Protein AF-0000000080756960 (afdb_homodimer)

Foldseek 3Di:
DPPPQQFQKWWFQFWAADVPATQAGTETDTHGWLFAEEEEFDPSLCRVVVLCCQLVVDPTPDTFMDGRRHTPVPDDNLVSLLAEFEAADPPPPVDWDFLQVLLLVLCVSVADPPDDQDPVLSVLLCVLCVLLVNNVRRGPILVPDDPLSNLSSRSSSRVSSVHQEYEYEASCPPHDPVSSVSVLVSVLVSSNVTHYYYYYHHDLQSCQVRGQKYFYGASNYTPDIGHQVRQPDQVNCCVRPVFGWDWDQDPVSGTIDTHTDDPVPD/DPPPQQFQKWWFQFWAADVPATQAGTETDTHGWLFAEEEEFDPSLCRVVVLCCQLVVDPTPDTFMDGRRHTPVPDDNLVSLLAEFEDADPCCPVDWDFLQVLLLVLCVSVADPPGDDDPVLSVLLCVLCVLLVQNVRRGPILVPDDPLSNLSSRSSSRVSSVHQEYEYEASCPPHDPVSSVSVLVSVLVSSNVTHYYYYYHHDLQSCQVRGQKYFYGASNYTPDIGHQVRQVDQVNCCVRPVFGWDWDQDPVSGTIDTHTDDPVPD

Structure (mmCIF, N/CA/C/O backbone):
data_AF-0000000080756960-model_v1
#
loop_
_entity.id
_entity.type
_entity.pdbx_description
1 polymer 'ABC transporter related protein'
#
loop_
_atom_site.group_PDB
_atom_site.id
_atom_site.type_symbol
_atom_site.label_atom_id
_atom_site.label_alt_id
_atom_site.label_comp_id
_atom_site.label_asym_id
_atom_site.label_entity_id
_atom_site.label_seq_id
_atom_site.pdbx_PDB_ins_code
_atom_site.Cartn_x
_atom_site.Cartn_y
_atom_site.Cartn_z
_atom_site.occupancy
_atom_site.B_iso_or_equiv
_atom_site.auth_seq_id
_atom_site.auth_comp_id
_atom_site.auth_asym_id
_atom_site.auth_atom_id
_atom_site.pdbx_PDB_model_num
ATOM 1 N N . MET A 1 1 ? 15.094 -45.219 -2.783 1 30.67 1 MET A N 1
ATOM 2 C CA . MET A 1 1 ? 15.047 -44.312 -3.934 1 30.67 1 MET A CA 1
ATOM 3 C C . MET A 1 1 ? 14.719 -42.906 -3.5 1 30.67 1 MET A C 1
ATOM 5 O O . MET A 1 1 ? 13.695 -42.656 -2.867 1 30.67 1 MET A O 1
ATOM 9 N N . ARG A 1 2 ? 15.578 -42.094 -2.998 1 38.12 2 ARG A N 1
ATOM 10 C CA . ARG A 1 2 ? 15.438 -40.781 -2.375 1 38.12 2 ARG A CA 1
ATOM 11 C C . ARG A 1 2 ? 14.438 -39.906 -3.141 1 38.12 2 ARG A C 1
ATOM 13 O O . ARG A 1 2 ? 14.641 -39.625 -4.32 1 38.12 2 ARG A O 1
ATOM 20 N N . GLN A 1 3 ? 13.164 -40.062 -3.08 1 41.34 3 GLN A N 1
ATOM 21 C CA . GLN A 1 3 ? 12.117 -39.406 -3.867 1 41.34 3 GLN A CA 1
ATOM 22 C C . GLN A 1 3 ? 12.438 -37.938 -4.09 1 41.34 3 GLN A C 1
ATOM 24 O O . GLN A 1 3 ? 12.516 -37.156 -3.135 1 41.34 3 GLN A O 1
ATOM 29 N N . GLY A 1 4 ? 13.375 -37.5 -4.836 1 46.84 4 GLY A N 1
ATOM 30 C CA . GLY A 1 4 ? 13.977 -36.219 -5.188 1 46.84 4 GLY A CA 1
ATOM 31 C C . GLY A 1 4 ? 12.992 -35.062 -5.137 1 46.84 4 GLY A C 1
ATOM 32 O O . GLY A 1 4 ? 11.812 -35.25 -5.461 1 46.84 4 GLY A O 1
ATOM 33 N N . LYS A 1 5 ? 13.109 -34.156 -4.211 1 59.91 5 LYS A N 1
ATOM 34 C CA . LYS A 1 5 ? 12.242 -33 -4.043 1 59.91 5 LYS A CA 1
ATOM 35 C C . LYS A 1 5 ? 11.844 -32.406 -5.395 1 59.91 5 LYS A C 1
ATOM 37 O O . LYS A 1 5 ? 12.695 -32.156 -6.242 1 59.91 5 LYS A O 1
ATOM 42 N N . ALA A 1 6 ? 10.602 -32.656 -5.898 1 77.31 6 ALA A N 1
ATOM 43 C CA . ALA A 1 6 ? 10.094 -32.125 -7.156 1 77.31 6 ALA A CA 1
ATOM 44 C C . ALA A 1 6 ? 9.875 -30.609 -7.059 1 77.31 6 ALA A C 1
ATOM 46 O O . ALA A 1 6 ? 9.156 -30.125 -6.172 1 77.31 6 ALA A O 1
ATOM 47 N N . TYR A 1 7 ? 10.836 -29.875 -7.648 1 85.62 7 TYR A N 1
ATOM 48 C CA . TYR A 1 7 ? 10.75 -28.422 -7.664 1 85.62 7 TYR A CA 1
ATOM 49 C C . TYR A 1 7 ? 9.844 -27.938 -8.797 1 85.62 7 TYR A C 1
ATOM 51 O O . TYR A 1 7 ? 9.93 -28.453 -9.922 1 85.62 7 TYR A O 1
ATOM 59 N N . SER A 1 8 ? 8.945 -27.109 -8.359 1 93.19 8 SER A N 1
ATOM 60 C CA . SER A 1 8 ? 8.094 -26.5 -9.375 1 93.19 8 SER A CA 1
ATOM 61 C C . SER A 1 8 ? 8.852 -25.453 -10.18 1 93.19 8 SER A C 1
ATOM 63 O O . SER A 1 8 ? 8.734 -25.406 -11.406 1 93.19 8 SER A O 1
ATOM 65 N N . ILE A 1 9 ? 9.672 -24.672 -9.5 1 96.56 9 ILE A N 1
ATOM 66 C CA . ILE A 1 9 ? 10.5 -23.672 -10.156 1 96.56 9 ILE A CA 1
ATOM 67 C C . ILE A 1 9 ? 11.914 -23.719 -9.586 1 96.56 9 ILE A C 1
ATOM 69 O O . ILE A 1 9 ? 12.102 -23.828 -8.375 1 96.56 9 ILE A O 1
ATOM 73 N N . GLU A 1 10 ? 12.852 -23.703 -10.477 1 97.5 10 GLU A N 1
ATOM 74 C CA . GLU A 1 10 ? 14.258 -23.578 -10.109 1 97.5 10 GLU A CA 1
ATOM 75 C C . GLU A 1 10 ? 14.922 -22.406 -10.828 1 97.5 10 GLU A C 1
ATOM 77 O O . GLU A 1 10 ? 14.883 -22.328 -12.055 1 97.5 10 GLU A O 1
ATOM 82 N N . VAL A 1 11 ? 15.453 -21.531 -10.062 1 97.81 11 VAL A N 1
ATOM 83 C CA . VAL A 1 11 ? 16.219 -20.391 -10.57 1 97.81 11 VAL A CA 1
ATOM 84 C C . VAL A 1 11 ? 17.719 -20.641 -10.328 1 97.81 11 VAL A C 1
ATOM 86 O O . VAL A 1 11 ? 18.125 -20.859 -9.188 1 97.81 11 VAL A O 1
ATOM 89 N N . ARG A 1 12 ? 18.453 -20.594 -11.391 1 97.75 12 ARG A N 1
ATOM 90 C CA . ARG A 1 12 ? 19.875 -20.906 -11.266 1 97.75 12 ARG A CA 1
ATOM 91 C C . ARG A 1 12 ? 20.734 -19.703 -11.688 1 97.75 12 ARG A C 1
ATOM 93 O O . ARG A 1 12 ? 20.906 -19.453 -12.883 1 97.75 12 ARG A O 1
ATOM 100 N N . ASP A 1 13 ? 21.266 -19.031 -10.719 1 97.81 13 ASP A N 1
ATOM 101 C CA . ASP A 1 13 ? 22.297 -18.016 -10.852 1 97.81 13 ASP A CA 1
ATOM 102 C C . ASP A 1 13 ? 21.922 -16.969 -11.898 1 97.81 13 ASP A C 1
ATOM 104 O O . ASP A 1 13 ? 22.703 -16.672 -12.797 1 97.81 13 ASP A O 1
ATOM 108 N N . ILE A 1 14 ? 20.781 -16.438 -11.781 1 97.56 14 ILE A N 1
ATOM 109 C CA . ILE A 1 14 ? 20.328 -15.516 -12.82 1 97.56 14 ILE A CA 1
ATOM 110 C C . ILE A 1 14 ? 20.812 -14.102 -12.508 1 97.56 14 ILE A C 1
ATOM 112 O O . ILE A 1 14 ? 20.891 -13.703 -11.344 1 97.56 14 ILE A O 1
ATOM 116 N N . GLU A 1 15 ? 21.172 -13.422 -13.562 1 98.06 15 GLU A N 1
ATOM 117 C CA . GLU A 1 15 ? 21.578 -12.023 -13.523 1 98.06 15 GLU A CA 1
ATOM 118 C C . GLU A 1 15 ? 20.75 -11.188 -14.492 1 98.06 15 GLU A C 1
ATOM 120 O O . GLU A 1 15 ? 20.5 -11.602 -15.625 1 98.06 15 GLU A O 1
ATOM 125 N N . VAL A 1 16 ? 20.25 -10.133 -14.039 1 97.12 16 VAL A N 1
ATOM 126 C CA . VAL A 1 16 ? 19.484 -9.195 -14.875 1 97.12 16 VAL A CA 1
ATOM 127 C C . VAL A 1 16 ? 20.016 -7.777 -14.656 1 97.12 16 VAL A C 1
ATOM 129 O O . VAL A 1 16 ? 20.188 -7.336 -13.516 1 97.12 16 VAL A O 1
ATOM 132 N N . SER A 1 17 ? 20.25 -7.129 -15.711 1 95 17 SER A N 1
ATOM 133 C CA . SER A 1 17 ? 20.719 -5.75 -15.672 1 95 17 SER A CA 1
ATOM 134 C C . SER A 1 17 ? 19.938 -4.871 -16.641 1 95 17 SER A C 1
ATOM 136 O O . SER A 1 17 ? 19.422 -5.359 -17.656 1 95 17 SER A O 1
ATOM 138 N N . PHE A 1 18 ? 19.781 -3.652 -16.297 1 91.06 18 PHE A N 1
ATOM 139 C CA . PHE A 1 18 ? 19.266 -2.607 -17.172 1 91.06 18 PHE A CA 1
ATOM 140 C C . PHE A 1 18 ? 20.297 -1.5 -17.359 1 91.06 18 PHE A C 1
ATOM 142 O O . PHE A 1 18 ? 20.547 -0.719 -16.438 1 91.06 18 PHE A O 1
ATOM 149 N N . GLY A 1 19 ? 20.828 -1.477 -18.547 1 89.88 19 GLY A N 1
ATOM 150 C CA . GLY A 1 19 ? 21.984 -0.603 -18.688 1 89.88 19 GLY A CA 1
ATOM 151 C C . GLY A 1 19 ? 23.109 -0.936 -17.734 1 89.88 19 GLY A C 1
ATOM 152 O O . GLY A 1 19 ? 23.562 -2.08 -17.672 1 89.88 19 GLY A O 1
ATOM 153 N N . ASP A 1 20 ? 23.422 0.108 -16.922 1 88.81 20 ASP A N 1
ATOM 154 C CA . ASP A 1 20 ? 24.531 -0.07 -16 1 88.81 20 ASP A CA 1
ATOM 155 C C . ASP A 1 20 ? 24.031 -0.524 -14.633 1 88.81 20 ASP A C 1
ATOM 157 O O . ASP A 1 20 ? 24.844 -0.765 -13.727 1 88.81 20 ASP A O 1
ATOM 161 N N . LEU A 1 21 ? 22.828 -0.746 -14.547 1 89.62 21 LEU A N 1
ATOM 162 C CA . LEU A 1 21 ? 22.266 -1.115 -13.258 1 89.62 21 LEU A CA 1
ATOM 163 C C . LEU A 1 21 ? 22.047 -2.623 -13.164 1 89.62 21 LEU A C 1
ATOM 165 O O . LEU A 1 21 ? 21.25 -3.188 -13.906 1 89.62 21 LEU A O 1
ATOM 169 N N . ASN A 1 22 ? 22.828 -3.229 -12.281 1 94.12 22 ASN A N 1
ATOM 170 C CA . ASN A 1 22 ? 22.641 -4.648 -12 1 94.12 22 ASN A CA 1
ATOM 171 C C . ASN A 1 22 ? 21.562 -4.879 -10.961 1 94.12 22 ASN A C 1
ATOM 173 O O . ASN A 1 22 ? 21.766 -4.621 -9.773 1 94.12 22 ASN A O 1
ATOM 177 N N . VAL A 1 23 ? 20.469 -5.426 -11.438 1 95.5 23 VAL A N 1
ATOM 178 C CA . VAL A 1 23 ? 19.297 -5.52 -10.586 1 95.5 23 VAL A CA 1
ATOM 179 C C . VAL A 1 23 ? 19.266 -6.867 -9.867 1 95.5 23 VAL A C 1
ATOM 181 O O . VAL A 1 23 ? 18.969 -6.941 -8.68 1 95.5 23 VAL A O 1
ATOM 184 N N . LEU A 1 24 ? 19.516 -7.934 -10.57 1 97.94 24 LEU A N 1
ATOM 185 C CA . LEU A 1 24 ? 19.672 -9.258 -9.984 1 97.94 24 LEU A CA 1
ATOM 186 C C . LEU A 1 24 ? 21.109 -9.75 -10.133 1 97.94 24 LEU A C 1
ATOM 188 O O . LEU A 1 24 ? 21.656 -9.734 -11.234 1 97.94 24 LEU A O 1
ATOM 192 N N . LYS A 1 25 ? 21.703 -10.18 -9.055 1 97.75 25 LYS A N 1
ATOM 193 C CA . LYS A 1 25 ? 23.141 -10.445 -9 1 97.75 25 LYS A CA 1
ATOM 194 C C . LYS A 1 25 ? 23.422 -11.898 -8.633 1 97.75 25 LYS A C 1
ATOM 196 O O . LYS A 1 25 ? 24.031 -12.18 -7.605 1 97.75 25 LYS A O 1
ATOM 201 N N . GLY A 1 26 ? 23.047 -12.805 -9.469 1 97.44 26 GLY A N 1
ATOM 202 C CA . GLY A 1 26 ? 23.344 -14.211 -9.266 1 97.44 26 GLY A CA 1
ATOM 203 C C . GLY A 1 26 ? 22.375 -14.891 -8.312 1 97.44 26 GLY A C 1
ATOM 204 O O . GLY A 1 26 ? 22.797 -15.531 -7.348 1 97.44 26 GLY A O 1
ATOM 205 N N . ILE A 1 27 ? 21.078 -14.812 -8.609 1 97.81 27 ILE A N 1
ATOM 206 C CA . ILE A 1 27 ? 20.047 -15.344 -7.738 1 97.81 27 ILE A CA 1
ATOM 207 C C . ILE A 1 27 ? 19.828 -16.828 -8.031 1 97.81 27 ILE A C 1
ATOM 209 O O . ILE A 1 27 ? 19.672 -17.219 -9.195 1 97.81 27 ILE A O 1
ATOM 213 N N . SER A 1 28 ? 19.875 -17.641 -6.996 1 98.12 28 SER A N 1
ATOM 214 C CA . SER A 1 28 ? 19.531 -19.062 -7.078 1 98.12 28 SER A CA 1
ATOM 215 C C . SER A 1 28 ? 18.453 -19.422 -6.062 1 98.12 28 SER A C 1
ATOM 217 O O . SER A 1 28 ? 18.562 -19.078 -4.883 1 98.12 28 SER A O 1
ATOM 219 N N . LEU A 1 29 ? 17.438 -20.047 -6.562 1 97.62 29 LEU A N 1
ATOM 220 C CA . LEU A 1 29 ? 16.312 -20.422 -5.723 1 97.62 29 LEU A CA 1
ATOM 221 C C . LEU A 1 29 ? 15.734 -21.766 -6.16 1 97.62 29 LEU A C 1
ATOM 223 O O . LEU A 1 29 ? 15.773 -22.109 -7.344 1 97.62 29 LEU A O 1
ATOM 227 N N . GLN A 1 30 ? 15.258 -22.5 -5.207 1 96.81 30 GLN A N 1
ATOM 228 C CA . GLN A 1 30 ? 14.492 -23.719 -5.441 1 96.81 30 GLN A CA 1
ATOM 229 C C . GLN A 1 30 ? 13.141 -23.672 -4.727 1 96.81 30 GLN A C 1
ATOM 231 O O . GLN A 1 30 ? 13.086 -23.5 -3.508 1 96.81 30 GLN A O 1
ATOM 236 N N . MET A 1 31 ? 12.102 -23.828 -5.465 1 96.94 31 MET A N 1
ATOM 237 C CA . MET A 1 31 ? 10.766 -23.75 -4.891 1 96.94 31 MET A CA 1
ATOM 238 C C . MET A 1 31 ? 10.016 -25.062 -5.078 1 96.94 31 MET A C 1
ATOM 240 O O . MET A 1 31 ? 9.883 -25.562 -6.199 1 96.94 31 MET A O 1
ATOM 244 N N . GLU A 1 32 ? 9.508 -25.547 -3.998 1 95.56 32 GLU A N 1
ATOM 245 C CA . GLU A 1 32 ? 8.828 -26.844 -3.988 1 95.56 32 GLU A CA 1
ATOM 246 C C . GLU A 1 32 ? 7.371 -26.703 -4.43 1 95.56 32 GLU A C 1
ATOM 248 O O . GLU A 1 32 ? 6.793 -25.609 -4.34 1 95.56 32 GLU A O 1
ATOM 253 N N . LYS A 1 33 ? 6.832 -27.797 -4.852 1 94.31 33 LYS A N 1
ATOM 254 C CA . LYS A 1 33 ? 5.438 -27.828 -5.281 1 94.31 33 LYS A CA 1
ATOM 255 C C . LYS A 1 33 ? 4.492 -27.672 -4.09 1 94.31 33 LYS A C 1
ATOM 257 O O . LYS A 1 33 ? 4.777 -28.172 -2.998 1 94.31 33 LYS A O 1
ATOM 262 N N . GLY A 1 34 ? 3.451 -26.984 -4.355 1 93.75 34 GLY A N 1
ATOM 263 C CA . GLY A 1 34 ? 2.352 -26.953 -3.406 1 93.75 34 GLY A CA 1
ATOM 264 C C . GLY A 1 34 ? 2.633 -26.062 -2.203 1 93.75 34 GLY A C 1
ATOM 265 O O . GLY A 1 34 ? 2.125 -26.312 -1.108 1 93.75 34 GLY A O 1
ATOM 266 N N . ARG A 1 35 ? 3.471 -25.109 -2.371 1 96 35 ARG A N 1
ATOM 267 C CA . ARG A 1 35 ? 3.807 -24.219 -1.272 1 96 35 ARG A CA 1
ATOM 268 C C . ARG A 1 35 ? 3.523 -22.766 -1.648 1 96 35 ARG A C 1
ATOM 270 O O . ARG A 1 35 ? 3.461 -22.422 -2.832 1 96 35 ARG A O 1
ATOM 277 N N . PHE A 1 36 ? 3.344 -21.984 -0.642 1 97.12 36 PHE A N 1
ATOM 278 C CA . PHE A 1 36 ? 3.154 -20.547 -0.793 1 97.12 36 PHE A CA 1
ATOM 279 C C . PHE A 1 36 ? 4.434 -19.797 -0.448 1 97.12 36 PHE A C 1
ATOM 281 O O . PHE A 1 36 ? 4.801 -19.688 0.725 1 97.12 36 PHE A O 1
ATOM 288 N N . TYR A 1 37 ? 5.066 -19.219 -1.457 1 98.19 37 TYR A N 1
ATOM 289 C CA . TYR A 1 37 ? 6.305 -18.469 -1.299 1 98.19 37 TYR A CA 1
ATOM 290 C C . TYR A 1 37 ? 6.031 -16.969 -1.307 1 98.19 37 TYR A C 1
ATOM 292 O O . TYR A 1 37 ? 5.289 -16.469 -2.156 1 98.19 37 TYR A O 1
ATOM 300 N N . GLY A 1 38 ? 6.57 -16.281 -0.367 1 98 38 GLY A N 1
ATOM 301 C CA . GLY A 1 38 ? 6.562 -14.828 -0.354 1 98 38 GLY A CA 1
ATOM 302 C C . GLY A 1 38 ? 7.922 -14.219 -0.647 1 98 38 GLY A C 1
ATOM 303 O O . GLY A 1 38 ? 8.914 -14.562 -0.002 1 98 38 GLY A O 1
ATOM 304 N N . ILE A 1 39 ? 7.973 -13.391 -1.633 1 98.06 39 ILE A N 1
ATOM 305 C CA . ILE A 1 39 ? 9.172 -12.609 -1.919 1 98.06 39 ILE A CA 1
ATOM 306 C C . ILE A 1 39 ? 9.062 -11.242 -1.255 1 98.06 39 ILE A C 1
ATOM 308 O O . ILE A 1 39 ? 8.125 -10.484 -1.52 1 98.06 39 ILE A O 1
ATOM 312 N N . LEU A 1 40 ? 10.039 -10.953 -0.408 1 96.81 40 LEU A N 1
ATOM 313 C CA . LEU A 1 40 ? 10.07 -9.719 0.365 1 96.81 40 LEU A CA 1
ATOM 314 C C . LEU A 1 40 ? 11.367 -8.953 0.107 1 96.81 40 LEU A C 1
ATOM 316 O O . LEU A 1 40 ? 12.344 -9.523 -0.389 1 96.81 40 LEU A O 1
ATOM 320 N N . GLY A 1 41 ? 11.383 -7.684 0.503 1 95.19 41 GLY A N 1
ATOM 321 C CA . GLY A 1 41 ? 12.531 -6.805 0.346 1 95.19 41 GLY A CA 1
ATOM 322 C C . GLY A 1 41 ? 12.148 -5.355 0.128 1 95.19 41 GLY A C 1
ATOM 323 O O . GLY A 1 41 ? 11 -5.055 -0.195 1 95.19 41 GLY A O 1
ATOM 324 N N . PRO A 1 42 ? 13.102 -4.516 0.288 1 92.38 42 PRO A N 1
ATOM 325 C CA . PRO A 1 42 ? 12.82 -3.094 0.062 1 92.38 42 PRO A CA 1
ATOM 326 C C . PRO A 1 42 ? 12.539 -2.775 -1.403 1 92.38 42 PRO A C 1
ATOM 328 O O . PRO A 1 42 ? 12.703 -3.635 -2.271 1 92.38 42 PRO A O 1
ATOM 331 N N . ASN A 1 43 ? 12.055 -1.599 -1.581 1 86.5 43 ASN A N 1
ATOM 332 C CA . ASN A 1 43 ? 11.859 -1.153 -2.957 1 86.5 43 ASN A CA 1
ATOM 333 C C . ASN A 1 43 ? 13.172 -1.171 -3.738 1 86.5 43 ASN A C 1
ATOM 335 O O . ASN A 1 43 ? 14.219 -0.78 -3.215 1 86.5 43 ASN A O 1
ATOM 339 N N . GLY A 1 44 ? 13.102 -1.62 -4.895 1 87.31 44 GLY A N 1
ATOM 340 C CA . GLY A 1 44 ? 14.281 -1.65 -5.746 1 87.31 44 GLY A CA 1
ATOM 341 C C . GLY A 1 44 ? 15.148 -2.873 -5.516 1 87.31 44 GLY A C 1
ATOM 342 O O . GLY A 1 44 ? 16.219 -3 -6.117 1 87.31 44 GLY A O 1
ATOM 343 N N . SER A 1 45 ? 14.688 -3.744 -4.73 1 93.69 45 SER A N 1
ATOM 344 C CA . SER A 1 45 ? 15.523 -4.891 -4.379 1 93.69 45 SER A CA 1
ATOM 345 C C . SER A 1 45 ? 15.523 -5.934 -5.492 1 93.69 45 SER A C 1
ATOM 347 O O . SER A 1 45 ? 16.328 -6.871 -5.469 1 93.69 45 SER A O 1
ATOM 349 N N . GLY A 1 46 ? 14.641 -5.836 -6.445 1 94.44 46 GLY A N 1
ATOM 350 C CA . GLY A 1 46 ? 14.625 -6.75 -7.578 1 94.44 46 GLY A CA 1
ATOM 351 C C . GLY A 1 46 ? 13.461 -7.719 -7.539 1 94.44 46 GLY A C 1
ATOM 352 O O . GLY A 1 46 ? 13.398 -8.656 -8.336 1 94.44 46 GLY A O 1
ATOM 353 N N . LYS A 1 47 ? 12.539 -7.539 -6.641 1 95.31 47 LYS A N 1
ATOM 354 C CA . LYS A 1 47 ? 11.422 -8.469 -6.441 1 95.31 47 LYS A CA 1
ATOM 355 C C . LYS A 1 47 ? 10.625 -8.656 -7.73 1 95.31 47 LYS A C 1
ATOM 357 O O . LYS A 1 47 ? 10.445 -9.781 -8.195 1 95.31 47 LYS A O 1
ATOM 362 N N . THR A 1 48 ? 10.195 -7.555 -8.32 1 91.69 48 THR A N 1
ATOM 363 C CA . THR A 1 48 ? 9.398 -7.59 -9.547 1 91.69 48 THR A CA 1
ATOM 364 C C . THR A 1 48 ? 10.219 -8.156 -10.703 1 91.69 48 THR A C 1
ATOM 366 O O . THR A 1 48 ? 9.703 -8.922 -11.516 1 91.69 48 THR A O 1
ATOM 369 N N . THR A 1 49 ? 11.477 -7.773 -10.781 1 94.5 49 THR A N 1
ATOM 370 C CA . THR A 1 49 ? 12.367 -8.281 -11.812 1 94.5 49 THR A CA 1
ATOM 371 C C . THR A 1 49 ? 12.508 -9.797 -11.703 1 94.5 49 THR A C 1
ATOM 373 O O . THR A 1 49 ? 12.461 -10.508 -12.719 1 94.5 49 THR A O 1
ATOM 376 N N . LEU A 1 50 ? 12.625 -10.242 -10.484 1 97.25 50 LEU A N 1
ATOM 377 C CA . LEU A 1 50 ? 12.734 -11.68 -10.25 1 97.25 50 LEU A CA 1
ATOM 378 C C . LEU A 1 50 ? 11.461 -12.398 -10.688 1 97.25 50 LEU A C 1
ATOM 380 O O . LEU A 1 50 ? 11.523 -13.406 -11.398 1 97.25 50 LEU A O 1
ATOM 384 N N . LEU A 1 51 ? 10.328 -11.859 -10.32 1 96.38 51 LEU A N 1
ATOM 385 C CA . LEU A 1 51 ? 9.039 -12.453 -10.672 1 96.38 51 LEU A CA 1
ATOM 386 C C . LEU A 1 51 ? 8.852 -12.484 -12.188 1 96.38 51 LEU A C 1
ATOM 388 O O . LEU A 1 51 ? 8.453 -13.508 -12.742 1 96.38 51 LEU A O 1
ATOM 392 N N . LYS A 1 52 ? 9.188 -11.43 -12.844 1 94.88 52 LYS A N 1
ATOM 393 C CA . LYS A 1 52 ? 9.062 -11.336 -14.297 1 94.88 52 LYS A CA 1
ATOM 394 C C . LYS A 1 52 ? 9.992 -12.312 -14.992 1 94.88 52 LYS A C 1
ATOM 396 O O . LYS A 1 52 ? 9.664 -12.852 -16.062 1 94.88 52 LYS A O 1
ATOM 401 N N . SER A 1 53 ? 11.141 -12.484 -14.438 1 96.75 53 SER A N 1
ATOM 402 C CA . SER A 1 53 ? 12.07 -13.469 -14.992 1 96.75 53 SER A CA 1
ATOM 403 C C . SER A 1 53 ? 11.5 -14.875 -14.906 1 96.75 53 SER A C 1
ATOM 405 O O . SER A 1 53 ? 11.594 -15.648 -15.859 1 96.75 53 SER A O 1
ATOM 407 N N . MET A 1 54 ? 10.875 -15.18 -13.789 1 96.5 54 MET A N 1
ATOM 408 C CA . MET A 1 54 ? 10.281 -16.5 -13.602 1 96.5 54 MET A CA 1
ATOM 409 C C . MET A 1 54 ? 9.117 -16.719 -14.562 1 96.5 54 MET A C 1
ATOM 411 O O . MET A 1 54 ? 8.852 -17.844 -14.977 1 96.5 54 MET A O 1
ATOM 415 N N . ALA A 1 55 ? 8.5 -15.664 -14.914 1 94.25 55 ALA A N 1
ATOM 416 C CA . ALA A 1 55 ? 7.355 -15.719 -15.82 1 94.25 55 ALA A CA 1
ATOM 417 C C . ALA A 1 55 ? 7.809 -15.656 -17.281 1 94.25 55 ALA A C 1
ATOM 419 O O . ALA A 1 55 ? 6.984 -15.672 -18.188 1 94.25 55 ALA A O 1
ATOM 420 N N . ARG A 1 56 ? 9.023 -15.414 -17.5 1 95.31 56 ARG A N 1
ATOM 421 C CA . ARG A 1 56 ? 9.648 -15.25 -18.812 1 95.31 56 ARG A CA 1
ATOM 422 C C . ARG A 1 56 ? 9.195 -13.961 -19.484 1 95.31 56 ARG A C 1
ATOM 424 O O . ARG A 1 56 ? 9.195 -13.859 -20.703 1 95.31 56 ARG A O 1
ATOM 431 N N . ALA A 1 57 ? 8.688 -13.117 -18.797 1 92.31 57 ALA A N 1
ATOM 432 C CA . ALA A 1 57 ? 8.391 -11.781 -19.297 1 92.31 57 ALA A CA 1
ATOM 433 C C . ALA A 1 57 ? 9.664 -10.953 -19.438 1 92.31 57 ALA A C 1
ATOM 435 O O . ALA A 1 57 ? 9.68 -9.945 -20.141 1 92.31 57 ALA A O 1
ATOM 436 N N . LEU A 1 58 ? 10.656 -11.312 -18.734 1 92.81 58 LEU A N 1
ATOM 437 C CA . LEU A 1 58 ? 11.992 -10.727 -18.797 1 92.81 58 LEU A CA 1
ATOM 438 C C . LEU A 1 58 ? 13.062 -11.82 -18.875 1 92.81 58 LEU A C 1
ATOM 440 O O . LEU A 1 58 ? 13.102 -12.719 -18.047 1 92.81 58 LEU A O 1
ATOM 444 N N . ARG A 1 59 ? 13.906 -11.75 -19.859 1 93.81 59 ARG A N 1
ATOM 445 C CA . ARG A 1 59 ? 14.945 -12.766 -20.031 1 93.81 59 ARG A CA 1
ATOM 446 C C . ARG A 1 59 ? 16.219 -12.375 -19.297 1 93.81 59 ARG A C 1
ATOM 448 O O . ARG A 1 59 ? 16.781 -11.305 -19.531 1 93.81 59 ARG A O 1
ATOM 455 N N . PRO A 1 60 ? 16.688 -13.203 -18.438 1 96.25 60 PRO A N 1
ATOM 456 C CA . PRO A 1 60 ? 17.953 -12.922 -17.766 1 96.25 60 PRO A CA 1
ATOM 457 C C . PRO A 1 60 ? 19.141 -12.984 -18.719 1 96.25 60 PRO A C 1
ATOM 459 O O . PRO A 1 60 ? 19.109 -13.703 -19.734 1 96.25 60 PRO A O 1
ATOM 462 N N . GLN A 1 61 ? 20.188 -12.242 -18.422 1 96.06 61 GLN A N 1
ATOM 463 C CA . GLN A 1 61 ? 21.406 -12.25 -19.234 1 96.06 61 GLN A CA 1
ATOM 464 C C . GLN A 1 61 ? 22.266 -13.477 -18.922 1 96.06 61 GLN A C 1
ATOM 466 O O . GLN A 1 61 ? 22.984 -13.969 -19.797 1 96.06 61 GLN A O 1
ATOM 471 N N . LYS A 1 62 ? 22.234 -13.875 -17.734 1 97.19 62 LYS A N 1
ATOM 472 C CA . LYS A 1 62 ? 22.969 -15.062 -17.297 1 97.19 62 LYS A CA 1
ATOM 473 C C . LYS A 1 62 ? 22.078 -15.969 -16.453 1 97.19 62 LYS A C 1
ATOM 475 O O . LYS A 1 62 ? 21.062 -15.523 -15.898 1 97.19 62 LYS A O 1
ATOM 480 N N . GLY A 1 63 ? 22.422 -17.203 -16.453 1 97.38 63 GLY A N 1
ATOM 481 C CA . GLY A 1 63 ? 21.688 -18.188 -15.656 1 97.38 63 GLY A CA 1
ATOM 482 C C . GLY A 1 63 ? 20.516 -18.797 -16.391 1 97.38 63 GLY A C 1
ATOM 483 O O . GLY A 1 63 ? 20.406 -18.656 -17.609 1 97.38 63 GLY A O 1
ATOM 484 N N . ALA A 1 64 ? 19.703 -19.562 -15.609 1 97.62 64 ALA A N 1
ATOM 485 C CA . ALA A 1 64 ? 18.578 -20.25 -16.234 1 97.62 64 ALA A CA 1
ATOM 486 C C . ALA A 1 64 ? 17.453 -20.469 -15.219 1 97.62 64 ALA A C 1
ATOM 488 O O . ALA A 1 64 ? 17.688 -20.453 -14.008 1 97.62 64 ALA A O 1
ATOM 489 N N . ILE A 1 65 ? 16.328 -20.594 -15.742 1 97.69 65 ILE A N 1
ATOM 490 C CA . ILE A 1 65 ? 15.148 -20.891 -14.938 1 97.69 65 ILE A CA 1
ATOM 491 C C . ILE A 1 65 ? 14.453 -22.141 -15.469 1 97.69 65 ILE A C 1
ATOM 493 O O . ILE A 1 65 ? 14.289 -22.297 -16.672 1 97.69 65 ILE A O 1
ATOM 497 N N . TYR A 1 66 ? 14.117 -22.984 -14.555 1 97.19 66 TYR A N 1
ATOM 498 C CA . TYR A 1 66 ? 13.469 -24.234 -14.914 1 97.19 66 TYR A CA 1
ATOM 499 C C . TYR A 1 66 ? 12.094 -24.344 -14.273 1 97.19 66 TYR A C 1
ATOM 501 O O . TYR A 1 66 ? 11.906 -23.953 -13.117 1 97.19 66 TYR A O 1
ATOM 509 N N . VAL A 1 67 ? 11.18 -24.859 -15.016 1 96.31 67 VAL A N 1
ATOM 510 C CA . VAL A 1 67 ? 9.844 -25.203 -14.523 1 96.31 67 VAL A CA 1
ATOM 511 C C . VAL A 1 67 ? 9.586 -26.688 -14.727 1 96.31 67 VAL A C 1
ATOM 513 O O . VAL A 1 67 ? 9.656 -27.203 -15.844 1 96.31 67 VAL A O 1
ATOM 516 N N . ASN A 1 68 ? 9.359 -27.297 -13.633 1 93.75 68 ASN A N 1
ATOM 517 C CA . ASN A 1 68 ? 9.203 -28.75 -13.656 1 93.75 68 ASN A CA 1
ATOM 518 C C . ASN A 1 68 ? 10.359 -29.438 -14.383 1 93.75 68 ASN A C 1
ATOM 520 O O . ASN A 1 68 ? 10.141 -30.312 -15.211 1 93.75 68 ASN A O 1
ATOM 524 N N . GLY A 1 69 ? 11.461 -28.875 -14.234 1 93.25 69 GLY A N 1
ATOM 525 C CA . GLY A 1 69 ? 12.68 -29.5 -14.734 1 93.25 69 GLY A CA 1
ATOM 526 C C . GLY A 1 69 ? 13.016 -29.094 -16.156 1 93.25 69 GLY A C 1
ATOM 527 O O . GLY A 1 69 ? 14.062 -29.484 -16.688 1 93.25 69 GLY A O 1
ATOM 528 N N . GLU A 1 70 ? 12.195 -28.328 -16.781 1 94.94 70 GLU A N 1
ATOM 529 C CA . GLU A 1 70 ? 12.422 -27.906 -18.156 1 94.94 70 GLU A CA 1
ATOM 530 C C . GLU A 1 70 ? 12.82 -26.438 -18.219 1 94.94 70 GLU A C 1
ATOM 532 O O . GLU A 1 70 ? 12.203 -25.594 -17.562 1 94.94 70 GLU A O 1
ATOM 537 N N . ASP A 1 71 ? 13.781 -26.172 -19.031 1 96.56 71 ASP A N 1
ATOM 538 C CA . ASP A 1 71 ? 14.227 -24.797 -19.234 1 96.56 71 ASP A CA 1
ATOM 539 C C . ASP A 1 71 ? 13.148 -23.969 -19.922 1 96.56 71 ASP A C 1
ATOM 541 O O . ASP A 1 71 ? 12.711 -24.312 -21.031 1 96.56 71 ASP A O 1
ATOM 545 N N . ILE A 1 72 ? 12.82 -22.875 -19.266 1 96.31 72 ILE A N 1
ATOM 546 C CA . ILE A 1 72 ? 11.68 -22.125 -19.781 1 96.31 72 ILE A CA 1
ATOM 547 C C . ILE A 1 72 ? 12.055 -21.422 -21.078 1 96.31 72 ILE A C 1
ATOM 549 O O . ILE A 1 72 ? 11.188 -21.047 -21.875 1 96.31 72 ILE A O 1
ATOM 553 N N . SER A 1 73 ? 13.305 -21.203 -21.297 1 94.31 73 SER A N 1
ATOM 554 C CA . SER A 1 73 ? 13.758 -20.562 -22.516 1 94.31 73 SER A CA 1
ATOM 555 C C . SER A 1 73 ? 13.5 -21.453 -23.734 1 94.31 73 SER A C 1
ATOM 557 O O . SER A 1 73 ? 13.445 -20.969 -24.859 1 94.31 73 SER A O 1
ATOM 559 N N . ARG A 1 74 ? 13.281 -22.688 -23.516 1 93.62 74 ARG A N 1
ATOM 560 C CA . ARG A 1 74 ? 13.109 -23.656 -24.594 1 93.62 74 ARG A CA 1
ATOM 561 C C . ARG A 1 74 ? 11.633 -23.984 -24.812 1 93.62 74 ARG A C 1
ATOM 563 O O . ARG A 1 74 ? 11.281 -24.719 -25.734 1 93.62 74 ARG A O 1
ATOM 570 N N . MET A 1 75 ? 10.844 -23.484 -24.031 1 94.06 75 MET A N 1
ATOM 571 C CA . MET A 1 75 ? 9.414 -23.781 -24.125 1 94.06 75 MET A CA 1
ATOM 572 C C . MET A 1 75 ? 8.711 -22.828 -25.078 1 94.06 75 MET A C 1
ATOM 574 O O . MET A 1 75 ? 9.062 -21.641 -25.141 1 94.06 75 MET A O 1
ATOM 578 N N . LYS A 1 76 ? 7.672 -23.375 -25.703 1 92.75 76 LYS A N 1
ATOM 579 C CA . LYS A 1 76 ? 6.777 -22.484 -26.422 1 92.75 76 LYS A CA 1
ATOM 580 C C . LYS A 1 76 ? 5.93 -21.656 -25.469 1 92.75 76 LYS A C 1
ATOM 582 O O . LYS A 1 76 ? 5.598 -22.094 -24.375 1 92.75 76 LYS A O 1
ATOM 587 N N . ALA A 1 77 ? 5.582 -20.516 -25.906 1 90.25 77 ALA A N 1
ATOM 588 C CA . ALA A 1 77 ? 4.816 -19.578 -25.078 1 90.25 77 ALA A CA 1
ATOM 589 C C . ALA A 1 77 ? 3.52 -20.219 -24.594 1 90.25 77 ALA A C 1
ATOM 591 O O . ALA A 1 77 ? 3.162 -20.109 -23.422 1 90.25 77 ALA A O 1
ATOM 592 N N . ARG A 1 78 ? 2.91 -20.906 -25.484 1 90.25 78 ARG A N 1
ATOM 593 C CA . ARG A 1 78 ? 1.638 -21.547 -25.172 1 90.25 78 ARG A CA 1
ATOM 594 C C . ARG A 1 78 ? 1.82 -22.625 -24.109 1 90.25 78 ARG A C 1
ATOM 596 O O . ARG A 1 78 ? 0.981 -22.781 -23.219 1 90.25 78 ARG A O 1
ATOM 603 N N . GLU A 1 79 ? 2.859 -23.344 -24.234 1 91.5 79 GLU A N 1
ATOM 604 C CA . GLU A 1 79 ? 3.139 -24.406 -23.266 1 91.5 79 GLU A CA 1
ATOM 605 C C . GLU A 1 79 ? 3.428 -23.828 -21.891 1 91.5 79 GLU A C 1
ATOM 607 O O . GLU A 1 79 ? 2.92 -24.328 -20.875 1 91.5 79 GLU A O 1
ATOM 612 N N . LEU A 1 80 ? 4.227 -22.812 -21.859 1 93.62 80 LEU A N 1
ATOM 613 C CA . LEU A 1 80 ? 4.555 -22.172 -20.594 1 93.62 80 LEU A CA 1
ATOM 614 C C . LEU A 1 80 ? 3.305 -21.578 -19.953 1 93.62 80 LEU A C 1
ATOM 616 O O . LEU A 1 80 ? 3.139 -21.656 -18.734 1 93.62 80 LEU A O 1
ATOM 620 N N . SER A 1 81 ? 2.449 -21.078 -20.734 1 91.81 81 SER A N 1
ATOM 621 C CA . SER A 1 81 ? 1.233 -20.438 -20.234 1 91.81 81 SER A CA 1
ATOM 622 C C . SER A 1 81 ? 0.286 -21.469 -19.625 1 91.81 81 SER A C 1
ATOM 624 O O . SER A 1 81 ? -0.628 -21.109 -18.875 1 91.81 81 SER A O 1
ATOM 626 N N . LYS A 1 82 ? 0.452 -22.672 -19.906 1 92.62 82 LYS A N 1
ATOM 627 C CA . LYS A 1 82 ? -0.341 -23.734 -19.312 1 92.62 82 LYS A CA 1
ATOM 628 C C . LYS A 1 82 ? 0.271 -24.203 -17.984 1 92.62 82 LYS A C 1
ATOM 630 O O . LYS A 1 82 ? -0.336 -25 -17.266 1 92.62 82 LYS A O 1
ATOM 635 N N . LYS A 1 83 ? 1.443 -23.703 -17.75 1 93.94 83 LYS A N 1
ATOM 636 C CA . LYS A 1 83 ? 2.139 -24.125 -16.531 1 93.94 83 LYS A CA 1
ATOM 637 C C . LYS A 1 83 ? 2.154 -23 -15.492 1 93.94 83 LYS A C 1
ATOM 639 O O . LYS A 1 83 ? 2.135 -23.25 -14.289 1 93.94 83 LYS A O 1
ATOM 644 N N . ILE A 1 84 ? 2.227 -21.766 -15.977 1 95.12 84 ILE A N 1
ATOM 645 C CA . ILE A 1 84 ? 2.375 -20.609 -15.094 1 95.12 84 ILE A CA 1
ATOM 646 C C . ILE A 1 84 ? 1.299 -19.578 -15.414 1 95.12 84 ILE A C 1
ATOM 648 O O . ILE A 1 84 ? 1.132 -19.188 -16.562 1 95.12 84 ILE A O 1
ATOM 652 N N . ALA A 1 85 ? 0.563 -19.219 -14.383 1 93.25 85 ALA A N 1
ATOM 653 C CA . ALA A 1 85 ? -0.298 -18.031 -14.453 1 93.25 85 ALA A CA 1
ATOM 654 C C . ALA A 1 85 ? 0.329 -16.859 -13.719 1 93.25 85 ALA A C 1
ATOM 656 O O . ALA A 1 85 ? 0.998 -17.031 -12.703 1 93.25 85 ALA A O 1
ATOM 657 N N . CYS A 1 86 ? 0.085 -15.641 -14.266 1 90.31 86 CYS A N 1
ATOM 658 C CA . CYS A 1 86 ? 0.689 -14.461 -13.664 1 90.31 86 CYS A CA 1
ATOM 659 C C . CYS A 1 86 ? -0.344 -13.352 -13.477 1 90.31 86 CYS A C 1
ATOM 661 O O . CYS A 1 86 ? -1.188 -13.133 -14.344 1 90.31 86 CYS A O 1
ATOM 663 N N . LEU A 1 87 ? -0.252 -12.766 -12.297 1 85.31 87 LEU A N 1
ATOM 664 C CA . LEU A 1 87 ? -0.98 -11.531 -12.008 1 85.31 87 LEU A CA 1
ATOM 665 C C . LEU A 1 87 ? -0.018 -10.391 -11.719 1 85.31 87 LEU A C 1
ATOM 667 O O . LEU A 1 87 ? 0.792 -10.469 -10.789 1 85.31 87 LEU A O 1
ATOM 671 N N . TYR A 1 88 ? -0.114 -9.25 -12.562 1 76.62 88 TYR A N 1
ATOM 672 C CA . TYR A 1 88 ? 0.763 -8.102 -12.367 1 76.62 88 TYR A CA 1
ATOM 673 C C . TYR A 1 88 ? -0.007 -6.926 -11.781 1 76.62 88 TYR A C 1
ATOM 675 O O . TYR A 1 88 ? -1.234 -6.859 -11.891 1 76.62 88 TYR A O 1
ATOM 683 N N . GLN A 1 89 ? 0.67 -6.027 -10.914 1 63.5 89 GLN A N 1
ATOM 684 C CA . GLN A 1 89 ? 0.116 -4.863 -10.234 1 63.5 89 GLN A CA 1
ATOM 685 C C . GLN A 1 89 ? -0.658 -3.977 -11.203 1 63.5 89 GLN A C 1
ATOM 687 O O . GLN A 1 89 ? -1.767 -3.531 -10.898 1 63.5 89 GLN A O 1
ATOM 692 N N . SER A 1 90 ? -0.055 -3.24 -12.109 1 55.91 90 SER A N 1
ATOM 693 C CA . SER A 1 90 ? -0.589 -2.154 -12.93 1 55.91 90 SER A CA 1
ATOM 694 C C . SER A 1 90 ? -1.442 -2.689 -14.07 1 55.91 90 SER A C 1
ATOM 696 O O . SER A 1 90 ? -1.073 -2.561 -15.242 1 55.91 90 SER A O 1
ATOM 698 N N . THR A 1 91 ? -2.271 -3.699 -13.867 1 51.75 91 THR A N 1
ATOM 699 C CA . THR A 1 91 ? -2.871 -4.031 -15.148 1 51.75 91 THR A CA 1
ATOM 700 C C . THR A 1 91 ? -3.883 -2.969 -15.57 1 51.75 91 THR A C 1
ATOM 702 O O . THR A 1 91 ? -4.996 -2.92 -15.039 1 51.75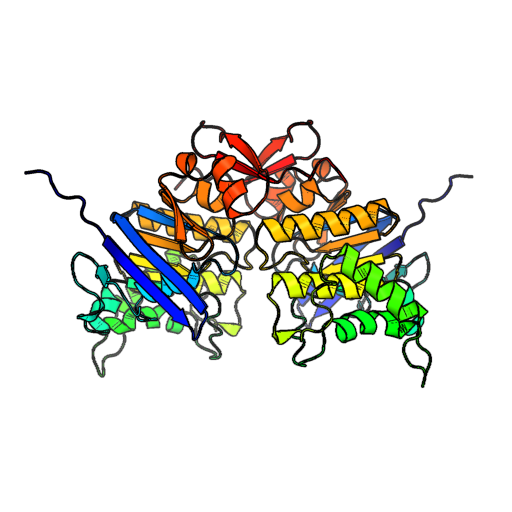 91 THR A O 1
ATOM 705 N N . GLY A 1 92 ? -3.467 -1.693 -15.711 1 50.41 92 GLY A N 1
ATOM 706 C CA . GLY A 1 92 ? -4.375 -0.755 -16.344 1 50.41 92 GLY A CA 1
ATOM 707 C C . GLY A 1 92 ? -5.133 -1.359 -17.516 1 50.41 92 GLY A C 1
ATOM 708 O O . GLY A 1 92 ? -4.555 -1.611 -18.578 1 50.41 92 GLY A O 1
ATOM 709 N N . ILE A 1 93 ? -5.98 -2.307 -17.172 1 52.34 93 ILE A N 1
ATOM 710 C CA . ILE A 1 93 ? -6.781 -2.701 -18.328 1 52.34 93 ILE A CA 1
ATOM 711 C C . ILE A 1 93 ? -7.492 -1.479 -18.906 1 52.34 93 ILE A C 1
ATOM 713 O O . ILE A 1 93 ? -8.359 -0.894 -18.25 1 52.34 93 ILE A O 1
ATOM 717 N N . ALA A 1 94 ? -6.805 -0.701 -19.719 1 52.12 94 ALA A N 1
ATOM 718 C CA . ALA A 1 94 ? -7.363 0.442 -20.438 1 52.12 94 ALA A CA 1
ATOM 719 C C . ALA A 1 94 ? -8.695 0.082 -21.094 1 52.12 94 ALA A C 1
ATOM 721 O O . ALA A 1 94 ? -9.477 0.966 -21.453 1 52.12 94 ALA A O 1
ATOM 722 N N . CYS A 1 95 ? -9.039 -1.172 -21.266 1 62.75 95 CYS A N 1
ATOM 723 C CA . CYS A 1 95 ? -10.195 -1.455 -22.109 1 62.75 95 CYS A CA 1
ATOM 724 C C . CYS A 1 95 ? -11.406 -1.815 -21.266 1 62.75 95 CYS A C 1
ATOM 726 O O . CYS A 1 95 ? -11.273 -2.365 -20.172 1 62.75 95 CYS A O 1
ATOM 728 N N . ASP A 1 96 ? -12.469 -1.292 -21.562 1 80.75 96 ASP A N 1
ATOM 729 C CA . ASP A 1 96 ? -13.797 -1.464 -20.969 1 80.75 96 ASP A CA 1
ATOM 730 C C . ASP A 1 96 ? -14.398 -2.809 -21.375 1 80.75 96 ASP A C 1
ATOM 732 O O . ASP A 1 96 ? -15.133 -2.896 -22.359 1 80.75 96 ASP A O 1
ATOM 736 N N . TYR A 1 97 ? -14.078 -4.004 -20.719 1 87.38 97 TYR A N 1
ATOM 737 C CA . TYR A 1 97 ? -14.57 -5.352 -20.984 1 87.38 97 TYR A CA 1
ATOM 738 C C . TYR A 1 97 ? -15.492 -5.828 -19.875 1 87.38 97 TYR A C 1
ATOM 740 O O . TYR A 1 97 ? -15.328 -5.426 -18.719 1 87.38 97 TYR A O 1
ATOM 748 N N . PRO A 1 98 ? -16.422 -6.656 -20.297 1 92.69 98 PRO A N 1
ATOM 749 C CA . PRO A 1 98 ? -17.172 -7.336 -19.234 1 92.69 98 PRO A CA 1
ATOM 750 C C . PRO A 1 98 ? -16.281 -8.188 -18.328 1 92.69 98 PRO A C 1
ATOM 752 O O . PRO A 1 98 ? -15.312 -8.789 -18.797 1 92.69 98 PRO A O 1
ATOM 755 N N . VAL A 1 99 ? -16.625 -8.203 -17.125 1 94.25 99 VAL A N 1
ATOM 756 C CA . VAL A 1 99 ? -15.891 -8.953 -16.109 1 94.25 99 VAL A CA 1
ATOM 757 C C . VAL A 1 99 ? -15.742 -10.406 -16.547 1 94.25 99 VAL A C 1
ATOM 759 O O . VAL A 1 99 ? -14.656 -10.977 -16.469 1 94.25 99 VAL A O 1
ATOM 762 N N . MET A 1 100 ? -16.781 -10.984 -17.047 1 94.31 100 MET A N 1
ATOM 763 C CA . MET A 1 100 ? -16.75 -12.375 -17.5 1 94.31 100 MET A CA 1
ATOM 764 C C . MET A 1 100 ? -15.719 -12.578 -18.594 1 94.31 100 MET A C 1
ATOM 766 O O . MET A 1 100 ? -14.977 -13.562 -18.578 1 94.31 100 MET A O 1
ATOM 770 N N . ASP A 1 101 ? -15.641 -11.656 -19.469 1 91.88 101 ASP A N 1
ATOM 771 C CA . ASP A 1 101 ? -14.695 -11.75 -20.578 1 91.88 101 ASP A CA 1
ATOM 772 C C . ASP A 1 101 ? -13.258 -11.688 -20.078 1 91.88 101 ASP A C 1
ATOM 774 O O . ASP A 1 101 ? -12.391 -12.422 -20.562 1 91.88 101 ASP A O 1
ATOM 778 N N . VAL A 1 102 ? -13.078 -10.828 -19.172 1 90.5 102 VAL A N 1
ATOM 779 C CA . VAL A 1 102 ? -11.742 -10.672 -18.609 1 90.5 102 VAL A CA 1
ATOM 780 C C . VAL A 1 102 ? -11.297 -11.992 -17.984 1 90.5 102 VAL A C 1
ATOM 782 O O . VAL A 1 102 ? -10.164 -12.438 -18.203 1 90.5 102 VAL A O 1
ATOM 785 N N . VAL A 1 103 ? -12.18 -12.578 -17.25 1 92.5 103 VAL A N 1
ATOM 786 C CA . VAL A 1 103 ? -11.859 -13.836 -16.594 1 92.5 103 VAL A CA 1
ATOM 787 C C . VAL A 1 103 ? -11.594 -14.914 -17.641 1 92.5 103 VAL A C 1
ATOM 789 O O . VAL A 1 103 ? -10.625 -15.664 -17.547 1 92.5 103 VAL A O 1
ATOM 792 N N . LEU A 1 104 ? -12.367 -14.953 -18.672 1 92.38 104 LEU A N 1
ATOM 793 C CA . LEU A 1 104 ? -12.273 -15.984 -19.703 1 92.38 104 LEU A CA 1
ATOM 794 C C . LEU A 1 104 ? -10.984 -15.852 -20.5 1 92.38 104 LEU A C 1
ATOM 796 O O . LEU A 1 104 ? -10.539 -16.797 -21.141 1 92.38 104 LEU A O 1
ATOM 800 N N . MET A 1 105 ? -10.438 -14.688 -20.484 1 88.06 105 MET A N 1
ATOM 801 C CA . MET A 1 105 ? -9.156 -14.5 -21.141 1 88.06 105 MET A CA 1
ATOM 802 C C . MET A 1 105 ? -8.109 -15.453 -20.578 1 88.06 105 MET A C 1
ATOM 804 O O . MET A 1 105 ? -7.137 -15.789 -21.266 1 88.06 105 MET A O 1
ATOM 808 N N . GLY A 1 106 ? -8.289 -15.852 -19.406 1 89.69 106 GLY A N 1
ATOM 809 C CA . GLY A 1 106 ? -7.375 -16.797 -18.797 1 89.69 106 GLY A CA 1
ATOM 810 C C . GLY A 1 106 ? -7.395 -18.156 -19.469 1 89.69 106 GLY A C 1
ATOM 811 O O . GLY A 1 106 ? -6.48 -18.969 -19.297 1 89.69 106 GLY A O 1
ATOM 812 N N . ARG A 1 107 ? -8.398 -18.422 -20.219 1 90.5 107 ARG A N 1
ATOM 813 C CA . ARG A 1 107 ? -8.547 -19.703 -20.875 1 90.5 107 ARG A CA 1
ATOM 814 C C . ARG A 1 107 ? -7.859 -1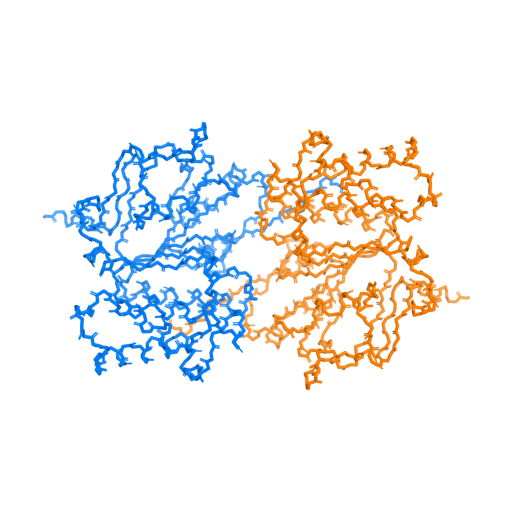9.703 -22.234 1 90.5 107 ARG A C 1
ATOM 816 O O . ARG A 1 107 ? -7.781 -20.734 -22.906 1 90.5 107 ARG A O 1
ATOM 823 N N . TYR A 1 108 ? -7.301 -18.656 -22.609 1 87.12 108 TYR A N 1
ATOM 824 C CA . TYR A 1 108 ? -6.789 -18.453 -23.953 1 87.12 108 TYR A CA 1
ATOM 825 C C . TYR A 1 108 ? -5.746 -19.516 -24.312 1 87.12 108 TYR A C 1
ATOM 827 O O . TYR A 1 108 ? -5.703 -20 -25.438 1 87.12 108 TYR A O 1
ATOM 835 N N . PRO A 1 109 ? -4.934 -19.875 -23.422 1 86.44 109 PRO A N 1
ATOM 836 C CA . PRO A 1 109 ? -3.938 -20.891 -23.75 1 86.44 109 PRO A CA 1
ATOM 837 C C . PRO A 1 109 ? -4.57 -22.219 -24.172 1 86.44 109 PRO A C 1
ATOM 839 O O . PRO A 1 109 ? -3.912 -23.047 -24.828 1 86.44 109 PRO A O 1
ATOM 842 N N . TYR A 1 110 ? -5.77 -22.422 -23.891 1 85.62 110 TYR A N 1
ATOM 843 C CA . TYR A 1 110 ? -6.426 -23.703 -24.141 1 85.62 110 TYR A CA 1
ATOM 844 C C . TYR A 1 110 ? -7.309 -23.625 -25.375 1 85.62 110 TYR A C 1
ATOM 846 O O . TYR A 1 110 ? -7.816 -24.641 -25.844 1 85.62 110 TYR A O 1
ATOM 854 N N . ILE A 1 111 ? -7.473 -22.469 -25.828 1 82.25 111 ILE A N 1
ATOM 855 C CA . ILE A 1 111 ? -8.352 -22.281 -26.984 1 82.25 111 ILE A CA 1
ATOM 856 C C . ILE A 1 111 ? -7.527 -22.234 -28.266 1 82.25 111 ILE A C 1
ATOM 858 O O . ILE A 1 111 ? -6.602 -21.438 -28.391 1 82.25 111 ILE A O 1
ATOM 862 N N . LYS A 1 112 ? -7.797 -23.188 -29.078 1 78.69 112 LYS A N 1
ATOM 863 C CA . LYS A 1 112 ? -7.082 -23.25 -30.359 1 78.69 112 LYS A CA 1
ATOM 864 C C . LYS A 1 112 ? -7.465 -22.078 -31.266 1 78.69 112 LYS A C 1
ATOM 866 O O . LYS A 1 112 ? -8.398 -21.344 -30.969 1 78.69 112 LYS A O 1
ATOM 871 N N . ARG A 1 113 ? -6.691 -21.984 -32.344 1 74.94 113 ARG A N 1
ATOM 872 C CA . ARG A 1 113 ? -6.93 -20.938 -33.312 1 74.94 113 ARG A CA 1
ATOM 873 C C . ARG A 1 113 ? -8.32 -21.062 -33.938 1 74.94 113 ARG A C 1
ATOM 875 O O . ARG A 1 113 ? -8.727 -22.156 -34.312 1 74.94 113 ARG A O 1
ATOM 882 N N . PHE A 1 114 ? -9.18 -20.062 -33.812 1 72.31 114 PHE A N 1
ATOM 883 C CA . PHE A 1 114 ? -10.484 -19.953 -34.469 1 72.31 114 PHE A CA 1
ATOM 884 C C . PHE A 1 114 ? -11.57 -20.594 -33.625 1 72.31 114 PHE A C 1
ATOM 886 O O . PHE A 1 114 ? -12.617 -20.984 -34.125 1 72.31 114 PHE A O 1
ATOM 893 N N . GLN A 1 115 ? -11.133 -21.031 -32.5 1 75.62 115 GLN A N 1
ATOM 894 C CA . GLN A 1 115 ? -12.148 -21.547 -31.578 1 75.62 115 GLN A CA 1
ATOM 895 C C . GLN A 1 115 ? -12.539 -20.5 -30.531 1 75.62 115 GLN A C 1
ATOM 897 O O . GLN A 1 115 ? -11.82 -19.516 -30.344 1 75.62 115 GLN A O 1
ATOM 902 N N . THR A 1 116 ? -13.75 -20.641 -30.203 1 79.19 116 THR A N 1
ATOM 903 C CA . THR A 1 116 ? -14.234 -19.781 -29.109 1 79.19 116 THR A CA 1
ATOM 904 C C . THR A 1 116 ? -14.297 -20.578 -27.797 1 79.19 116 THR A C 1
ATOM 906 O O . THR A 1 116 ? -14.016 -21.766 -27.781 1 79.19 116 THR A O 1
ATOM 909 N N . GLU A 1 117 ? -14.539 -19.906 -26.75 1 81.81 117 GLU A N 1
ATOM 910 C CA . GLU A 1 117 ? -14.641 -20.531 -25.438 1 81.81 117 GLU A CA 1
ATOM 911 C C . GLU A 1 117 ? -15.734 -21.594 -25.406 1 81.81 117 GLU A C 1
ATOM 913 O O . GLU A 1 117 ? -16.828 -21.391 -25.953 1 81.81 117 GLU A O 1
ATOM 918 N N . SER A 1 118 ? -15.43 -22.719 -24.922 1 86.44 118 SER A N 1
ATOM 919 C CA . SER A 1 118 ? -16.359 -23.844 -24.828 1 86.44 118 SER A CA 1
ATOM 920 C C . SER A 1 118 ? -17.188 -23.766 -23.547 1 86.44 118 SER A C 1
ATOM 922 O O . SER A 1 118 ? -16.953 -22.906 -22.703 1 86.44 118 SER A O 1
ATOM 924 N N . ALA A 1 119 ? -18.172 -24.672 -23.484 1 88.06 119 ALA A N 1
ATOM 925 C CA . ALA A 1 119 ? -18.984 -24.781 -22.281 1 88.06 119 ALA A CA 1
ATOM 926 C C . ALA A 1 119 ? -18.109 -25.109 -21.062 1 88.06 119 ALA A C 1
ATOM 928 O O . ALA A 1 119 ? -18.375 -24.641 -19.953 1 88.06 119 ALA A O 1
ATOM 929 N N . LYS A 1 120 ? -17.156 -25.828 -21.344 1 90.06 120 LYS A N 1
ATOM 930 C CA . LYS A 1 120 ? -16.219 -26.203 -20.281 1 90.06 120 LYS A CA 1
ATOM 931 C C . LYS A 1 120 ? -15.469 -24.969 -19.766 1 90.06 120 LYS A C 1
ATOM 933 O O . LYS A 1 120 ? -15.281 -24.812 -18.547 1 90.06 120 LYS A O 1
ATOM 938 N N . ASP A 1 121 ? -15.078 -24.141 -20.656 1 92 121 ASP A N 1
ATOM 939 C CA . ASP A 1 121 ? -14.367 -22.922 -20.266 1 92 121 ASP A CA 1
ATOM 940 C C . ASP A 1 121 ? -15.25 -22.031 -19.391 1 92 121 ASP A C 1
ATOM 942 O O . ASP A 1 121 ? -14.781 -21.469 -18.406 1 92 121 ASP A O 1
ATOM 946 N N . TRP A 1 122 ? -16.453 -22.016 -19.75 1 92.38 122 TRP A N 1
ATOM 947 C CA . TRP A 1 122 ? -17.406 -21.203 -19.016 1 92.38 122 TRP A CA 1
ATOM 948 C C . TRP A 1 122 ? -17.609 -21.766 -17.609 1 92.38 122 TRP A C 1
ATOM 950 O O . TRP A 1 122 ? -17.703 -21 -16.641 1 92.38 122 TRP A O 1
ATOM 960 N N . GLU A 1 123 ? -17.641 -23 -17.5 1 93.69 123 GLU A N 1
ATOM 961 C CA . GLU A 1 123 ? -17.797 -23.641 -16.203 1 93.69 123 GLU A CA 1
ATOM 962 C C . GLU A 1 123 ? -16.578 -23.391 -15.312 1 93.69 123 GLU A C 1
ATOM 964 O O . GLU A 1 123 ? -16.719 -23.125 -14.117 1 93.69 123 GLU A O 1
ATOM 969 N N . ILE A 1 124 ? -15.469 -23.484 -15.891 1 92.5 124 ILE A N 1
ATOM 970 C CA . ILE A 1 124 ? -14.234 -23.219 -15.164 1 92.5 124 ILE A CA 1
ATOM 971 C C . ILE A 1 124 ? -14.211 -21.781 -14.68 1 92.5 124 ILE A C 1
ATOM 973 O O . ILE A 1 124 ? -13.867 -21.5 -13.523 1 92.5 124 ILE A O 1
ATOM 977 N N . ALA A 1 125 ? -14.633 -20.922 -15.547 1 93.88 125 ALA A N 1
ATOM 978 C CA . ALA A 1 125 ? -14.68 -19.5 -15.211 1 93.88 125 ALA A CA 1
ATOM 979 C C . ALA A 1 125 ? -15.664 -19.25 -14.062 1 93.88 125 ALA A C 1
ATOM 981 O O . ALA A 1 125 ? -15.344 -18.516 -13.125 1 93.88 125 ALA A O 1
ATOM 982 N N . LYS A 1 126 ? -16.781 -19.875 -14.195 1 94.62 126 LYS A N 1
ATOM 983 C CA . LYS A 1 126 ? -17.781 -19.719 -13.148 1 94.62 126 LYS A CA 1
ATOM 984 C C . LYS A 1 126 ? -17.25 -20.172 -11.797 1 94.62 126 LYS A C 1
ATOM 986 O O . LYS A 1 126 ? -17.375 -19.469 -10.797 1 94.62 126 LYS A O 1
ATOM 991 N N . LYS A 1 127 ? -16.625 -21.266 -11.773 1 92.81 127 LYS A N 1
ATOM 992 C CA . LYS A 1 127 ? -16.062 -21.812 -10.539 1 92.81 127 LYS A CA 1
ATOM 993 C C . LYS A 1 127 ? -15.023 -20.859 -9.953 1 92.81 127 LYS A C 1
ATOM 995 O O . LYS A 1 127 ? -15.023 -20.594 -8.75 1 92.81 127 LYS A O 1
ATOM 1000 N N . ALA A 1 128 ? -14.188 -20.375 -10.781 1 91.44 128 ALA A N 1
ATOM 1001 C CA . ALA A 1 128 ? -13.133 -19.469 -10.352 1 91.44 128 ALA A CA 1
ATOM 1002 C C . ALA A 1 128 ? -13.727 -18.172 -9.805 1 91.44 128 ALA A C 1
ATOM 1004 O O . ALA A 1 128 ? -13.242 -17.641 -8.805 1 91.44 128 ALA A O 1
ATOM 1005 N N . MET A 1 129 ? -14.742 -17.734 -10.453 1 94.56 129 MET A N 1
ATOM 1006 C CA . MET A 1 129 ? -15.375 -16.484 -10.047 1 94.56 129 MET A CA 1
ATOM 1007 C C . MET A 1 129 ? -16.125 -16.641 -8.727 1 94.56 129 MET A C 1
ATOM 1009 O O . MET A 1 129 ? -16.156 -15.727 -7.914 1 94.56 129 MET A O 1
ATOM 1013 N N . ILE A 1 130 ? -16.656 -17.797 -8.539 1 91.5 130 ILE A N 1
ATOM 1014 C CA . ILE A 1 130 ? -17.297 -18.094 -7.266 1 91.5 130 ILE A CA 1
ATOM 1015 C C . ILE A 1 130 ? -16.234 -18.172 -6.164 1 91.5 130 ILE A C 1
ATOM 1017 O O . ILE A 1 130 ? -16.406 -17.578 -5.098 1 91.5 130 ILE A O 1
ATOM 1021 N N . ALA A 1 131 ? -15.195 -18.797 -6.469 1 85.75 131 ALA A N 1
ATOM 1022 C CA . ALA A 1 131 ? -14.117 -18.953 -5.5 1 85.75 131 ALA A CA 1
ATOM 1023 C C . ALA A 1 131 ? -13.523 -17.594 -5.113 1 85.75 131 ALA A C 1
ATOM 1025 O O . ALA A 1 131 ? -13.094 -17.406 -3.975 1 85.75 131 ALA A O 1
ATOM 1026 N N . SER A 1 132 ? -13.539 -16.656 -6.047 1 88.38 132 SER A N 1
ATOM 1027 C CA . SER A 1 132 ? -12.977 -15.336 -5.809 1 88.38 132 SER A CA 1
ATOM 1028 C C . SER A 1 132 ? -14.07 -14.336 -5.426 1 88.38 132 SER A C 1
ATOM 1030 O O . SER A 1 132 ? -13.805 -13.141 -5.309 1 88.38 132 SER A O 1
ATOM 1032 N N . ASN A 1 133 ? -15.25 -14.773 -5.336 1 88.56 133 ASN A N 1
ATOM 1033 C CA . ASN A 1 133 ? -16.406 -13.992 -4.906 1 88.56 133 ASN A CA 1
ATOM 1034 C C . ASN A 1 133 ? -16.672 -12.828 -5.848 1 88.56 133 ASN A C 1
ATOM 1036 O O . ASN A 1 133 ? -16.859 -11.688 -5.402 1 88.56 133 ASN A O 1
ATOM 1040 N N . VAL A 1 134 ? -16.641 -13.156 -7.129 1 92.88 134 VAL A N 1
ATOM 1041 C CA . VAL A 1 134 ? -16.938 -12.086 -8.078 1 92.88 134 VAL A CA 1
ATOM 1042 C C . VAL A 1 134 ? -17.938 -12.578 -9.125 1 92.88 134 VAL A C 1
ATOM 1044 O O . VAL A 1 134 ? -18.141 -11.922 -10.148 1 92.88 134 VAL A O 1
ATOM 1047 N N . TRP A 1 135 ? -18.562 -13.711 -8.883 1 95.06 135 TRP A N 1
ATOM 1048 C CA . TRP A 1 135 ? -19.547 -14.234 -9.828 1 95.06 135 TRP A CA 1
ATOM 1049 C C . TRP A 1 135 ? -20.703 -13.242 -10.023 1 95.06 135 TRP A C 1
ATOM 1051 O O . TRP A 1 135 ? -21.188 -13.07 -11.141 1 95.06 135 TRP A O 1
ATOM 1061 N N . HIS A 1 136 ? -21.094 -12.625 -8.969 1 94.25 136 HIS A N 1
ATOM 1062 C CA . HIS A 1 136 ? -22.203 -11.688 -9 1 94.25 136 HIS A CA 1
ATOM 1063 C C . HIS A 1 136 ? -21.875 -10.477 -9.867 1 94.25 136 HIS A C 1
ATOM 1065 O O . HIS A 1 136 ? -22.781 -9.711 -10.234 1 94.25 136 HIS A O 1
ATOM 1071 N N . LEU A 1 137 ? -20.656 -10.305 -10.25 1 95.25 137 LEU A N 1
ATOM 1072 C CA . LEU A 1 137 ? -20.203 -9.156 -11.039 1 95.25 137 LEU A CA 1
ATOM 1073 C C . LEU A 1 137 ? -20.016 -9.547 -12.5 1 95.25 137 LEU A C 1
ATOM 1075 O O . LEU A 1 137 ? -19.562 -8.734 -13.312 1 95.25 137 LEU A O 1
ATOM 1079 N N . LYS A 1 138 ? -20.391 -10.688 -12.875 1 95.12 138 LYS A N 1
ATOM 1080 C CA . LYS A 1 138 ? -20.031 -11.281 -14.156 1 95.12 138 LYS A CA 1
ATOM 1081 C C . LYS A 1 138 ? -20.516 -10.422 -15.32 1 95.12 138 LYS A C 1
ATOM 1083 O O . LYS A 1 138 ? -19.891 -10.398 -16.375 1 95.12 138 LYS A O 1
ATOM 1088 N N . ASP A 1 139 ? -21.578 -9.672 -15.125 1 93.94 139 ASP A N 1
ATOM 1089 C CA . ASP A 1 139 ? -22.188 -8.906 -16.219 1 93.94 139 ASP A CA 1
ATOM 1090 C C . ASP A 1 139 ? -21.766 -7.441 -16.156 1 93.94 139 ASP A C 1
ATOM 1092 O O . AS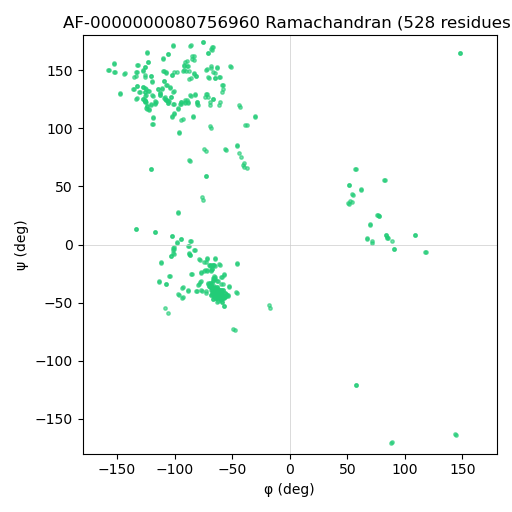P A 1 139 ? -22.141 -6.652 -17.031 1 93.94 139 ASP A O 1
ATOM 1096 N N . ARG A 1 140 ? -21.078 -7.082 -15.219 1 93.69 140 ARG A N 1
ATOM 1097 C CA . ARG A 1 140 ? -20.578 -5.715 -15.109 1 93.69 140 ARG A CA 1
ATOM 1098 C C . ARG A 1 140 ? -19.312 -5.52 -15.93 1 93.69 140 ARG A C 1
ATOM 1100 O O . ARG A 1 140 ? -18.703 -6.496 -16.375 1 93.69 140 ARG A O 1
ATOM 1107 N N . ARG A 1 141 ? -19.031 -4.27 -16.172 1 92.69 141 ARG A N 1
ATOM 1108 C CA . ARG A 1 141 ? -17.781 -3.947 -16.859 1 92.69 141 ARG A CA 1
ATOM 1109 C C . ARG A 1 141 ? -16.656 -3.68 -15.844 1 92.69 141 ARG A C 1
ATOM 1111 O O . ARG A 1 141 ? -16.922 -3.201 -14.742 1 92.69 141 ARG A O 1
ATOM 1118 N N . ILE A 1 142 ? -15.398 -3.896 -16.25 1 89.25 142 ILE A N 1
ATOM 1119 C CA . ILE A 1 142 ? -14.242 -3.863 -15.352 1 89.25 142 ILE A CA 1
ATOM 1120 C C . ILE A 1 142 ? -14.055 -2.449 -14.812 1 89.25 142 ILE A C 1
ATOM 1122 O O . ILE A 1 142 ? -13.609 -2.271 -13.672 1 89.25 142 ILE A O 1
ATOM 1126 N N . ASN A 1 143 ? -14.414 -1.5 -15.516 1 85.5 143 ASN A N 1
ATOM 1127 C CA . ASN A 1 143 ? -14.227 -0.117 -15.094 1 85.5 143 ASN A CA 1
ATOM 1128 C C . ASN A 1 143 ? -15.344 0.345 -14.156 1 85.5 143 ASN A C 1
ATOM 1130 O O . ASN A 1 143 ? -15.281 1.445 -13.609 1 85.5 143 ASN A O 1
ATOM 1134 N N . GLU A 1 144 ? -16.328 -0.549 -13.961 1 86.81 144 GLU A N 1
ATOM 1135 C CA . GLU A 1 144 ? -17.484 -0.195 -13.148 1 86.81 144 GLU A CA 1
ATOM 1136 C C . GLU A 1 144 ? -17.359 -0.775 -11.734 1 86.81 144 GLU A C 1
ATOM 1138 O O . GLU A 1 144 ? -18.203 -0.498 -10.875 1 86.81 144 GLU A O 1
ATOM 1143 N N . ILE A 1 145 ? -16.406 -1.56 -11.555 1 85.5 145 ILE A N 1
ATOM 1144 C CA . ILE A 1 145 ? -16.312 -2.23 -10.266 1 85.5 145 ILE A CA 1
ATOM 1145 C C . ILE A 1 145 ? -15.195 -1.604 -9.438 1 85.5 145 ILE A C 1
ATOM 1147 O O . ILE A 1 145 ? -14.352 -0.874 -9.969 1 85.5 145 ILE A O 1
ATOM 1151 N N . SER A 1 146 ? -15.188 -1.873 -8.102 1 76.69 146 SER A N 1
ATOM 1152 C CA . SER A 1 146 ? -14.219 -1.293 -7.184 1 76.69 146 SER A CA 1
ATOM 1153 C C . SER A 1 146 ? -12.828 -1.89 -7.402 1 76.69 146 SER A C 1
ATOM 1155 O O . SER A 1 146 ? -12.688 -2.904 -8.086 1 76.69 146 SER A O 1
ATOM 1157 N N . GLY A 1 147 ? -11.805 -1.232 -6.863 1 76.81 147 GLY A N 1
ATOM 1158 C CA . GLY A 1 147 ? -10.445 -1.741 -6.938 1 76.81 147 GLY A CA 1
ATOM 1159 C C . GLY A 1 147 ? -10.289 -3.131 -6.344 1 76.81 147 GLY A C 1
ATOM 1160 O O . GLY A 1 147 ? -9.625 -3.988 -6.922 1 76.81 147 GLY A O 1
ATOM 1161 N N . GLY A 1 148 ? -10.883 -3.307 -5.18 1 79.56 148 GLY A N 1
ATOM 1162 C CA . GLY A 1 148 ? -10.852 -4.621 -4.559 1 79.56 148 GLY A CA 1
ATOM 1163 C C . GLY A 1 148 ? -11.523 -5.691 -5.395 1 79.56 148 GLY A C 1
ATOM 1164 O O . GLY A 1 148 ? -11 -6.801 -5.531 1 79.56 148 GLY A O 1
ATOM 1165 N N . GLU A 1 149 ? -12.625 -5.289 -5.938 1 83.25 149 GLU A N 1
ATOM 1166 C CA . GLU A 1 149 ? -13.336 -6.211 -6.824 1 83.25 149 GLU A CA 1
ATOM 1167 C C . GLU A 1 149 ? -12.508 -6.527 -8.062 1 83.25 149 GLU A C 1
ATOM 1169 O O . GLU A 1 149 ? -12.422 -7.684 -8.484 1 83.25 149 GLU A O 1
ATOM 1174 N N . ARG A 1 150 ? -11.953 -5.551 -8.602 1 86.5 150 ARG A N 1
ATOM 1175 C CA . ARG A 1 150 ? -11.125 -5.727 -9.789 1 86.5 150 ARG A CA 1
ATOM 1176 C C . ARG A 1 150 ? -9.969 -6.684 -9.523 1 86.5 150 ARG A C 1
ATOM 1178 O O . ARG A 1 150 ? -9.656 -7.543 -10.352 1 86.5 150 ARG A O 1
ATOM 1185 N N . GLN A 1 151 ? -9.359 -6.504 -8.391 1 85.25 151 GLN A N 1
ATOM 1186 C CA . GLN A 1 151 ? -8.273 -7.402 -8.023 1 85.25 151 GLN A CA 1
ATOM 1187 C C . GLN A 1 151 ? -8.75 -8.852 -7.953 1 85.25 151 GLN A C 1
ATOM 1189 O O . GLN A 1 151 ? -8.062 -9.758 -8.414 1 85.25 151 GLN A O 1
ATOM 1194 N N . ARG A 1 152 ? -9.859 -9.055 -7.398 1 86.25 152 ARG A N 1
ATOM 1195 C CA . ARG A 1 152 ? -10.414 -10.406 -7.297 1 86.25 152 ARG A CA 1
ATOM 1196 C C . ARG A 1 152 ? -10.727 -10.969 -8.68 1 86.25 152 ARG A C 1
ATOM 1198 O O . ARG A 1 152 ? -10.586 -12.172 -8.914 1 86.25 152 ARG A O 1
ATOM 1205 N N . VAL A 1 153 ? -11.195 -10.102 -9.523 1 89.62 153 VAL A N 1
ATOM 1206 C CA . VAL A 1 153 ? -11.453 -10.516 -10.898 1 89.62 153 VAL A CA 1
ATOM 1207 C C . VAL A 1 153 ? -10.156 -10.992 -11.547 1 89.62 153 VAL A C 1
ATOM 1209 O O . VAL A 1 153 ? -10.133 -12.031 -12.219 1 89.62 153 VAL A O 1
ATOM 1212 N N . PHE A 1 154 ? -9.125 -10.297 -11.305 1 88.44 154 PHE A N 1
ATOM 1213 C CA . PHE A 1 154 ? -7.844 -10.672 -11.883 1 88.44 154 PHE A CA 1
ATOM 1214 C C . PHE A 1 154 ? -7.34 -11.977 -11.281 1 88.44 154 PHE A C 1
ATOM 1216 O O . PHE A 1 154 ? -6.719 -12.789 -11.977 1 88.44 154 PHE A O 1
ATOM 1223 N N . ILE A 1 155 ? -7.566 -12.164 -10.094 1 88.06 155 ILE A N 1
ATOM 1224 C CA . ILE A 1 155 ? -7.211 -13.43 -9.469 1 88.06 155 ILE A CA 1
ATOM 1225 C C . ILE A 1 155 ? -8.023 -14.562 -10.094 1 88.06 155 ILE A C 1
ATOM 1227 O O . ILE A 1 155 ? -7.484 -15.641 -10.367 1 88.06 155 ILE A O 1
ATOM 1231 N N . ALA A 1 156 ? -9.273 -14.305 -10.281 1 90.19 156 ALA A N 1
ATOM 1232 C CA . ALA A 1 156 ? -10.102 -15.289 -1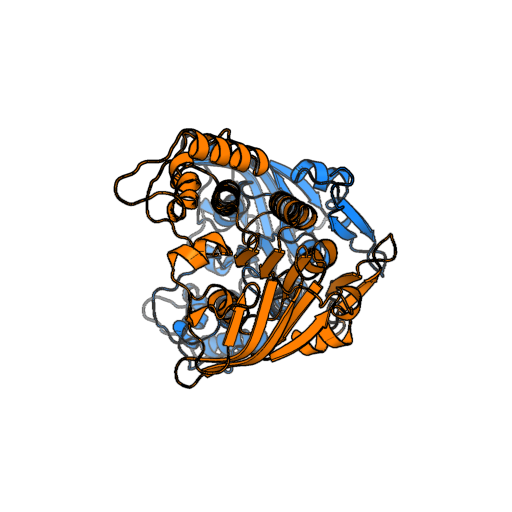0.969 1 90.19 156 ALA A CA 1
ATOM 1233 C C . ALA A 1 156 ? -9.531 -15.633 -12.344 1 90.19 156 ALA A C 1
ATOM 1235 O O . ALA A 1 156 ? -9.492 -16.797 -12.734 1 90.19 156 ALA A O 1
ATOM 1236 N N . ARG A 1 157 ? -9.164 -14.625 -12.992 1 90.56 157 ARG A N 1
ATOM 1237 C CA . ARG A 1 157 ? -8.562 -14.828 -14.305 1 90.56 157 ARG A CA 1
ATOM 1238 C C . ARG A 1 157 ? -7.352 -15.758 -14.219 1 90.56 157 ARG A C 1
ATOM 1240 O O . ARG A 1 157 ? -7.172 -16.641 -15.055 1 90.56 157 ARG A O 1
ATOM 1247 N N . ALA A 1 158 ? -6.578 -15.5 -13.234 1 87.19 158 ALA A N 1
ATOM 1248 C CA . ALA A 1 158 ? -5.41 -16.344 -13.031 1 87.19 158 ALA A CA 1
ATOM 1249 C C . ALA A 1 158 ? -5.82 -17.781 -12.688 1 87.19 158 ALA A C 1
ATOM 1251 O O . ALA A 1 158 ? -5.203 -18.734 -13.148 1 87.19 158 ALA A O 1
ATOM 1252 N N . LEU A 1 159 ? -6.82 -17.953 -11.969 1 87.75 159 LEU A N 1
ATOM 1253 C CA . LEU A 1 159 ? -7.285 -19.266 -11.5 1 87.75 159 LEU A CA 1
ATOM 1254 C C . LEU A 1 159 ? -7.844 -20.094 -12.648 1 87.75 159 LEU A C 1
ATOM 1256 O O . LEU A 1 159 ? -7.656 -21.312 -12.695 1 87.75 159 LEU A O 1
ATOM 1260 N N . VAL A 1 160 ? -8.492 -19.438 -13.539 1 91.19 160 VAL A N 1
ATOM 1261 C CA . VAL A 1 160 ? -9.148 -20.156 -14.625 1 91.19 160 VAL A CA 1
ATOM 1262 C C . VAL A 1 160 ? -8.094 -20.781 -15.539 1 91.19 160 VAL A C 1
ATOM 1264 O O . VAL A 1 160 ? -8.398 -21.719 -16.281 1 91.19 160 VAL A O 1
ATOM 1267 N N . GLN A 1 161 ? -6.98 -20.266 -15.461 1 89.62 161 GLN A N 1
ATOM 1268 C CA . GLN A 1 161 ? -5.902 -20.797 -16.281 1 89.62 161 GLN A CA 1
ATOM 1269 C C . GLN A 1 161 ? -5.488 -22.188 -15.805 1 89.62 161 GLN A C 1
ATOM 1271 O O . GLN A 1 161 ? -4.805 -22.922 -16.516 1 89.62 161 GLN A O 1
ATOM 1276 N N . GLU A 1 162 ? -5.832 -22.531 -14.602 1 88.88 162 GLU A N 1
ATOM 1277 C CA . GLU A 1 162 ? -5.637 -23.859 -14.023 1 88.88 162 GLU A CA 1
ATOM 1278 C C . GLU A 1 162 ? -4.176 -24.297 -14.125 1 88.88 162 GLU A C 1
ATOM 1280 O O . GLU A 1 162 ? -3.885 -25.422 -14.523 1 88.88 162 GLU A O 1
ATOM 1285 N N . THR A 1 163 ? -3.342 -23.453 -13.844 1 93.38 163 THR A N 1
ATOM 1286 C CA . THR A 1 163 ? -1.915 -23.75 -13.859 1 93.38 163 THR A CA 1
ATOM 1287 C C . THR A 1 163 ? -1.456 -24.234 -12.484 1 93.38 163 THR A C 1
ATOM 1289 O O . THR A 1 163 ? -2.123 -24 -11.477 1 93.38 163 THR A O 1
ATOM 1292 N N . ASP A 1 164 ? -0.346 -24.953 -12.539 1 93.88 164 ASP A N 1
ATOM 1293 C CA . ASP A 1 164 ? 0.214 -25.484 -11.297 1 93.88 164 ASP A CA 1
ATOM 1294 C C . ASP A 1 164 ? 0.947 -24.391 -10.523 1 93.88 164 ASP A C 1
ATOM 1296 O O . ASP A 1 164 ? 1.102 -24.484 -9.305 1 93.88 164 ASP A O 1
ATOM 1300 N N . ILE A 1 165 ? 1.368 -23.406 -11.234 1 96.62 165 ILE A N 1
ATOM 1301 C CA . ILE A 1 165 ? 2.154 -22.344 -10.625 1 96.62 165 ILE A CA 1
ATOM 1302 C C . ILE A 1 165 ? 1.467 -21 -10.867 1 96.62 165 ILE A C 1
ATOM 1304 O O . ILE A 1 165 ? 1.021 -20.703 -11.977 1 96.62 165 ILE A O 1
ATOM 1308 N N . VAL A 1 166 ? 1.351 -20.234 -9.82 1 95.69 166 VAL A N 1
ATOM 1309 C CA . VAL A 1 166 ? 0.758 -18.906 -9.93 1 95.69 166 VAL A CA 1
ATOM 1310 C C . VAL A 1 166 ? 1.722 -17.859 -9.359 1 95.69 166 VAL A C 1
ATOM 1312 O O . VAL A 1 166 ? 2.178 -17.984 -8.227 1 95.69 166 VAL A O 1
ATOM 1315 N N . LEU A 1 167 ? 2.074 -16.859 -10.188 1 96.5 167 LEU A N 1
ATOM 1316 C CA . LEU A 1 167 ? 2.912 -15.734 -9.797 1 96.5 167 LEU A CA 1
ATOM 1317 C C . LEU A 1 167 ? 2.07 -14.484 -9.57 1 96.5 167 LEU A C 1
ATOM 1319 O O . LEU A 1 167 ? 1.295 -14.086 -10.445 1 96.5 167 LEU A O 1
ATOM 1323 N N . LEU A 1 168 ? 2.236 -13.898 -8.414 1 94.69 168 LEU A N 1
ATOM 1324 C CA . LEU A 1 168 ? 1.434 -12.734 -8.07 1 94.69 168 LEU A CA 1
ATOM 1325 C C . LEU A 1 168 ? 2.324 -11.547 -7.707 1 94.69 168 LEU A C 1
ATOM 1327 O O . LEU A 1 168 ? 3.088 -11.609 -6.742 1 94.69 168 LEU A O 1
ATOM 1331 N N . ASP A 1 169 ? 2.191 -10.516 -8.445 1 92.56 169 ASP A N 1
ATOM 1332 C CA . ASP A 1 169 ? 2.947 -9.305 -8.148 1 92.56 169 ASP A CA 1
ATOM 1333 C C . ASP A 1 169 ? 2.109 -8.32 -7.332 1 92.56 169 ASP A C 1
ATOM 1335 O O . ASP A 1 169 ? 1.317 -7.559 -7.887 1 92.56 169 ASP A O 1
ATOM 1339 N N . GLU A 1 170 ? 2.311 -8.359 -6.035 1 89.94 170 GLU A N 1
ATOM 1340 C CA . GLU A 1 170 ? 1.646 -7.492 -5.07 1 89.94 170 GLU A CA 1
ATOM 1341 C C . GLU A 1 170 ? 0.128 -7.609 -5.176 1 89.94 170 GLU A C 1
ATOM 1343 O O . GLU A 1 170 ? -0.569 -6.609 -5.348 1 89.94 170 GLU A O 1
ATOM 1348 N N . PRO A 1 171 ? -0.402 -8.719 -4.887 1 90.19 171 PRO A N 1
ATOM 1349 C CA . PRO A 1 171 ? -1.822 -9 -5.105 1 90.19 171 PRO A CA 1
ATOM 1350 C C . PRO A 1 171 ? -2.73 -8.266 -4.125 1 90.19 171 PRO A C 1
ATOM 1352 O O . PRO A 1 171 ? -3.943 -8.195 -4.332 1 90.19 171 PRO A O 1
ATOM 1355 N N . ILE A 1 172 ? -2.105 -7.691 -3.084 1 88.25 172 ILE A N 1
ATOM 1356 C CA . ILE A 1 172 ? -2.977 -7.117 -2.064 1 88.25 172 ILE A CA 1
ATOM 1357 C C . ILE A 1 172 ? -2.742 -5.609 -1.98 1 88.25 172 ILE A C 1
ATOM 1359 O O . ILE A 1 172 ? -3.23 -4.949 -1.06 1 88.25 172 ILE A O 1
ATOM 1363 N N . SER A 1 173 ? -2.023 -5.125 -2.922 1 81.25 173 SER A N 1
ATOM 1364 C CA . SER A 1 173 ? -1.727 -3.695 -2.9 1 81.25 173 SER A CA 1
ATOM 1365 C C . SER A 1 173 ? -2.994 -2.865 -3.078 1 81.25 173 SER A C 1
ATOM 1367 O O . SER A 1 173 ? -3.916 -3.275 -3.787 1 81.25 173 SER A O 1
ATOM 1369 N N . HIS A 1 174 ? -3.031 -1.699 -2.354 1 74.25 174 HIS A N 1
ATOM 1370 C CA . HIS A 1 174 ? -4.074 -0.685 -2.457 1 74.25 174 HIS A CA 1
ATOM 1371 C C . HIS A 1 174 ? -5.41 -1.212 -1.942 1 74.25 174 HIS A C 1
ATOM 1373 O O . HIS A 1 174 ? -6.453 -0.599 -2.172 1 74.25 174 HIS A O 1
ATOM 1379 N N . LEU A 1 175 ? -5.418 -2.439 -1.381 1 81.75 175 LEU A N 1
ATOM 1380 C CA . LEU A 1 175 ? -6.625 -3.008 -0.789 1 81.75 175 LEU A CA 1
ATOM 1381 C C . LEU A 1 175 ? -6.688 -2.711 0.706 1 81.75 175 LEU A C 1
ATOM 1383 O O . LEU A 1 175 ? -5.652 -2.549 1.354 1 81.75 175 LEU A O 1
ATOM 1387 N N . ASP A 1 176 ? -7.906 -2.592 1.206 1 82.31 176 ASP A N 1
ATOM 1388 C CA . ASP A 1 176 ? -8.023 -2.482 2.656 1 82.31 176 ASP A CA 1
ATOM 1389 C C . ASP A 1 176 ? -7.801 -3.834 3.33 1 82.31 176 ASP A C 1
ATOM 1391 O O . ASP A 1 176 ? -7.652 -4.855 2.652 1 82.31 176 ASP A O 1
ATOM 1395 N N . ILE A 1 177 ? -7.773 -3.824 4.566 1 84.38 177 ILE A N 1
ATOM 1396 C CA . ILE A 1 177 ? -7.34 -4.984 5.336 1 84.38 177 ILE A CA 1
ATOM 1397 C C . ILE A 1 177 ? -8.289 -6.152 5.09 1 84.38 177 ILE A C 1
ATOM 1399 O O . ILE A 1 177 ? -7.863 -7.305 5.004 1 84.38 177 ILE A O 1
ATOM 1403 N N . GLN A 1 178 ? -9.578 -5.883 5.016 1 83.25 178 GLN A N 1
ATOM 1404 C CA . GLN A 1 178 ? -10.547 -6.949 4.781 1 83.25 178 GLN A CA 1
ATOM 1405 C C . GLN A 1 178 ? -10.258 -7.672 3.467 1 83.25 178 GLN A C 1
ATOM 1407 O O . GLN A 1 178 ? -10.18 -8.898 3.432 1 83.25 178 GLN A O 1
ATOM 1412 N N . HIS A 1 179 ? -10.086 -6.934 2.469 1 83.38 179 HIS A N 1
ATOM 1413 C CA . HIS A 1 179 ? -9.852 -7.512 1.149 1 83.38 179 HIS A CA 1
ATOM 1414 C C . HIS A 1 179 ? -8.484 -8.172 1.068 1 83.38 179 HIS A C 1
ATOM 1416 O O . HIS A 1 179 ? -8.312 -9.172 0.375 1 83.38 179 HIS A O 1
ATOM 1422 N N . GLN A 1 180 ? -7.535 -7.559 1.747 1 87.75 180 GLN A N 1
ATOM 1423 C CA . GLN A 1 180 ? -6.215 -8.18 1.788 1 87.75 180 GLN A CA 1
ATOM 1424 C C . GLN A 1 180 ? -6.285 -9.594 2.359 1 87.75 180 GLN A C 1
ATOM 1426 O O . GLN A 1 180 ? -5.746 -10.531 1.771 1 87.75 180 GLN A O 1
ATOM 1431 N N . ILE A 1 181 ? -6.965 -9.727 3.395 1 86.31 181 ILE A N 1
ATOM 1432 C CA . ILE A 1 181 ? -7.102 -11.016 4.062 1 86.31 181 ILE A CA 1
ATOM 1433 C C . ILE A 1 181 ? -7.844 -11.992 3.15 1 86.31 181 ILE A C 1
ATOM 1435 O O . ILE A 1 181 ? -7.426 -13.141 2.994 1 86.31 181 ILE A O 1
ATOM 1439 N N . GLU A 1 182 ? -8.883 -11.539 2.553 1 84.38 182 GLU A N 1
ATOM 1440 C CA . GLU A 1 182 ? -9.68 -12.391 1.674 1 84.38 182 GLU A CA 1
ATOM 1441 C C . GLU A 1 182 ? -8.836 -12.938 0.528 1 84.38 182 GLU A C 1
ATOM 1443 O O . GLU A 1 182 ? -8.93 -14.125 0.198 1 84.38 182 GLU A O 1
ATOM 1448 N N . ILE A 1 183 ? -8.094 -12.086 -0.03 1 87.12 183 ILE A N 1
ATOM 1449 C CA . ILE A 1 183 ? -7.246 -12.484 -1.149 1 87.12 183 ILE A CA 1
ATOM 1450 C C . ILE A 1 183 ? -6.199 -13.492 -0.671 1 87.12 183 ILE A C 1
ATOM 1452 O O . ILE A 1 183 ? -5.996 -14.531 -1.302 1 87.12 183 ILE A O 1
ATOM 1456 N N . LEU A 1 184 ? -5.566 -13.242 0.413 1 90.88 184 LEU A N 1
ATOM 1457 C CA . LEU A 1 184 ? -4.504 -14.117 0.91 1 90.88 184 LEU A CA 1
ATOM 1458 C C . LEU A 1 184 ? -5.066 -15.461 1.354 1 90.88 184 LEU A C 1
ATOM 1460 O O . LEU A 1 184 ? -4.41 -16.5 1.199 1 90.88 184 LEU A O 1
ATOM 1464 N N . GLU A 1 185 ? -6.223 -15.398 1.845 1 88.56 185 GLU A N 1
ATOM 1465 C CA . GLU A 1 185 ? -6.883 -16.656 2.186 1 88.56 185 GLU A CA 1
ATOM 1466 C C . GLU A 1 185 ? -7.152 -17.484 0.937 1 88.56 185 GLU A C 1
ATOM 1468 O O . GLU A 1 185 ? -6.949 -18.703 0.942 1 88.56 185 GLU A O 1
ATOM 1473 N N . LEU A 1 186 ? -7.613 -16.812 0.015 1 86.81 186 LEU A N 1
ATOM 1474 C CA . LEU A 1 186 ? -7.891 -17.484 -1.249 1 86.81 186 LEU A CA 1
ATOM 1475 C C . LEU A 1 186 ? -6.617 -18.094 -1.829 1 86.81 186 LEU A C 1
ATOM 1477 O O . LEU A 1 186 ? -6.598 -19.266 -2.209 1 86.81 186 LEU A O 1
ATOM 1481 N N . VAL A 1 187 ? -5.602 -17.359 -1.854 1 91 187 VAL A N 1
ATOM 1482 C CA . VAL A 1 187 ? -4.324 -17.797 -2.402 1 91 187 VAL A CA 1
ATOM 1483 C C . VAL A 1 187 ? -3.75 -18.922 -1.532 1 91 187 VAL A C 1
ATOM 1485 O O . VAL A 1 187 ? -3.201 -19.891 -2.047 1 91 187 VAL A O 1
ATOM 1488 N N . GLY A 1 188 ? -3.836 -18.766 -0.297 1 90.94 188 GLY A N 1
ATOM 1489 C CA . GLY A 1 188 ? -3.412 -19.812 0.62 1 90.94 188 GLY A CA 1
ATOM 1490 C C . GLY A 1 188 ? -4.133 -21.125 0.396 1 90.94 188 GLY A C 1
ATOM 1491 O O . GLY A 1 188 ? -3.512 -22.188 0.432 1 90.94 188 GLY A O 1
ATOM 1492 N N . LYS A 1 189 ? -5.383 -21.016 0.226 1 88.81 189 LYS A N 1
ATOM 1493 C CA . LYS A 1 189 ? -6.184 -22.203 -0.059 1 88.81 189 LYS A CA 1
ATOM 1494 C C . LYS A 1 189 ? -5.711 -22.891 -1.34 1 88.81 189 LYS A C 1
ATOM 1496 O O . LYS A 1 189 ? -5.602 -24.109 -1.391 1 88.81 189 LYS A O 1
ATOM 1501 N N . MET A 1 190 ? -5.445 -22.141 -2.285 1 89.19 190 MET A N 1
ATOM 1502 C CA . MET A 1 190 ? -4.945 -22.688 -3.541 1 89.19 190 MET A CA 1
ATOM 1503 C C . MET A 1 190 ? -3.646 -23.453 -3.32 1 89.19 190 MET A C 1
ATOM 1505 O O . MET A 1 190 ? -3.447 -24.516 -3.898 1 89.19 190 MET A O 1
ATOM 1509 N N . ALA A 1 191 ? -2.816 -22.953 -2.562 1 92.75 191 ALA A N 1
ATOM 1510 C CA . ALA A 1 191 ? -1.557 -23.625 -2.258 1 92.75 191 ALA A CA 1
ATOM 1511 C C . ALA A 1 191 ? -1.803 -24.953 -1.547 1 92.75 191 ALA A C 1
ATOM 1513 O O . ALA A 1 191 ? -1.206 -25.969 -1.899 1 92.75 191 ALA A O 1
ATOM 1514 N N . ARG A 1 192 ? -2.674 -24.922 -0.666 1 91.5 192 ARG A N 1
ATOM 1515 C CA . ARG A 1 192 ? -3.004 -26.125 0.08 1 91.5 192 ARG A CA 1
ATOM 1516 C C . ARG A 1 192 ? -3.617 -27.188 -0.833 1 91.5 192 ARG A C 1
ATOM 1518 O O . ARG A 1 192 ? -3.498 -28.391 -0.572 1 91.5 192 ARG A O 1
ATOM 1525 N N . GLU A 1 193 ? -4.203 -26.703 -1.806 1 90.25 193 GLU A N 1
ATOM 1526 C CA . GLU A 1 193 ? -4.816 -27.625 -2.768 1 90.25 193 GLU A CA 1
ATOM 1527 C C . GLU A 1 193 ? -3.811 -28.078 -3.82 1 90.25 193 GLU A C 1
ATOM 1529 O O . GLU A 1 193 ? -4.176 -28.734 -4.793 1 90.25 193 GLU A O 1
ATOM 1534 N N . GLY A 1 194 ? -2.59 -27.656 -3.699 1 92.69 194 GLY A N 1
ATOM 1535 C CA . GLY A 1 194 ? -1.533 -28.266 -4.496 1 92.69 194 GLY A CA 1
ATOM 1536 C C . GLY A 1 194 ? -0.854 -27.281 -5.43 1 92.69 194 GLY A C 1
ATOM 1537 O O . GLY A 1 194 ? 0.14 -27.609 -6.078 1 92.69 194 GLY A O 1
ATOM 1538 N N . LYS A 1 195 ? -1.321 -26.094 -5.527 1 93.69 195 LYS A N 1
ATOM 1539 C CA . LYS A 1 195 ? -0.699 -25.109 -6.402 1 93.69 195 LYS A CA 1
ATOM 1540 C C . LYS A 1 195 ? 0.521 -24.469 -5.738 1 93.69 195 LYS A C 1
ATOM 1542 O O . LYS A 1 195 ? 0.547 -24.297 -4.52 1 93.69 195 LYS A O 1
ATOM 1547 N N . THR A 1 196 ? 1.466 -24.188 -6.566 1 96.62 196 THR A N 1
ATOM 1548 C CA . THR A 1 196 ? 2.605 -23.406 -6.086 1 96.62 196 THR A CA 1
ATOM 1549 C C . THR A 1 196 ? 2.371 -21.922 -6.289 1 96.62 196 THR A C 1
ATOM 1551 O O . THR A 1 196 ? 2.17 -21.453 -7.418 1 96.62 196 THR A O 1
ATOM 1554 N N . ILE A 1 197 ? 2.414 -21.203 -5.199 1 96.81 197 ILE A N 1
ATOM 1555 C CA . ILE A 1 197 ? 2.143 -19.781 -5.254 1 96.81 197 ILE A CA 1
ATOM 1556 C C . ILE A 1 197 ? 3.416 -19 -4.926 1 96.81 197 ILE A C 1
ATOM 1558 O O . ILE A 1 197 ? 4.109 -19.312 -3.955 1 96.81 197 ILE A O 1
ATOM 1562 N N . ILE A 1 198 ? 3.729 -18.062 -5.746 1 97.88 198 ILE A N 1
ATOM 1563 C CA . ILE A 1 198 ? 4.82 -17.125 -5.488 1 97.88 198 ILE A CA 1
ATOM 1564 C C . ILE A 1 198 ? 4.297 -15.695 -5.555 1 97.88 198 ILE A C 1
ATOM 1566 O O . ILE A 1 198 ? 3.834 -15.25 -6.602 1 97.88 198 ILE A O 1
ATOM 1570 N N . ALA A 1 199 ? 4.379 -15.016 -4.441 1 96.62 199 ALA A N 1
ATOM 1571 C CA . ALA A 1 199 ? 3.824 -13.664 -4.387 1 96.62 199 ALA A CA 1
ATOM 1572 C C . ALA A 1 199 ? 4.855 -12.664 -3.867 1 96.62 199 ALA A C 1
ATOM 1574 O O . ALA A 1 199 ? 5.602 -12.969 -2.934 1 96.62 199 ALA A O 1
ATOM 1575 N N . VAL A 1 200 ? 4.902 -11.57 -4.539 1 95.81 200 VAL A N 1
ATOM 1576 C CA . VAL A 1 200 ? 5.629 -10.43 -3.988 1 95.81 200 VAL A CA 1
ATOM 1577 C C . VAL A 1 200 ? 4.758 -9.703 -2.969 1 95.81 200 VAL A C 1
ATOM 1579 O O . VAL A 1 200 ? 3.629 -9.305 -3.277 1 95.81 200 VAL A O 1
ATOM 1582 N N . LEU A 1 201 ? 5.266 -9.578 -1.729 1 92.88 201 LEU A N 1
ATOM 1583 C CA . LEU A 1 201 ? 4.535 -8.914 -0.654 1 92.88 201 LEU A CA 1
ATOM 1584 C C . LEU A 1 201 ? 5.391 -7.836 -0.001 1 92.88 201 LEU A C 1
ATOM 1586 O O . LEU A 1 201 ? 6.609 -7.988 0.118 1 92.88 201 LEU A O 1
ATOM 1590 N N . HIS A 1 202 ? 4.688 -6.836 0.469 1 87.12 202 HIS A N 1
ATOM 1591 C CA . HIS A 1 202 ? 5.402 -5.77 1.16 1 87.12 202 HIS A CA 1
ATOM 1592 C C . HIS A 1 202 ? 5.211 -5.867 2.67 1 87.12 202 HIS A C 1
ATOM 1594 O O . HIS A 1 202 ? 6.047 -5.383 3.439 1 87.12 202 HIS A O 1
ATOM 1600 N N . ASP A 1 203 ? 4.156 -6.414 3.107 1 87.69 203 ASP A N 1
ATOM 1601 C CA . ASP A 1 203 ? 3.857 -6.5 4.535 1 87.69 203 ASP A CA 1
ATOM 1602 C C . ASP A 1 203 ? 4.457 -7.762 5.148 1 87.69 203 ASP A C 1
ATOM 1604 O O . ASP A 1 203 ? 4.078 -8.875 4.785 1 87.69 203 ASP A O 1
ATOM 1608 N N . LEU A 1 204 ? 5.273 -7.5 6.125 1 90.31 204 LEU A N 1
ATOM 1609 C CA . LEU A 1 204 ? 6 -8.609 6.742 1 90.31 204 LEU A CA 1
ATOM 1610 C C . LEU A 1 204 ? 5.055 -9.508 7.527 1 90.31 204 LEU A C 1
ATOM 1612 O O . LEU A 1 204 ? 5.254 -10.727 7.582 1 90.31 204 LEU A O 1
ATOM 1616 N N . ASN A 1 205 ? 4.102 -8.984 8.062 1 86.94 205 ASN A N 1
ATOM 1617 C CA . ASN A 1 205 ? 3.207 -9.766 8.906 1 86.94 205 ASN A CA 1
ATOM 1618 C C . ASN A 1 205 ? 2.26 -10.633 8.078 1 86.94 205 ASN A C 1
ATOM 1620 O O . ASN A 1 205 ? 1.983 -11.773 8.43 1 86.94 205 ASN A O 1
ATOM 1624 N N . PHE A 1 206 ? 1.79 -10.086 7.023 1 89.25 206 PHE A N 1
ATOM 1625 C CA . PHE A 1 206 ? 0.999 -10.898 6.113 1 89.25 206 PHE A CA 1
ATOM 1626 C C . PHE A 1 206 ? 1.834 -12.047 5.551 1 89.25 206 PHE A C 1
ATOM 1628 O O . PHE A 1 206 ? 1.354 -13.18 5.445 1 89.25 206 PHE A O 1
ATOM 1635 N N . ALA A 1 207 ? 3.02 -11.734 5.207 1 93 207 ALA A N 1
ATOM 1636 C CA . ALA A 1 207 ? 3.91 -12.781 4.715 1 93 207 ALA A CA 1
ATOM 1637 C C . ALA A 1 207 ? 4.117 -13.859 5.773 1 93 207 ALA A C 1
ATOM 1639 O O . ALA A 1 207 ? 4.055 -15.055 5.469 1 93 207 ALA A O 1
ATOM 1640 N N . SER A 1 208 ? 4.359 -13.43 6.918 1 91.44 208 SER A N 1
ATOM 1641 C CA . SER A 1 208 ? 4.57 -14.359 8.023 1 91.44 208 SER A CA 1
ATOM 1642 C C . SER A 1 208 ? 3.35 -15.25 8.242 1 91.44 208 SER A C 1
ATOM 1644 O O . SER A 1 208 ? 3.486 -16.453 8.445 1 91.44 208 SER A O 1
ATOM 1646 N N . MET A 1 209 ? 2.244 -14.75 8.148 1 87.69 209 MET A N 1
ATOM 1647 C CA . MET A 1 209 ? 1.001 -15.43 8.508 1 87.69 209 MET A CA 1
ATOM 1648 C C . MET A 1 209 ? 0.585 -16.422 7.422 1 87.69 209 MET A C 1
ATOM 1650 O O . MET A 1 209 ? 0.043 -17.484 7.723 1 87.69 209 MET A O 1
ATOM 1654 N N . TYR A 1 210 ? 0.903 -16.094 6.242 1 91.44 210 TYR A N 1
ATOM 1655 C CA . TYR A 1 210 ? 0.248 -16.859 5.188 1 91.44 210 TYR A CA 1
ATOM 1656 C C . TYR A 1 210 ? 1.258 -17.703 4.418 1 91.44 210 TYR A C 1
ATOM 1658 O O . TYR A 1 210 ? 0.932 -18.797 3.943 1 91.44 210 TYR A O 1
ATOM 1666 N N . CYS A 1 211 ? 2.449 -17.219 4.316 1 94.88 211 CYS A N 1
ATOM 1667 C CA . CYS A 1 211 ? 3.408 -17.922 3.467 1 94.88 211 CYS A CA 1
ATOM 1668 C C . CYS A 1 211 ? 4.059 -19.078 4.215 1 94.88 211 CYS A C 1
ATOM 1670 O O . CYS A 1 211 ? 4.328 -18.969 5.414 1 94.88 211 CYS A O 1
ATOM 1672 N N . ASP A 1 212 ? 4.355 -20.078 3.469 1 95.44 212 ASP A N 1
ATOM 1673 C CA . ASP A 1 212 ? 5.113 -21.203 4.008 1 95.44 212 ASP A CA 1
ATOM 1674 C C . ASP A 1 212 ? 6.609 -20.891 4.027 1 95.44 212 ASP A C 1
ATOM 1676 O O . ASP A 1 212 ? 7.328 -21.344 4.926 1 95.44 212 ASP A O 1
ATOM 1680 N N . HIS A 1 213 ? 7 -20.281 3.014 1 96.75 213 HIS A N 1
ATOM 1681 C CA . HIS A 1 213 ? 8.406 -19.938 2.826 1 96.75 213 HIS A CA 1
ATOM 1682 C C . HIS A 1 213 ? 8.57 -18.484 2.367 1 96.75 213 HIS A C 1
ATOM 1684 O O . HIS A 1 213 ? 7.762 -17.984 1.577 1 96.75 213 HIS A O 1
ATOM 1690 N N . LEU A 1 214 ? 9.641 -17.922 2.865 1 97.69 214 LEU A N 1
ATOM 1691 C CA . LEU A 1 214 ? 9.93 -16.531 2.52 1 97.69 214 LEU A CA 1
ATOM 1692 C C . LEU A 1 214 ? 11.289 -16.422 1.834 1 97.69 214 LEU A C 1
ATOM 1694 O O . LEU A 1 214 ? 12.203 -17.188 2.129 1 97.69 214 LEU A O 1
ATOM 1698 N N . ILE A 1 215 ? 11.367 -15.539 0.935 1 98.31 215 ILE A N 1
ATOM 1699 C CA . ILE A 1 215 ? 12.602 -15.141 0.264 1 98.31 215 ILE A CA 1
ATOM 1700 C C . ILE A 1 215 ? 12.836 -13.648 0.455 1 98.31 215 ILE A C 1
ATOM 1702 O O . ILE A 1 215 ? 12.062 -12.82 -0.04 1 98.31 215 ILE A O 1
ATOM 1706 N N . MET A 1 216 ? 13.883 -13.32 1.113 1 97.81 216 MET A N 1
ATOM 1707 C CA . MET A 1 216 ? 14.219 -11.93 1.392 1 97.81 216 MET A CA 1
ATOM 1708 C C . MET A 1 216 ? 15.297 -11.43 0.44 1 97.81 216 MET A C 1
ATOM 1710 O O . MET A 1 216 ? 16.406 -11.961 0.423 1 97.81 216 MET A O 1
ATOM 1714 N N . LEU A 1 217 ? 14.938 -10.406 -0.268 1 97.69 217 LEU A N 1
ATOM 1715 C CA . LEU A 1 217 ? 15.859 -9.828 -1.243 1 97.69 217 LEU A CA 1
ATOM 1716 C C . LEU A 1 217 ? 16.359 -8.469 -0.781 1 97.69 217 LEU A C 1
ATOM 1718 O O . LEU A 1 217 ? 15.602 -7.684 -0.205 1 97.69 217 LEU A O 1
ATOM 1722 N N . LYS A 1 218 ? 17.609 -8.219 -1.016 1 97.06 218 LYS A N 1
ATOM 1723 C CA . LYS A 1 218 ? 18.203 -6.906 -0.839 1 97.06 218 LYS A CA 1
ATOM 1724 C C . LYS A 1 218 ? 19.328 -6.672 -1.854 1 97.06 218 LYS A C 1
ATOM 1726 O O . LYS A 1 218 ? 20.188 -7.531 -2.043 1 97.06 218 LYS A O 1
ATOM 1731 N N . ASP A 1 219 ? 19.266 -5.578 -2.508 1 95.19 219 ASP A N 1
ATOM 1732 C CA . ASP A 1 219 ? 20.312 -5.16 -3.447 1 95.19 219 ASP A CA 1
ATOM 1733 C C . ASP A 1 219 ? 20.578 -6.254 -4.48 1 95.19 219 ASP A C 1
ATOM 1735 O O . ASP A 1 219 ? 21.734 -6.555 -4.777 1 95.19 219 ASP A O 1
ATOM 1739 N N . GLY A 1 220 ? 19.547 -6.902 -4.863 1 97 220 GLY A N 1
ATOM 1740 C CA . GLY A 1 220 ? 19.641 -7.859 -5.953 1 97 220 GLY A CA 1
ATOM 1741 C C . GLY A 1 220 ? 20.125 -9.227 -5.508 1 97 220 GLY A C 1
ATOM 1742 O O . GLY A 1 220 ? 20.438 -10.078 -6.336 1 97 220 GLY A O 1
ATOM 1743 N N . LYS A 1 221 ? 20.219 -9.391 -4.211 1 97.81 221 LYS A N 1
ATOM 1744 C CA . LYS A 1 221 ? 20.703 -10.664 -3.668 1 97.81 221 LYS A CA 1
ATOM 1745 C C . LYS A 1 221 ? 19.719 -11.242 -2.664 1 97.81 221 LYS A C 1
ATOM 1747 O O . LYS A 1 221 ? 18.953 -10.5 -2.043 1 97.81 221 LYS A O 1
ATOM 1752 N N . VAL A 1 222 ? 19.766 -12.562 -2.578 1 98 222 VAL A N 1
ATOM 1753 C CA . VAL A 1 222 ? 19 -13.234 -1.532 1 98 222 VAL A CA 1
ATOM 1754 C C . VAL A 1 222 ? 19.75 -13.156 -0.206 1 98 222 VAL A C 1
ATOM 1756 O O . VAL A 1 222 ? 20.859 -13.695 -0.08 1 98 222 VAL A O 1
ATOM 1759 N N . ILE A 1 223 ? 19.141 -12.562 0.743 1 97.94 223 ILE A N 1
ATOM 1760 C CA . ILE A 1 223 ? 19.766 -12.375 2.043 1 97.94 223 ILE A CA 1
ATOM 1761 C C . ILE A 1 223 ? 19.391 -13.523 2.977 1 97.94 223 ILE A C 1
ATOM 1763 O O . ILE A 1 223 ? 20.172 -13.93 3.828 1 97.94 223 ILE A O 1
ATOM 1767 N N . ALA A 1 224 ? 18.203 -13.969 2.865 1 97.62 224 ALA A N 1
ATOM 1768 C CA . ALA A 1 224 ? 17.688 -15.062 3.676 1 97.62 224 ALA A CA 1
ATOM 1769 C C . ALA A 1 224 ? 16.5 -15.734 2.982 1 97.62 224 ALA A C 1
ATOM 1771 O O . ALA A 1 224 ? 15.766 -15.094 2.23 1 97.62 224 ALA A O 1
ATOM 1772 N N . GLN A 1 225 ? 16.359 -17 3.262 1 97.5 225 GLN A N 1
ATOM 1773 C CA . GLN A 1 225 ? 15.203 -17.75 2.76 1 97.5 225 GLN A CA 1
ATOM 1774 C C . GLN A 1 225 ? 14.859 -18.906 3.68 1 97.5 225 GLN A C 1
ATOM 1776 O O . GLN A 1 225 ? 15.742 -19.469 4.336 1 97.5 225 GLN A O 1
ATOM 1781 N N . GLY A 1 226 ? 13.641 -19.219 3.732 1 96.69 226 GLY A N 1
ATOM 1782 C CA . GLY A 1 226 ? 13.172 -20.297 4.59 1 96.69 226 GLY A CA 1
ATOM 1783 C C . GLY A 1 226 ? 11.812 -20.016 5.207 1 96.69 226 GLY A C 1
ATOM 1784 O O . GLY A 1 226 ? 11.039 -19.219 4.68 1 96.69 226 GLY A O 1
ATOM 1785 N N . GLU A 1 227 ? 11.539 -20.781 6.215 1 95.56 227 GLU A N 1
ATOM 1786 C CA . GLU A 1 227 ? 10.297 -20.562 6.949 1 95.56 227 GLU A CA 1
ATOM 1787 C C . GLU A 1 227 ? 10.281 -19.188 7.602 1 95.56 227 GLU A C 1
ATOM 1789 O O . GLU A 1 227 ? 11.336 -18.641 7.93 1 95.56 227 GLU A O 1
ATOM 1794 N N . PRO A 1 228 ? 9.094 -18.656 7.785 1 94.12 228 PRO A N 1
ATOM 1795 C CA . PRO A 1 228 ? 8.992 -17.297 8.336 1 94.12 228 PRO A CA 1
ATOM 1796 C C . PRO A 1 228 ? 9.773 -17.125 9.641 1 94.12 228 PRO A C 1
ATOM 1798 O O . PRO A 1 228 ? 10.438 -16.109 9.836 1 94.12 228 PRO A O 1
ATOM 1801 N N . GLN A 1 229 ? 9.82 -18.094 10.469 1 91.25 229 GLN A N 1
ATOM 1802 C CA . GLN A 1 229 ? 10.492 -18 11.766 1 91.25 229 GLN A CA 1
ATOM 1803 C C . GLN A 1 229 ? 12 -17.844 11.586 1 91.25 229 GLN A C 1
ATOM 1805 O O . GLN A 1 229 ? 12.664 -17.203 12.398 1 91.25 229 GLN A O 1
ATOM 1810 N N . LYS A 1 230 ? 12.477 -18.406 10.578 1 92.94 230 LYS A N 1
ATOM 1811 C CA . LYS A 1 230 ? 13.914 -18.375 10.32 1 92.94 230 LYS A CA 1
ATOM 1812 C C . LYS A 1 230 ? 14.32 -17.109 9.578 1 92.94 230 LYS A C 1
ATOM 1814 O O . LYS A 1 230 ? 15.445 -16.641 9.711 1 92.94 230 LYS A O 1
ATOM 1819 N N . VAL A 1 231 ? 13.414 -16.562 8.875 1 95.38 231 VAL A N 1
ATOM 1820 C CA . VAL A 1 231 ? 13.734 -15.445 8 1 95.38 231 VAL A CA 1
ATOM 1821 C C . VAL A 1 231 ? 13.422 -14.125 8.703 1 95.38 231 VAL A C 1
ATOM 1823 O O . VAL A 1 231 ? 14.211 -13.188 8.656 1 95.38 231 VAL A O 1
ATOM 1826 N N . LEU A 1 232 ? 12.281 -14.109 9.359 1 93.44 232 LEU A N 1
ATOM 1827 C CA . LEU A 1 232 ? 11.844 -12.875 10.008 1 93.44 232 LEU A CA 1
ATOM 1828 C C . LEU A 1 232 ? 12.414 -12.781 11.422 1 93.44 232 LEU A C 1
ATOM 1830 O O . LEU A 1 232 ? 11.68 -12.891 12.406 1 93.44 232 LEU A O 1
ATOM 1834 N N . THR A 1 233 ? 13.688 -12.516 11.461 1 92.12 233 THR A N 1
ATOM 1835 C CA . THR A 1 233 ? 14.422 -12.289 12.703 1 92.12 233 THR A CA 1
ATOM 1836 C C . THR A 1 233 ? 14.836 -10.82 12.82 1 92.12 233 THR A C 1
ATOM 1838 O O . THR A 1 233 ? 14.844 -10.094 11.828 1 92.12 233 THR A O 1
ATOM 1841 N N . GLU A 1 234 ? 15.117 -10.438 14.062 1 89.62 234 GLU A N 1
ATOM 1842 C CA . GLU A 1 234 ? 15.586 -9.07 14.273 1 89.62 234 GLU A CA 1
ATOM 1843 C C . GLU A 1 234 ? 16.797 -8.758 13.398 1 89.62 234 GLU A C 1
ATOM 1845 O O . GLU A 1 234 ? 16.875 -7.688 12.797 1 89.62 234 GLU A O 1
ATOM 1850 N N . GLU A 1 235 ? 17.672 -9.664 13.344 1 93.69 235 GLU A N 1
ATOM 1851 C CA . GLU A 1 235 ? 18.891 -9.492 12.57 1 93.69 235 GLU A CA 1
ATOM 1852 C C . GLU A 1 235 ? 18.594 -9.32 11.086 1 93.69 235 GLU A C 1
ATOM 1854 O O . GLU A 1 235 ? 19.062 -8.367 10.453 1 93.69 235 GLU A O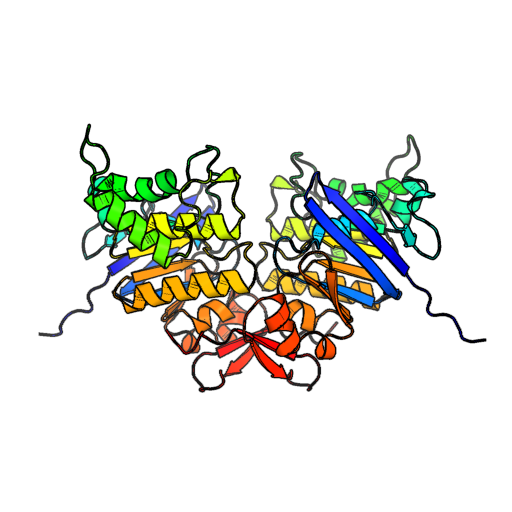 1
ATOM 1859 N N . THR A 1 236 ? 17.797 -10.164 10.555 1 94.75 236 THR A N 1
ATOM 1860 C CA . THR A 1 236 ? 17.5 -10.141 9.125 1 94.75 236 THR A CA 1
ATOM 1861 C C . THR A 1 236 ? 16.719 -8.883 8.758 1 94.75 236 THR A C 1
ATOM 1863 O O . THR A 1 236 ? 17.031 -8.219 7.766 1 94.75 236 THR A O 1
ATOM 1866 N N . VAL A 1 237 ? 15.703 -8.562 9.516 1 92.38 237 VAL A N 1
ATOM 1867 C CA . VAL A 1 237 ? 14.883 -7.387 9.242 1 92.38 237 VAL A CA 1
ATOM 1868 C C . VAL A 1 237 ? 15.734 -6.125 9.32 1 92.38 237 VAL A C 1
ATOM 1870 O O . VAL A 1 237 ? 15.625 -5.238 8.469 1 92.38 237 VAL A O 1
ATOM 1873 N N . ASN A 1 238 ? 16.547 -6.098 10.297 1 91.69 238 ASN A N 1
ATOM 1874 C CA . ASN A 1 238 ? 17.453 -4.957 10.414 1 91.69 238 ASN A CA 1
ATOM 1875 C C . ASN A 1 238 ? 18.406 -4.871 9.227 1 91.69 238 ASN A C 1
ATOM 1877 O O . ASN A 1 238 ? 18.609 -3.793 8.672 1 91.69 238 ASN A O 1
ATOM 1881 N N . LYS A 1 239 ? 18.922 -5.945 8.914 1 94 239 LYS A N 1
ATOM 1882 C CA . LYS A 1 239 ? 19.891 -6.008 7.816 1 94 239 LYS A CA 1
ATOM 1883 C C . LYS A 1 239 ? 19.25 -5.586 6.5 1 94 239 LYS A C 1
ATOM 1885 O O . LYS A 1 239 ? 19.859 -4.895 5.691 1 94 239 LYS A O 1
ATOM 1890 N N . VAL A 1 240 ? 18.062 -5.969 6.289 1 94.56 240 VAL A N 1
ATOM 1891 C CA . VAL A 1 240 ? 17.422 -5.793 4.992 1 94.56 240 VAL A CA 1
ATOM 1892 C C . VAL A 1 240 ? 16.734 -4.43 4.934 1 94.56 240 VAL A C 1
ATOM 1894 O O . VAL A 1 240 ? 16.812 -3.729 3.92 1 94.56 240 VAL A O 1
ATOM 1897 N N . TYR A 1 241 ? 16.109 -4 6.027 1 90.88 241 TYR A N 1
ATOM 1898 C CA . TYR A 1 241 ? 15.281 -2.803 5.977 1 90.88 241 TYR A CA 1
ATOM 1899 C C . TYR A 1 241 ? 15.906 -1.671 6.781 1 90.88 241 TYR A C 1
ATOM 1901 O O . TYR A 1 241 ? 15.477 -0.518 6.676 1 90.88 241 TYR A O 1
ATOM 1909 N N . GLY A 1 242 ? 16.812 -1.973 7.586 1 88.06 242 GLY A N 1
ATOM 1910 C CA . GLY A 1 242 ? 17.453 -0.944 8.383 1 88.06 242 GLY A CA 1
ATOM 1911 C C . GLY A 1 242 ? 16.625 -0.481 9.555 1 88.06 242 GLY A C 1
ATOM 1912 O O . GLY A 1 242 ? 16.734 0.662 10 1 88.06 242 GLY A O 1
ATOM 1913 N N . VAL A 1 243 ? 15.75 -1.327 9.984 1 84 243 VAL A N 1
ATOM 1914 C CA . VAL A 1 243 ? 14.891 -0.985 11.109 1 84 243 VAL A CA 1
ATOM 1915 C C . VAL A 1 243 ? 15 -2.064 12.188 1 84 243 VAL A C 1
ATOM 1917 O O . VAL A 1 243 ? 15.148 -3.248 11.875 1 84 243 VAL A O 1
ATOM 1920 N N . LYS A 1 244 ? 14.938 -1.618 13.375 1 82.25 244 LYS A N 1
ATOM 1921 C CA . LYS A 1 244 ? 14.93 -2.562 14.484 1 82.25 244 LYS A CA 1
ATOM 1922 C C . LYS A 1 244 ? 13.508 -2.918 14.898 1 82.25 244 LYS A C 1
ATOM 1924 O O . LYS A 1 244 ? 12.828 -2.123 15.555 1 82.25 244 LYS A O 1
ATOM 1929 N N . PRO A 1 245 ? 13.227 -4.145 14.523 1 79.81 245 PRO A N 1
ATOM 1930 C CA . PRO A 1 245 ? 11.844 -4.508 14.844 1 79.81 245 PRO A CA 1
ATOM 1931 C C . PRO A 1 245 ? 11.695 -5.117 16.234 1 79.81 245 PRO A C 1
ATOM 1933 O O . PRO A 1 245 ? 12.695 -5.492 16.859 1 79.81 245 PRO A O 1
ATOM 1936 N N . PHE A 1 246 ? 10.523 -4.941 16.734 1 78.75 246 PHE A N 1
ATOM 1937 C CA . PHE A 1 246 ? 10.102 -5.781 17.844 1 78.75 246 PHE A CA 1
ATOM 1938 C C . PHE A 1 246 ? 9.305 -6.98 17.344 1 78.75 246 PHE A C 1
ATOM 1940 O O . PHE A 1 246 ? 8.328 -6.824 16.609 1 78.75 246 PHE A O 1
ATOM 1947 N N . ILE A 1 247 ? 9.844 -8.156 17.688 1 81.31 247 ILE A N 1
ATOM 1948 C CA . ILE A 1 247 ? 9.211 -9.367 17.172 1 81.31 247 ILE A CA 1
ATOM 1949 C C . ILE A 1 247 ? 8.484 -10.102 18.297 1 81.31 247 ILE A C 1
ATOM 1951 O O . ILE A 1 247 ? 9.062 -10.336 19.359 1 81.31 247 ILE A O 1
ATOM 1955 N N . ILE A 1 248 ? 7.238 -10.359 18.031 1 76.62 248 ILE A N 1
ATOM 1956 C CA . ILE A 1 248 ? 6.445 -11.141 18.969 1 76.62 248 ILE A CA 1
ATOM 1957 C C . ILE A 1 248 ? 6.113 -12.5 18.359 1 76.62 248 ILE A C 1
ATOM 1959 O O . ILE A 1 248 ? 5.836 -12.602 17.172 1 76.62 248 ILE A O 1
ATOM 1963 N N . GLU A 1 249 ? 6.312 -13.492 19.219 1 75.31 249 GLU A N 1
ATOM 1964 C CA . GLU A 1 249 ? 5.914 -14.812 18.75 1 75.31 249 GLU A CA 1
ATOM 1965 C C . GLU A 1 249 ? 4.398 -14.945 18.688 1 75.31 249 GLU A C 1
ATOM 1967 O O . GLU A 1 249 ? 3.688 -14.398 19.547 1 75.31 249 GLU A O 1
ATOM 1972 N N . GLY A 1 250 ? 3.936 -15.383 17.594 1 65.06 250 GLY A N 1
ATOM 1973 C CA . GLY A 1 250 ? 2.504 -15.578 17.422 1 65.06 250 GLY A CA 1
ATOM 1974 C C . GLY A 1 250 ? 1.874 -16.406 18.531 1 65.06 250 GLY A C 1
ATOM 1975 O O . GLY A 1 250 ? 2.578 -17.031 19.328 1 65.06 250 GLY A O 1
ATOM 1976 N N . MET A 1 251 ? 0.565 -16.219 18.797 1 54.66 251 MET A N 1
ATOM 1977 C CA . MET A 1 251 ? -0.213 -16.844 19.859 1 54.66 251 MET A CA 1
ATOM 1978 C C . MET A 1 251 ? 0.047 -18.344 19.906 1 54.66 251 MET A C 1
ATOM 1980 O O . MET A 1 251 ? 0.089 -18.938 20.984 1 54.66 251 MET A O 1
ATOM 1984 N N . ASP A 1 252 ? 0.126 -18.938 18.766 1 53.38 252 ASP A N 1
ATOM 1985 C CA . ASP A 1 252 ? 0.361 -20.375 18.875 1 53.38 252 ASP A CA 1
ATOM 1986 C C . ASP A 1 252 ? 1.846 -20.703 18.719 1 53.38 252 ASP A C 1
ATOM 1988 O O . ASP A 1 252 ? 2.209 -21.828 18.375 1 53.38 252 ASP A O 1
ATOM 1992 N N . GLY A 1 253 ? 2.689 -19.688 19.109 1 54.94 253 GLY A N 1
ATOM 1993 C CA . GLY A 1 253 ? 4.125 -19.922 19.109 1 54.94 253 GLY A CA 1
ATOM 1994 C C . GLY A 1 253 ? 4.715 -20.016 17.719 1 54.94 253 GLY A C 1
ATOM 1995 O O . GLY A 1 253 ? 5.914 -20.266 17.562 1 54.94 253 GLY A O 1
ATOM 1996 N N . SER A 1 254 ? 3.857 -19.812 16.578 1 65.38 254 SER A N 1
ATOM 1997 C CA . SER A 1 254 ? 4.48 -20.312 15.359 1 65.38 254 SER A CA 1
ATOM 1998 C C . SER A 1 254 ? 4.918 -19.156 14.461 1 65.38 254 SER A C 1
ATOM 2000 O O . SER A 1 254 ? 6.09 -19.062 14.094 1 65.38 254 SER A O 1
ATOM 2002 N N . ARG A 1 255 ? 4.152 -18.391 14.172 1 78.25 255 ARG A N 1
ATOM 2003 C CA . ARG A 1 255 ? 4.59 -17.453 13.141 1 78.25 255 ARG A CA 1
ATOM 2004 C C . ARG A 1 255 ? 4.836 -16.062 13.727 1 78.25 255 ARG A C 1
ATOM 2006 O O . ARG A 1 255 ? 4.02 -15.555 14.5 1 78.25 255 ARG A O 1
ATOM 2013 N N . PRO A 1 256 ? 6.016 -15.492 13.531 1 75.81 256 PRO A N 1
ATOM 2014 C CA . PRO A 1 256 ? 6.395 -14.227 14.164 1 75.81 256 PRO A CA 1
ATOM 2015 C C . PRO A 1 256 ? 5.574 -13.039 13.656 1 75.81 256 PRO A C 1
ATOM 2017 O O . PRO A 1 256 ? 5.117 -13.047 12.508 1 75.81 256 PRO A O 1
ATOM 2020 N N . TYR A 1 257 ? 5.398 -12.148 14.539 1 77.31 257 TYR A N 1
ATOM 2021 C CA . TYR A 1 257 ? 4.809 -10.859 14.211 1 77.31 257 TYR A CA 1
ATOM 2022 C C . TYR A 1 257 ? 5.82 -9.734 14.398 1 77.31 257 TYR A C 1
ATOM 2024 O O . TYR A 1 257 ? 6.488 -9.656 15.438 1 77.31 257 TYR A O 1
ATOM 2032 N N . ILE A 1 258 ? 5.859 -8.883 13.398 1 75.12 258 ILE A N 1
ATOM 2033 C CA . ILE A 1 258 ? 6.879 -7.84 13.352 1 75.12 258 ILE A CA 1
ATOM 2034 C C . ILE A 1 258 ? 6.25 -6.488 13.688 1 75.12 258 ILE A C 1
ATOM 2036 O O . ILE A 1 258 ? 5.277 -6.074 13.055 1 75.12 258 ILE A O 1
ATOM 2040 N N . LEU A 1 259 ? 6.727 -5.875 14.672 1 73.56 259 LEU A N 1
ATOM 2041 C CA . LEU A 1 259 ? 6.324 -4.527 15.055 1 73.56 259 LEU A CA 1
ATOM 2042 C C . LEU A 1 259 ? 7.492 -3.553 14.938 1 73.56 259 LEU A C 1
ATOM 2044 O O . LEU A 1 259 ? 8.57 -3.805 15.477 1 73.56 259 LEU A O 1
ATOM 2048 N N . PRO A 1 260 ? 7.273 -2.502 14.117 1 67.94 260 PRO A N 1
ATOM 2049 C CA . PRO A 1 260 ? 8.367 -1.525 14.094 1 67.94 260 PRO A CA 1
ATOM 2050 C C . PRO A 1 260 ? 8.5 -0.754 15.398 1 67.94 260 PRO A C 1
ATOM 2052 O O . PRO A 1 260 ? 7.492 -0.452 16.047 1 67.94 260 PRO A O 1
ATOM 2055 N N . LEU A 1 261 ? 9.656 -0.793 16.141 1 61.84 261 LEU A N 1
ATOM 2056 C CA . LEU A 1 261 ? 9.844 0.023 17.328 1 61.84 261 LEU A CA 1
ATOM 2057 C C . LEU A 1 261 ? 10.008 1.493 16.969 1 61.84 261 LEU A C 1
ATOM 2059 O O . LEU A 1 261 ? 10.594 1.815 15.938 1 61.84 261 LEU A O 1
ATOM 2063 N N . LYS A 1 262 ? 9.078 2.369 17.703 1 57.41 262 LYS A N 1
ATOM 2064 C CA . LYS A 1 262 ? 9.398 3.793 17.609 1 57.41 262 LYS A CA 1
ATOM 2065 C C . LYS A 1 262 ? 10.891 4.035 17.797 1 57.41 262 LYS A C 1
ATOM 2067 O O . LYS A 1 262 ? 11.539 3.391 18.625 1 57.41 262 LYS A O 1
ATOM 2072 N N . ARG A 1 263 ? 11.539 4.574 16.875 1 50.78 263 ARG A N 1
ATOM 2073 C CA . ARG A 1 263 ? 12.93 4.949 17.125 1 50.78 263 ARG A CA 1
ATOM 2074 C C . ARG A 1 263 ? 13.07 5.668 18.469 1 50.78 263 ARG A C 1
ATOM 2076 O O . ARG A 1 263 ? 12.328 6.605 18.75 1 50.78 263 ARG A O 1
ATOM 2083 N N . GLN A 1 264 ? 13.227 4.984 19.641 1 43.28 264 GLN A N 1
ATOM 2084 C CA . GLN A 1 264 ? 13.445 5.566 20.953 1 43.28 264 GLN A CA 1
ATOM 2085 C C . GLN A 1 264 ? 13.922 7.016 20.844 1 43.28 264 GLN A C 1
ATOM 2087 O O . GLN A 1 264 ? 13.641 7.832 21.719 1 43.28 264 GLN A O 1
ATOM 2092 N N . GLY A 1 265 ? 14.93 7.34 20.094 1 37.44 265 GLY A N 1
ATOM 2093 C CA . GLY A 1 265 ? 15.656 8.57 20.375 1 37.44 265 GLY A CA 1
ATOM 2094 C C . GLY A 1 265 ? 14.898 9.812 19.953 1 37.44 265 GLY A C 1
ATOM 2095 O O . GLY A 1 265 ? 15.43 10.93 20.031 1 37.44 265 GLY A O 1
ATOM 2096 N N . ALA A 1 266 ? 13.945 9.875 19.234 1 32.91 266 ALA A N 1
ATOM 2097 C CA . ALA A 1 266 ? 13.695 11.289 18.969 1 32.91 266 ALA A CA 1
ATOM 2098 C C . ALA A 1 266 ? 12.883 11.922 20.078 1 32.91 266 ALA A C 1
ATOM 2100 O O . ALA A 1 266 ? 12.016 11.273 20.672 1 32.91 266 ALA A O 1
ATOM 2101 N N . MET B 1 1 ? -12.406 30.859 34.156 1 30.12 1 MET B N 1
ATOM 2102 C CA . MET B 1 1 ? -12.547 31.125 32.719 1 30.12 1 MET B CA 1
ATOM 2103 C C . MET B 1 1 ? -12.195 29.875 31.906 1 30.12 1 MET B C 1
ATOM 2105 O O . MET B 1 1 ? -11.086 29.359 32.031 1 30.12 1 MET B O 1
ATOM 2109 N N . ARG B 1 2 ? -12.969 28.875 31.734 1 37.53 2 ARG B N 1
ATOM 2110 C CA . ARG B 1 2 ? -12.75 27.547 31.172 1 37.53 2 ARG B CA 1
ATOM 2111 C C . ARG B 1 2 ? -11.93 27.625 29.891 1 37.53 2 ARG B C 1
ATOM 2113 O O . ARG B 1 2 ? -12.336 28.266 28.922 1 37.53 2 ARG B O 1
ATOM 2120 N N . GLN B 1 3 ? -10.648 27.781 29.859 1 40.59 3 GLN B N 1
ATOM 2121 C CA . GLN B 1 3 ? -9.758 28.031 28.734 1 40.59 3 GLN B CA 1
ATOM 2122 C C . GLN B 1 3 ? -10.164 27.188 27.516 1 40.59 3 GLN B C 1
ATOM 2124 O O . GLN B 1 3 ? -10.133 25.953 27.578 1 40.59 3 GLN B O 1
ATOM 2129 N N . GLY B 1 4 ? -11.234 27.359 26.828 1 46.41 4 GLY B N 1
ATOM 2130 C CA . GLY B 1 4 ? -11.953 26.719 25.734 1 46.41 4 GLY B CA 1
ATOM 2131 C C . GLY B 1 4 ? -11.039 25.984 24.766 1 46.41 4 GLY B C 1
ATOM 2132 O O . GLY B 1 4 ? -9.945 26.469 24.453 1 46.41 4 GLY B O 1
ATOM 2133 N N . LYS B 1 5 ? -11.031 24.672 24.719 1 59.44 5 LYS B N 1
ATOM 2134 C CA . LYS B 1 5 ? -10.219 23.828 23.844 1 59.44 5 LYS B CA 1
ATOM 2135 C C . LYS B 1 5 ? -10.062 24.453 22.469 1 59.44 5 LYS B C 1
ATOM 2137 O O . LYS B 1 5 ? -11.047 24.875 21.859 1 59.44 5 LYS B O 1
ATOM 2142 N N . ALA B 1 6 ? -8.914 25.078 22.125 1 76.88 6 ALA B N 1
ATOM 2143 C CA . ALA B 1 6 ? -8.617 25.703 20.828 1 76.88 6 ALA B CA 1
ATOM 2144 C C . ALA B 1 6 ? -8.492 24.641 19.734 1 76.88 6 ALA B C 1
ATOM 2146 O O . ALA B 1 6 ? -7.672 23.719 19.844 1 76.88 6 ALA B O 1
ATOM 2147 N N . TYR B 1 7 ? -9.586 24.516 18.969 1 85.44 7 TYR B N 1
ATOM 2148 C CA . TYR B 1 7 ? -9.602 23.562 17.859 1 85.44 7 TYR B CA 1
ATOM 2149 C C . TYR B 1 7 ? -8.93 24.156 16.625 1 85.44 7 TYR B C 1
ATOM 2151 O O . TYR B 1 7 ? -9.148 25.328 16.297 1 85.44 7 TYR B O 1
ATOM 2159 N N . SER B 1 8 ? -8.039 23.359 16.141 1 93.19 8 SER B N 1
ATOM 2160 C CA . SER B 1 8 ? -7.402 23.766 14.898 1 93.19 8 SER B CA 1
ATOM 2161 C C . SER B 1 8 ? -8.359 23.625 13.719 1 93.19 8 SER B C 1
ATOM 2163 O O . SER B 1 8 ? -8.438 24.516 12.867 1 93.19 8 SER B O 1
ATOM 2165 N N . ILE B 1 9 ? -9.109 22.531 13.711 1 96.56 9 ILE B N 1
ATOM 2166 C CA . ILE B 1 9 ? -10.109 22.297 12.672 1 96.56 9 ILE B CA 1
ATOM 2167 C C . ILE B 1 9 ? -11.406 21.781 13.305 1 96.56 9 ILE B C 1
ATOM 2169 O O . ILE B 1 9 ? -11.375 20.938 14.195 1 96.56 9 ILE B O 1
ATOM 2173 N N . GLU B 1 10 ? -12.469 22.375 12.859 1 97.44 10 GLU B N 1
ATOM 2174 C CA . GLU B 1 10 ? -13.797 21.922 13.242 1 97.44 10 GLU B CA 1
ATOM 2175 C C . GLU B 1 10 ? -14.656 21.641 12.008 1 97.44 10 GLU B C 1
ATOM 2177 O O . GLU B 1 10 ? -14.82 22.5 11.141 1 97.44 10 GLU B O 1
ATOM 2182 N N . VAL B 1 11 ? -15.125 20.438 11.922 1 97.75 11 VAL B N 1
ATOM 2183 C CA . VAL B 1 11 ? -16.047 20.016 10.875 1 97.75 11 VAL B CA 1
ATOM 2184 C C . VAL B 1 11 ? -17.453 19.875 11.453 1 97.75 11 VAL B C 1
ATOM 2186 O O . VAL B 1 11 ? -17.672 19.156 12.43 1 97.75 11 VAL B O 1
ATOM 2189 N N . ARG B 1 12 ? -18.359 20.594 10.859 1 97.69 12 ARG B N 1
ATOM 2190 C CA . ARG B 1 12 ? -19.719 20.594 11.391 1 97.69 12 ARG B CA 1
ATOM 2191 C C . ARG B 1 12 ? -20.719 20.062 10.367 1 97.69 12 ARG B C 1
ATOM 2193 O O . ARG B 1 12 ? -21.094 20.781 9.43 1 97.69 12 ARG B O 1
ATOM 2200 N N . ASP B 1 13 ? -21.141 18.844 10.57 1 97.81 13 ASP B N 1
ATOM 2201 C CA . ASP B 1 13 ? -22.25 18.188 9.891 1 97.81 13 ASP B CA 1
ATOM 2202 C C . ASP B 1 13 ? -22.109 18.312 8.375 1 97.81 13 ASP B C 1
ATOM 2204 O O . ASP B 1 13 ? -23.047 18.734 7.691 1 97.81 13 ASP B O 1
ATOM 2208 N N . ILE B 1 14 ? -21 17.969 7.875 1 97.5 14 ILE B N 1
ATOM 2209 C CA . ILE B 1 14 ? -20.797 18.156 6.445 1 97.5 14 ILE B CA 1
ATOM 2210 C C . ILE B 1 14 ? -21.344 16.953 5.676 1 97.5 14 ILE B C 1
ATOM 2212 O O . ILE B 1 14 ? -21.25 15.82 6.141 1 97.5 14 ILE B O 1
ATOM 2216 N N . GLU B 1 15 ? -21.906 17.266 4.547 1 98.06 15 GLU B N 1
ATOM 2217 C CA . GLU B 1 15 ? -22.391 16.281 3.59 1 98.06 15 GLU B CA 1
ATOM 2218 C C . GLU B 1 15 ? -21.797 16.516 2.205 1 98.06 15 GLU B C 1
ATOM 2220 O O . GLU B 1 15 ? -21.703 17.656 1.747 1 98.06 15 GLU B O 1
ATOM 2225 N N . VAL B 1 16 ? -21.312 15.508 1.625 1 97.12 16 VAL B N 1
ATOM 2226 C CA . VAL B 1 16 ? -20.766 15.562 0.272 1 97.12 16 VAL B CA 1
ATOM 2227 C C . VAL B 1 16 ? -21.344 14.422 -0.565 1 97.12 16 VAL B C 1
ATOM 2229 O O . VAL B 1 16 ? -21.359 13.273 -0.13 1 97.12 16 VAL B O 1
ATOM 2232 N N . SER B 1 17 ? -21.797 14.766 -1.685 1 95 17 SER B N 1
ATOM 2233 C CA . SER B 1 17 ? -22.344 13.789 -2.613 1 95 17 SER B CA 1
ATOM 2234 C C . SER B 1 17 ? -21.797 13.992 -4.023 1 95 17 SER B C 1
ATOM 2236 O O . SER B 1 17 ? -21.406 15.102 -4.391 1 95 17 SER B O 1
ATOM 2238 N N . PHE B 1 18 ? -21.672 12.938 -4.73 1 91.19 18 PHE B N 1
ATOM 2239 C CA . PHE B 1 18 ? -21.391 12.938 -6.16 1 91.19 18 PHE B CA 1
ATOM 2240 C C . PHE B 1 18 ? -22.516 12.266 -6.941 1 91.19 18 PHE B C 1
ATOM 2242 O O . PHE B 1 18 ? -22.672 11.047 -6.887 1 91.19 18 PHE B O 1
ATOM 2249 N N . GLY B 1 19 ? -23.234 13.094 -7.652 1 90 19 GLY B N 1
ATOM 2250 C CA . GLY B 1 19 ? -24.453 12.539 -8.219 1 90 19 GLY B CA 1
ATOM 2251 C C . GLY B 1 19 ? -25.375 11.961 -7.168 1 90 19 GLY B C 1
ATOM 2252 O O . GLY B 1 19 ? -25.734 12.633 -6.203 1 90 19 GLY B O 1
ATOM 2253 N N . ASP B 1 20 ? -25.625 10.641 -7.379 1 88.94 20 ASP B N 1
ATOM 2254 C CA . ASP B 1 20 ? -26.562 9.977 -6.473 1 88.94 20 ASP B CA 1
ATOM 2255 C C . ASP B 1 20 ? -25.812 9.289 -5.324 1 88.94 20 ASP B C 1
ATOM 2257 O O . ASP B 1 20 ? -26.438 8.711 -4.434 1 88.94 20 ASP B O 1
ATOM 2261 N N . LEU B 1 21 ? -24.594 9.469 -5.293 1 89.69 21 LEU B N 1
ATOM 2262 C CA . LEU B 1 21 ? -23.797 8.797 -4.273 1 89.69 21 LEU B CA 1
ATOM 2263 C C . LEU B 1 21 ? -23.469 9.742 -3.123 1 89.69 21 LEU B C 1
ATOM 2265 O O . LEU B 1 21 ? -22.766 10.727 -3.309 1 89.69 21 LEU B O 1
ATOM 2269 N N . ASN B 1 22 ? -24.062 9.422 -1.97 1 94.12 22 ASN B N 1
ATOM 2270 C CA . ASN B 1 22 ? -23.734 10.172 -0.759 1 94.12 22 ASN B CA 1
ATOM 2271 C C . ASN B 1 22 ? -22.484 9.625 -0.09 1 94.12 22 ASN B C 1
ATOM 2273 O O . ASN B 1 22 ? -22.5 8.555 0.514 1 94.12 22 ASN B O 1
ATOM 2277 N N . VAL B 1 23 ? -21.453 10.422 -0.164 1 95.56 23 VAL B N 1
ATOM 2278 C CA . VAL B 1 23 ? -20.141 9.938 0.264 1 95.56 23 VAL B CA 1
ATOM 2279 C C . VAL B 1 23 ? -19.906 10.305 1.729 1 95.56 23 VAL B C 1
ATOM 2281 O O . VAL B 1 23 ? -19.406 9.492 2.506 1 95.56 23 VAL B O 1
ATOM 2284 N N . LEU B 1 24 ? -20.188 11.516 2.115 1 97.94 24 LEU B N 1
ATOM 2285 C CA . LEU B 1 24 ? -20.156 11.945 3.51 1 97.94 24 LEU B CA 1
ATOM 2286 C C . LEU B 1 24 ? -21.547 12.273 4.012 1 97.94 24 LEU B C 1
ATOM 2288 O O . LEU B 1 24 ? -22.281 13.047 3.375 1 97.94 24 LEU B O 1
ATOM 2292 N N . LYS B 1 25 ? -21.938 11.711 5.117 1 97.75 25 LYS B N 1
ATOM 2293 C CA . LYS B 1 25 ? -23.328 11.742 5.578 1 97.75 25 LYS B CA 1
ATOM 2294 C C . LYS B 1 25 ? -23.438 12.406 6.945 1 97.75 25 LYS B C 1
ATOM 2296 O O . LYS B 1 25 ? -23.859 11.781 7.918 1 97.75 25 LYS B O 1
ATOM 2301 N N . GLY B 1 26 ? -23.125 13.664 7.023 1 97.38 26 GLY B N 1
ATOM 2302 C CA . GLY B 1 26 ? -23.297 14.422 8.258 1 97.38 26 GLY B CA 1
ATOM 2303 C C . GLY B 1 26 ? -22.141 14.227 9.227 1 97.38 26 GLY B C 1
ATOM 2304 O O . GLY B 1 26 ? -22.359 13.898 10.398 1 97.38 26 GLY B O 1
ATOM 2305 N N . ILE B 1 27 ? -20.922 14.5 8.766 1 97.75 27 ILE B N 1
ATOM 2306 C CA . ILE B 1 27 ? -19.734 14.273 9.555 1 97.75 27 ILE B CA 1
ATOM 2307 C C . ILE B 1 27 ? -19.453 15.492 10.438 1 97.75 27 ILE B C 1
ATOM 2309 O O . ILE B 1 27 ? -19.469 16.625 9.953 1 97.75 27 ILE B O 1
ATOM 2313 N N . SER B 1 28 ? -19.266 15.266 11.719 1 98.06 28 SER B N 1
ATOM 2314 C CA . SER B 1 28 ? -18.844 16.281 12.664 1 98.06 28 SER B CA 1
ATOM 2315 C C . SER B 1 28 ? -17.594 15.844 13.43 1 98.06 28 SER B C 1
ATOM 2317 O O . SER B 1 28 ? -17.531 14.727 13.945 1 98.06 28 SER B O 1
ATOM 2319 N N . LEU B 1 29 ? -16.625 16.703 13.398 1 97.56 29 LEU B N 1
ATOM 2320 C CA . LEU B 1 29 ? -15.359 16.406 14.047 1 97.56 29 LEU B CA 1
ATOM 2321 C C . LEU B 1 29 ? -14.766 17.656 14.672 1 97.56 29 LEU B C 1
ATOM 2323 O O . LEU B 1 29 ? -14.969 18.766 14.164 1 97.56 29 LEU B O 1
ATOM 2327 N N . GLN B 1 30 ? -14.078 17.469 15.75 1 96.75 30 GLN B N 1
ATOM 2328 C CA . GLN B 1 30 ? -13.273 18.5 16.391 1 96.75 30 GLN B CA 1
ATOM 2329 C C . GLN B 1 30 ? -11.836 18.031 16.594 1 96.75 30 GLN B C 1
ATOM 2331 O O . GLN B 1 30 ? -11.602 17.016 17.25 1 96.75 30 GLN B O 1
ATOM 2336 N N . MET B 1 31 ? -10.93 18.781 16.078 1 96.88 31 MET B N 1
ATOM 2337 C CA . MET B 1 31 ? -9.523 18.406 16.172 1 96.88 31 MET B CA 1
ATOM 2338 C C . MET B 1 31 ? -8.727 19.469 16.922 1 96.88 31 MET B C 1
ATOM 2340 O O . MET B 1 31 ? -8.734 20.641 16.531 1 96.88 31 MET B O 1
ATOM 2344 N N . GLU B 1 32 ? -8 19.016 17.891 1 95.44 32 GLU B N 1
ATOM 2345 C CA . GLU B 1 32 ? -7.238 19.922 18.75 1 95.44 32 GLU B CA 1
ATOM 2346 C C . GLU B 1 32 ? -5.883 20.266 18.125 1 95.44 32 GLU B C 1
ATOM 2348 O O . GLU B 1 32 ? -5.379 19.516 17.281 1 95.44 32 GLU B O 1
ATOM 2353 N N . LYS B 1 33 ? -5.355 21.344 18.594 1 94.25 33 LYS B N 1
ATOM 2354 C CA . LYS B 1 33 ? -4.047 21.781 18.109 1 94.25 33 LYS B CA 1
ATOM 2355 C C . LYS B 1 33 ? -2.939 20.859 18.609 1 94.25 33 LYS B C 1
ATOM 2357 O O . LYS B 1 33 ? -3.006 20.344 19.734 1 94.25 33 LYS B O 1
ATOM 2362 N N . GLY B 1 34 ? -2 20.672 17.766 1 93.62 34 GLY B N 1
ATOM 2363 C CA . GLY B 1 34 ? -0.77 20.016 18.188 1 93.62 34 GLY B CA 1
ATOM 2364 C C . GLY B 1 34 ? -0.921 18.516 18.344 1 93.62 34 GLY B C 1
ATOM 2365 O O . GLY B 1 34 ? -0.228 17.906 19.156 1 93.62 34 GLY B O 1
ATOM 2366 N N . ARG B 1 35 ? -1.847 17.953 17.656 1 95.94 35 ARG B N 1
ATOM 2367 C CA . ARG B 1 35 ? -2.066 16.516 17.75 1 95.94 35 ARG B CA 1
ATOM 2368 C C . ARG B 1 35 ? -1.951 15.859 16.375 1 95.94 35 ARG B C 1
ATOM 2370 O O . ARG B 1 35 ? -2.102 16.516 15.352 1 95.94 35 ARG B O 1
ATOM 2377 N N . PHE B 1 36 ? -1.66 14.602 16.422 1 97.06 36 PHE B N 1
ATOM 2378 C CA . PHE B 1 36 ? -1.603 13.781 15.227 1 97.06 36 PHE B CA 1
ATOM 2379 C C . PHE B 1 36 ? -2.859 12.93 15.094 1 97.06 36 PHE B C 1
ATOM 2381 O O . PHE B 1 36 ? -3.037 11.953 15.828 1 97.06 36 PHE B O 1
ATOM 2388 N N . TYR B 1 37 ? -3.684 13.258 14.117 1 98.12 37 TYR B N 1
ATOM 2389 C CA . TYR B 1 37 ? -4.93 12.547 13.852 1 98.12 37 TYR B CA 1
ATOM 2390 C C . TYR B 1 37 ? -4.77 11.586 12.688 1 98.12 37 TYR B C 1
ATOM 2392 O O . TYR B 1 37 ? -4.207 11.938 11.648 1 98.12 37 TYR B O 1
ATOM 2400 N N . GLY B 1 38 ? -5.203 10.383 12.859 1 98 38 GLY B N 1
ATOM 2401 C CA . GLY B 1 38 ? -5.301 9.414 11.781 1 98 38 GLY B CA 1
ATOM 2402 C C . GLY B 1 38 ? -6.727 9.133 11.352 1 98 38 GLY B C 1
ATOM 2403 O O . GLY B 1 38 ? -7.578 8.82 12.188 1 98 38 GLY B O 1
ATOM 2404 N N . ILE B 1 39 ? -6.984 9.32 10.117 1 98.06 39 ILE B N 1
ATOM 2405 C CA . ILE B 1 39 ? -8.266 8.922 9.539 1 98.06 39 ILE B CA 1
ATOM 2406 C C . ILE B 1 39 ? -8.156 7.531 8.93 1 98.06 39 ILE B C 1
ATOM 2408 O O . ILE B 1 39 ? -7.324 7.297 8.047 1 98.06 39 ILE B 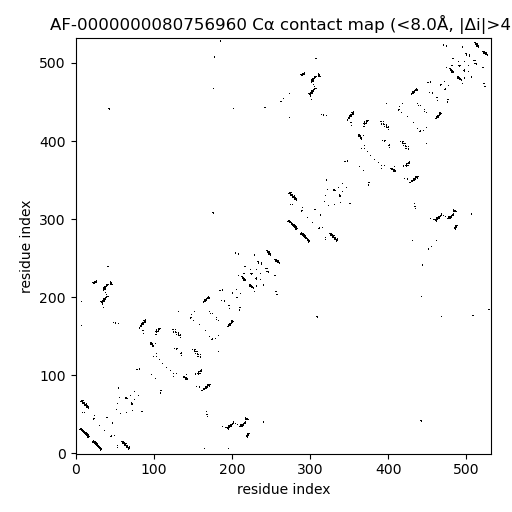O 1
ATOM 2412 N N . LEU B 1 40 ? -9.008 6.641 9.414 1 96.75 40 LEU B N 1
ATOM 2413 C CA . LEU B 1 40 ? -9.008 5.242 9 1 96.75 40 LEU B CA 1
ATOM 2414 C C . LEU B 1 40 ? -10.375 4.832 8.469 1 96.75 40 LEU B C 1
ATOM 2416 O O . LEU B 1 40 ? -11.375 5.508 8.727 1 96.75 40 LEU B O 1
ATOM 2420 N N . GLY B 1 41 ? -10.414 3.688 7.789 1 95.12 41 GLY B N 1
ATOM 2421 C CA . GLY B 1 41 ? -11.633 3.139 7.215 1 95.12 41 GLY B CA 1
ATOM 2422 C C . GLY B 1 41 ? -11.391 2.369 5.93 1 95.12 41 GLY B C 1
ATOM 2423 O O . GLY B 1 41 ? -10.336 2.496 5.312 1 95.12 41 GLY B O 1
ATOM 2424 N N . PRO B 1 42 ? -12.375 1.619 5.559 1 92.31 42 PRO B N 1
ATOM 2425 C CA . PRO B 1 42 ? -12.242 0.868 4.305 1 92.31 42 PRO B CA 1
ATOM 2426 C C . PRO B 1 42 ? -12.219 1.771 3.076 1 92.31 42 PRO B C 1
ATOM 2428 O O . PRO B 1 42 ? -12.461 2.977 3.184 1 92.31 42 PRO B O 1
ATOM 2431 N N . ASN B 1 43 ? -11.852 1.165 2.006 1 86.56 43 ASN B N 1
ATOM 2432 C CA . ASN B 1 43 ? -11.914 1.911 0.753 1 86.56 43 ASN B CA 1
ATOM 2433 C C . ASN B 1 43 ? -13.328 2.41 0.47 1 86.56 43 ASN B C 1
ATOM 2435 O O . ASN B 1 43 ? -14.305 1.686 0.684 1 86.56 43 ASN B O 1
ATOM 2439 N N . GLY B 1 44 ? -13.406 3.578 0.043 1 87.5 44 GLY B N 1
ATOM 2440 C CA . GLY B 1 44 ? -14.703 4.148 -0.296 1 87.5 44 GLY B CA 1
ATOM 2441 C C . GLY B 1 44 ? -15.438 4.727 0.901 1 87.5 44 GLY B C 1
ATOM 2442 O O . GLY B 1 44 ? -16.578 5.188 0.779 1 87.5 44 GLY B O 1
ATOM 2443 N N . SER B 1 45 ? -14.797 4.738 1.993 1 93.69 45 SER B N 1
ATOM 2444 C CA . SER B 1 45 ? -15.477 5.176 3.207 1 93.69 45 SER B CA 1
ATOM 2445 C C . SER B 1 45 ? -15.578 6.699 3.266 1 93.69 45 SER B C 1
ATOM 2447 O O . SER B 1 45 ? -16.297 7.246 4.105 1 93.69 45 SER B O 1
ATOM 2449 N N . GLY B 1 46 ? -14.867 7.406 2.438 1 94.5 46 GLY B N 1
ATOM 2450 C CA . GLY B 1 46 ? -14.969 8.859 2.381 1 94.5 46 GLY B CA 1
ATOM 2451 C C . GLY B 1 46 ? -13.742 9.555 2.945 1 94.5 46 GLY B C 1
ATOM 2452 O O . GLY B 1 46 ? -13.75 10.781 3.111 1 94.5 46 GLY B O 1
ATOM 2453 N N . LYS B 1 47 ? -12.711 8.836 3.244 1 95.31 47 LYS B N 1
ATOM 2454 C CA . LYS B 1 47 ? -11.516 9.383 3.885 1 95.31 47 LYS B CA 1
ATOM 2455 C C . LYS B 1 47 ? -10.922 10.523 3.064 1 95.31 47 LYS B C 1
ATOM 2457 O O . LYS B 1 47 ? -10.742 11.633 3.574 1 95.31 47 LYS B O 1
ATOM 2462 N N . THR B 1 48 ? -10.672 10.273 1.795 1 91.75 48 THR B N 1
ATOM 2463 C CA . THR B 1 48 ? -10.086 11.266 0.901 1 91.75 48 THR B CA 1
ATOM 2464 C C . THR B 1 48 ? -11.039 12.445 0.7 1 91.75 48 THR B C 1
ATOM 2466 O O . THR B 1 48 ? -10.602 13.602 0.668 1 91.75 48 THR B O 1
ATOM 2469 N N . THR B 1 49 ? -12.305 12.164 0.569 1 94.5 49 THR B N 1
ATOM 2470 C CA . THR B 1 49 ? -13.312 13.211 0.422 1 94.5 49 THR B CA 1
ATOM 2471 C C . THR B 1 49 ? -13.328 14.117 1.646 1 94.5 49 THR B C 1
ATOM 2473 O O . THR B 1 49 ? -13.398 15.344 1.515 1 94.5 49 THR B O 1
ATOM 2476 N N . LEU B 1 50 ? -13.219 13.492 2.783 1 97.19 50 LEU B N 1
ATOM 2477 C CA . LEU B 1 50 ? -13.18 14.258 4.023 1 97.19 50 LEU B CA 1
ATOM 2478 C C . LEU B 1 50 ? -11.945 15.148 4.07 1 97.19 50 LEU B C 1
ATOM 2480 O O . LEU B 1 50 ? -12.055 16.344 4.375 1 97.19 50 LEU B O 1
ATOM 2484 N N . LEU B 1 51 ? -10.812 14.602 3.723 1 96.31 51 LEU B N 1
ATOM 2485 C CA . LEU B 1 51 ? -9.562 15.352 3.729 1 96.31 51 LEU B CA 1
ATOM 2486 C C . LEU B 1 51 ? -9.625 16.516 2.742 1 96.31 51 LEU B C 1
ATOM 2488 O O . LEU B 1 51 ? -9.25 17.641 3.078 1 96.31 51 LEU B O 1
ATOM 2492 N N . LYS B 1 52 ? -10.141 16.281 1.586 1 94.81 52 LYS B N 1
ATOM 2493 C CA . LYS B 1 52 ? -10.25 17.312 0.557 1 94.81 52 LYS B CA 1
ATOM 2494 C C . LYS B 1 52 ? -11.219 18.422 0.989 1 94.81 52 LYS B C 1
ATOM 2496 O O . LYS B 1 52 ? -11.023 19.594 0.652 1 94.81 52 LYS B O 1
ATOM 2501 N N . SER B 1 53 ? -12.227 18.031 1.668 1 96.75 53 SER B N 1
ATOM 2502 C CA . SER B 1 53 ? -13.164 19.016 2.193 1 96.75 53 SER B CA 1
ATOM 2503 C C . SER B 1 53 ? -12.484 19.938 3.211 1 96.75 53 SER B C 1
ATOM 2505 O O . SER B 1 53 ? -12.68 21.156 3.182 1 96.75 53 SER B O 1
ATOM 2507 N N . MET B 1 54 ? -11.68 19.344 4.051 1 96.44 54 MET B N 1
ATOM 2508 C CA . MET B 1 54 ? -10.969 20.125 5.062 1 96.44 54 MET B CA 1
ATOM 2509 C C . MET B 1 54 ? -9.961 21.078 4.418 1 96.44 54 MET B C 1
ATOM 2511 O O . MET B 1 54 ? -9.688 22.141 4.949 1 96.44 54 MET B O 1
ATOM 2515 N N . ALA B 1 55 ? -9.484 20.672 3.299 1 94.19 55 ALA B N 1
ATOM 2516 C CA . ALA B 1 55 ? -8.5 21.484 2.57 1 94.19 55 ALA B CA 1
ATOM 2517 C C . ALA B 1 55 ? -9.188 22.484 1.656 1 94.19 55 ALA B C 1
ATOM 2519 O O . ALA B 1 55 ? -8.523 23.234 0.941 1 94.19 55 ALA B O 1
ATOM 2520 N N . ARG B 1 56 ? -10.43 22.406 1.531 1 95.25 56 ARG B N 1
ATOM 2521 C CA . ARG B 1 56 ? -11.273 23.234 0.666 1 95.25 56 ARG B CA 1
ATOM 2522 C C . ARG B 1 56 ? -11.023 22.906 -0.804 1 95.25 56 ARG B C 1
ATOM 2524 O O . ARG B 1 56 ? -11.234 23.766 -1.675 1 95.25 56 ARG B O 1
ATOM 2531 N N . ALA B 1 57 ? -10.469 21.891 -1.073 1 92.19 57 ALA B N 1
ATOM 2532 C CA . ALA B 1 57 ? -10.352 21.391 -2.443 1 92.19 57 ALA B CA 1
ATOM 2533 C C . ALA B 1 57 ? -11.688 20.844 -2.945 1 92.19 57 ALA B C 1
ATOM 2535 O O . ALA B 1 57 ? -11.891 20.703 -4.152 1 92.19 57 ALA B O 1
ATOM 2536 N N . LEU B 1 58 ? -12.531 20.5 -2.061 1 92.81 58 LEU B N 1
ATOM 2537 C CA . LEU B 1 58 ? -13.898 20.062 -2.328 1 92.81 58 LEU B CA 1
ATOM 2538 C C . LEU B 1 58 ? -14.883 20.766 -1.398 1 92.81 58 LEU B C 1
ATOM 2540 O O . LEU B 1 58 ? -14.727 20.719 -0.176 1 92.81 58 LEU B O 1
ATOM 2544 N N . ARG B 1 59 ? -15.867 21.406 -1.942 1 93.81 59 ARG B N 1
ATOM 2545 C CA . ARG B 1 59 ? -16.844 22.125 -1.134 1 93.81 59 ARG B CA 1
ATOM 2546 C C . ARG B 1 59 ? -18 21.219 -0.744 1 93.81 59 ARG B C 1
ATOM 2548 O O . ARG B 1 59 ? -18.672 20.641 -1.609 1 93.81 59 ARG B O 1
ATOM 2555 N N . PRO B 1 60 ? -18.281 21.094 0.512 1 96.19 60 PRO B N 1
ATOM 2556 C CA . PRO B 1 60 ? -19.438 20.312 0.931 1 96.19 60 PRO B CA 1
ATOM 2557 C C . PRO B 1 60 ? -20.766 20.984 0.545 1 96.19 60 PRO B C 1
ATOM 2559 O O . PRO B 1 60 ? -20.828 22.203 0.425 1 96.19 60 PRO B O 1
ATOM 2562 N N . GLN B 1 61 ? -21.797 20.188 0.368 1 96.12 61 GLN B N 1
ATOM 2563 C CA . GLN B 1 61 ? -23.125 20.703 0.046 1 96.12 61 GLN B CA 1
ATOM 2564 C C . GLN B 1 61 ? -23.828 21.219 1.295 1 96.12 61 GLN B C 1
ATOM 2566 O O . GLN B 1 61 ? -24.641 22.141 1.217 1 96.12 61 GLN B O 1
ATOM 2571 N N . LYS B 1 62 ? -23.594 20.594 2.344 1 97.19 62 LYS B N 1
ATOM 2572 C CA . LYS B 1 62 ? -24.156 21 3.631 1 97.19 62 LYS B CA 1
ATOM 2573 C C . LYS B 1 62 ? -23.078 21.031 4.711 1 97.19 62 LYS B C 1
ATOM 2575 O O . LYS B 1 62 ? -22.031 20.391 4.57 1 97.19 62 LYS B O 1
ATOM 2580 N N . GLY B 1 63 ? -23.328 21.828 5.695 1 97.31 63 GLY B N 1
ATOM 2581 C CA . GLY B 1 63 ? -22.422 21.938 6.82 1 97.31 63 GLY B CA 1
ATOM 2582 C C . GLY B 1 63 ? -21.344 22.984 6.617 1 97.31 63 GLY B C 1
ATOM 2583 O O . GLY B 1 63 ? -21.422 23.812 5.711 1 97.31 63 GLY B O 1
ATOM 2584 N N . ALA B 1 64 ? -20.359 22.953 7.562 1 97.56 64 ALA B N 1
ATOM 2585 C CA . ALA B 1 64 ? -19.297 23.953 7.508 1 97.56 64 ALA B CA 1
ATOM 2586 C C . ALA B 1 64 ? -18.016 23.422 8.133 1 97.56 64 ALA B C 1
ATOM 2588 O O . ALA B 1 64 ? -18.047 22.5 8.945 1 97.56 64 ALA B O 1
ATOM 2589 N N . ILE B 1 65 ? -16.969 24 7.711 1 97.62 65 ILE B N 1
ATOM 2590 C CA . ILE B 1 65 ? -15.664 23.672 8.258 1 97.62 65 ILE B CA 1
ATOM 2591 C C . ILE B 1 65 ? -14.977 24.953 8.742 1 97.62 65 ILE B C 1
ATOM 2593 O O . ILE B 1 65 ? -14.992 25.969 8.047 1 97.62 65 ILE B O 1
ATOM 2597 N N . TYR B 1 66 ? -14.43 24.859 9.906 1 97.06 66 TYR B N 1
ATOM 2598 C CA . TYR B 1 66 ? -13.766 26 10.508 1 97.06 66 TYR B CA 1
ATOM 2599 C C . TYR B 1 66 ? -12.297 25.703 10.781 1 97.06 66 TYR B C 1
ATOM 2601 O O . TYR B 1 66 ? -11.953 24.594 11.203 1 97.06 66 TYR B O 1
ATOM 2609 N N . VAL B 1 67 ? -11.477 26.656 10.531 1 96.12 67 VAL B N 1
ATOM 2610 C CA . VAL B 1 67 ? -10.062 26.609 10.883 1 96.12 67 VAL B CA 1
ATOM 2611 C C . VAL B 1 67 ? -9.727 27.766 11.828 1 96.12 67 VAL B C 1
ATOM 2613 O O . VAL B 1 67 ? -9.945 28.938 11.492 1 96.12 67 VAL B O 1
ATOM 2616 N N . ASN B 1 68 ? -9.273 27.359 12.938 1 93.56 68 ASN B N 1
ATOM 2617 C CA . ASN B 1 68 ? -9.016 28.344 13.984 1 93.56 68 ASN B CA 1
ATOM 2618 C C . ASN B 1 68 ? -10.219 29.266 14.211 1 93.56 68 ASN B C 1
ATOM 2620 O O . ASN B 1 68 ? -10.07 30.484 14.297 1 93.56 68 ASN B O 1
ATOM 2624 N N . GLY B 1 69 ? -11.328 28.703 14.078 1 93.06 69 GLY B N 1
ATOM 2625 C CA . GLY B 1 69 ? -12.555 29.406 14.422 1 93.06 69 GLY B CA 1
ATOM 2626 C C . GLY B 1 69 ? -13.148 30.172 13.25 1 93.06 69 GLY B C 1
ATOM 2627 O O . GLY B 1 69 ? -14.234 30.734 13.367 1 93.06 69 GLY B O 1
ATOM 2628 N N . GLU B 1 70 ? -12.484 30.188 12.148 1 94.75 70 GLU B N 1
ATOM 2629 C CA . GLU B 1 70 ? -12.961 30.906 10.977 1 94.75 70 GLU B CA 1
ATOM 2630 C C . GLU B 1 70 ? -13.477 29.953 9.906 1 94.75 70 GLU B C 1
ATOM 2632 O O . GLU B 1 70 ? -12.828 28.953 9.594 1 94.75 70 GLU B O 1
ATOM 2637 N N . ASP B 1 71 ? -14.578 30.328 9.336 1 96.44 71 ASP B N 1
ATOM 2638 C CA . ASP B 1 71 ? -15.148 29.547 8.25 1 96.44 71 ASP B CA 1
ATOM 2639 C C . ASP B 1 71 ? -14.258 29.578 7.016 1 96.44 71 ASP B C 1
ATOM 2641 O O . ASP B 1 71 ? -13.977 30.656 6.48 1 96.44 71 ASP B O 1
ATOM 2645 N N . ILE B 1 72 ? -13.906 28.391 6.559 1 96.19 72 ILE B N 1
ATOM 2646 C CA . ILE B 1 72 ? -12.922 28.359 5.484 1 96.19 72 ILE B CA 1
ATOM 2647 C C . ILE B 1 72 ? -13.562 28.844 4.184 1 96.19 72 ILE B C 1
ATOM 2649 O O . ILE B 1 72 ? -12.859 29.25 3.256 1 96.19 72 ILE B O 1
ATOM 2653 N N . SER B 1 73 ? -14.844 28.766 4.094 1 94.31 73 SER B N 1
ATOM 2654 C CA . SER B 1 73 ? -15.531 29.234 2.895 1 94.31 73 SER B CA 1
ATOM 2655 C C . SER B 1 73 ? -15.406 30.75 2.734 1 94.31 73 SER B C 1
ATOM 2657 O O . SER B 1 73 ? -15.57 31.266 1.632 1 94.31 73 SER B O 1
ATOM 2659 N N . ARG B 1 74 ? -15.062 31.422 3.768 1 93.62 74 ARG B N 1
ATOM 2660 C CA . ARG B 1 74 ? -14.992 32.875 3.762 1 93.62 74 ARG B CA 1
ATOM 2661 C C . ARG B 1 74 ? -13.555 33.344 3.637 1 93.62 74 ARG B C 1
ATOM 2663 O O . ARG B 1 74 ? -13.305 34.562 3.533 1 93.62 74 ARG B O 1
ATOM 2670 N N . MET B 1 75 ? -12.688 32.5 3.617 1 93.94 75 MET B N 1
ATOM 2671 C CA . MET B 1 75 ? -11.273 32.875 3.559 1 93.94 75 MET B CA 1
ATOM 2672 C C . MET B 1 75 ? -10.805 33 2.113 1 93.94 75 MET B C 1
ATOM 2674 O O . MET B 1 75 ? -11.25 32.25 1.245 1 93.94 75 MET B O 1
ATOM 2678 N N . LYS B 1 76 ? -9.844 33.906 1.957 1 92.62 76 LYS B N 1
ATOM 2679 C CA . LYS B 1 76 ? -9.141 33.906 0.676 1 92.62 76 LYS B CA 1
ATOM 2680 C C . LYS B 1 76 ? -8.211 32.719 0.537 1 92.62 76 LYS B C 1
ATOM 2682 O O . LYS B 1 76 ? -7.676 32.219 1.53 1 92.62 76 LYS B O 1
ATOM 2687 N N . ALA B 1 77 ? -8.031 32.312 -0.653 1 90 77 ALA B N 1
ATOM 2688 C CA . ALA B 1 77 ? -7.215 31.125 -0.931 1 90 77 ALA B CA 1
ATOM 2689 C C . ALA B 1 77 ? -5.812 31.281 -0.35 1 90 77 ALA B C 1
ATOM 2691 O O . ALA B 1 77 ? -5.281 30.359 0.27 1 90 77 ALA B O 1
ATOM 2692 N N . ARG B 1 78 ? -5.301 32.438 -0.518 1 90.12 78 ARG B N 1
ATOM 2693 C CA . ARG B 1 78 ? -3.949 32.719 -0.038 1 90.12 78 ARG B CA 1
ATOM 2694 C C . ARG B 1 78 ? -3.879 32.625 1.482 1 90.12 78 ARG B C 1
ATOM 2696 O O . ARG B 1 78 ? -2.9 32.125 2.035 1 90.12 78 ARG B O 1
ATOM 2703 N N . GLU B 1 79 ? -4.883 33.125 2.107 1 91.25 79 GLU B N 1
ATOM 2704 C CA . GLU B 1 79 ? -4.922 33.094 3.566 1 91.25 79 GLU B CA 1
ATOM 2705 C C . GLU B 1 79 ? -5.027 31.656 4.078 1 91.25 79 GLU B C 1
ATOM 2707 O O . GLU B 1 79 ? -4.332 31.281 5.023 1 91.25 79 GLU B O 1
ATOM 2712 N N . LEU B 1 80 ? -5.875 30.906 3.457 1 93.38 80 LEU B N 1
ATOM 2713 C CA . LEU B 1 80 ? -6.039 29.516 3.852 1 93.38 80 LEU B CA 1
ATOM 2714 C C . LEU B 1 80 ? -4.75 28.734 3.635 1 93.38 80 LEU B C 1
ATOM 2716 O O . LEU B 1 80 ? -4.383 27.891 4.457 1 93.38 80 LEU B O 1
ATOM 2720 N N . SER B 1 81 ? -4.078 29.047 2.609 1 91.69 81 SER B N 1
ATOM 2721 C CA . SER B 1 81 ? -2.848 28.344 2.266 1 91.69 81 SER B CA 1
ATOM 2722 C C . SER B 1 81 ? -1.741 28.641 3.271 1 91.69 81 SER B C 1
ATOM 2724 O O . SER B 1 81 ? -0.746 27.906 3.338 1 91.69 81 SER B O 1
ATOM 2726 N N . LYS B 1 82 ? -1.861 29.641 4.016 1 92.44 82 LYS B N 1
ATOM 2727 C CA . LYS B 1 82 ? -0.906 29.953 5.07 1 92.44 82 LYS B CA 1
ATOM 2728 C C . LYS B 1 82 ? -1.259 29.234 6.367 1 92.44 82 LYS B C 1
ATOM 2730 O O . LYS B 1 82 ? -0.482 29.25 7.324 1 92.44 82 LYS B O 1
ATOM 2735 N N . LYS B 1 83 ? -2.41 28.641 6.34 1 93.75 83 LYS B N 1
ATOM 2736 C CA . LYS B 1 83 ? -2.865 27.953 7.543 1 93.75 83 LYS B CA 1
ATOM 2737 C C . LYS B 1 83 ? -2.797 26.438 7.375 1 93.75 83 LYS B C 1
ATOM 2739 O O . LYS B 1 83 ? -2.562 25.703 8.344 1 93.75 83 LYS B O 1
ATOM 2744 N N . ILE B 1 84 ? -3.043 25.969 6.156 1 94.94 84 ILE B N 1
ATOM 2745 C CA . ILE B 1 84 ? -3.129 24.531 5.895 1 94.94 84 ILE B CA 1
ATOM 2746 C C . ILE B 1 84 ? -2.197 24.172 4.742 1 94.94 84 ILE B C 1
ATOM 2748 O O . ILE B 1 84 ? -2.25 24.781 3.672 1 94.94 84 ILE B O 1
ATOM 2752 N N . ALA B 1 85 ? -1.336 23.219 5.027 1 92.94 85 ALA B N 1
ATOM 2753 C CA . ALA B 1 85 ? -0.584 22.547 3.967 1 92.94 85 ALA B CA 1
ATOM 2754 C C . ALA B 1 85 ? -1.167 21.172 3.66 1 92.94 85 ALA B C 1
ATOM 2756 O O . ALA B 1 85 ? -1.653 20.484 4.559 1 92.94 85 ALA B O 1
ATOM 2757 N N . CYS B 1 86 ? -1.094 20.797 2.359 1 90.06 86 CYS B N 1
ATOM 2758 C CA . CYS B 1 86 ? -1.675 19.516 1.962 1 90.06 86 CYS B CA 1
ATOM 2759 C C . CYS B 1 86 ? -0.705 18.719 1.095 1 90.06 86 CYS B C 1
ATOM 2761 O O . CYS B 1 86 ? -0.025 19.297 0.238 1 90.06 86 CYS B O 1
ATOM 2763 N N . LEU B 1 87 ? -0.651 17.438 1.437 1 85.12 87 LEU B N 1
ATOM 2764 C CA . LEU B 1 87 ? 0.026 16.469 0.589 1 85.12 87 LEU B CA 1
ATOM 2765 C C . LEU B 1 87 ? -0.957 15.422 0.07 1 85.12 87 LEU B C 1
ATOM 2767 O O . LEU B 1 87 ? -1.601 14.727 0.857 1 85.12 87 LEU B O 1
ATOM 2771 N N . TYR B 1 88 ? -1.082 15.32 -1.345 1 76.25 88 TYR B N 1
ATOM 2772 C CA . TYR B 1 88 ? -1.992 14.344 -1.935 1 76.25 88 TYR B CA 1
ATOM 2773 C C . TYR B 1 88 ? -1.222 13.188 -2.561 1 76.25 88 TYR B C 1
ATOM 2775 O O . TYR B 1 88 ? -0.037 13.32 -2.875 1 76.25 88 TYR B O 1
ATOM 2783 N N . GLN B 1 89 ? -1.812 11.883 -2.549 1 62.91 89 GLN B N 1
ATOM 2784 C CA . GLN B 1 89 ? -1.241 10.648 -3.072 1 62.91 89 GLN B CA 1
ATOM 2785 C C . GLN B 1 89 ? -0.69 10.852 -4.48 1 62.91 89 GLN B C 1
ATOM 2787 O O . GLN B 1 89 ? 0.417 10.406 -4.789 1 62.91 89 GLN B O 1
ATOM 2792 N N . SER B 1 90 ? -1.491 10.984 -5.547 1 55.47 90 SER B N 1
ATOM 2793 C CA . SER B 1 90 ? -1.18 10.898 -6.969 1 55.47 90 SER B CA 1
ATOM 2794 C C . SER B 1 90 ? -0.469 12.156 -7.457 1 55.47 90 SER B C 1
ATOM 2796 O O . SER B 1 90 ? -0.675 12.594 -8.594 1 55.47 90 SER B O 1
ATOM 2798 N N . THR B 1 91 ? 0.42 12.766 -6.723 1 51.31 91 THR B N 1
ATOM 2799 C CA . THR B 1 91 ? 0.809 13.977 -7.438 1 51.31 91 THR B CA 1
ATOM 2800 C C . THR B 1 91 ? 1.677 13.641 -8.648 1 51.31 91 THR B C 1
ATOM 2802 O O . THR B 1 91 ? 2.857 13.32 -8.5 1 51.31 91 THR B O 1
ATOM 2805 N N . GLY B 1 92 ? 1.169 12.836 -9.602 1 50.19 92 GLY B N 1
ATOM 2806 C CA . GLY B 1 92 ? 1.896 12.758 -10.859 1 50.19 92 GLY B CA 1
ATOM 2807 C C . GLY B 1 92 ? 2.496 14.086 -11.281 1 50.19 92 GLY B C 1
ATOM 2808 O O . GLY B 1 92 ? 1.774 14.992 -11.703 1 50.19 92 GLY B O 1
ATOM 2809 N N . ILE B 1 93 ? 3.441 14.531 -10.477 1 52.5 93 ILE B N 1
ATOM 2810 C CA . ILE B 1 93 ? 4.07 15.711 -11.055 1 52.5 93 ILE B CA 1
ATOM 2811 C C . ILE B 1 93 ? 4.594 15.391 -12.445 1 52.5 93 ILE B C 1
ATOM 2813 O O . ILE B 1 93 ? 5.516 14.586 -12.602 1 52.5 93 ILE B O 1
ATOM 2817 N N . ALA B 1 94 ? 3.73 15.414 -13.422 1 52.12 94 ALA B N 1
ATOM 2818 C CA . ALA B 1 94 ? 4.078 15.234 -14.828 1 52.12 94 ALA B CA 1
ATOM 2819 C C . ALA B 1 94 ? 5.301 16.062 -15.195 1 52.12 94 ALA B C 1
ATOM 2821 O O . ALA B 1 94 ? 5.945 15.812 -16.219 1 52.12 94 ALA B O 1
ATOM 2822 N N . CYS B 1 95 ? 5.715 17.047 -14.406 1 62.59 95 CYS B N 1
ATOM 2823 C CA . CYS B 1 95 ? 6.727 17.953 -14.93 1 62.59 95 CYS B CA 1
ATOM 2824 C C . CYS B 1 95 ? 8.094 17.656 -14.328 1 62.59 95 CYS B C 1
ATOM 2826 O O . CYS B 1 95 ? 8.188 17.172 -13.203 1 62.59 95 CYS B O 1
ATOM 2828 N N . ASP B 1 96 ? 9.055 17.625 -15.078 1 80.62 96 ASP B N 1
ATOM 2829 C CA . ASP B 1 96 ? 10.469 17.422 -14.805 1 80.62 96 ASP B CA 1
ATOM 2830 C C . ASP B 1 96 ? 11.094 18.656 -14.141 1 80.62 96 ASP B C 1
ATOM 2832 O O . ASP B 1 96 ? 11.648 19.516 -14.828 1 80.62 96 ASP B O 1
ATOM 2836 N N . TYR B 1 97 ? 10.961 18.922 -12.773 1 87.19 97 TYR B N 1
ATOM 2837 C CA . TYR B 1 97 ? 11.492 20.047 -12.023 1 87.19 97 TYR B CA 1
ATOM 2838 C C . TYR B 1 97 ? 12.617 19.594 -11.094 1 87.19 97 TYR B C 1
ATOM 2840 O O . TYR B 1 97 ? 12.617 18.453 -10.617 1 87.19 97 TYR B O 1
ATOM 2848 N N . PRO B 1 98 ? 13.508 20.531 -10.898 1 92.56 98 PRO B N 1
ATOM 2849 C CA . PRO B 1 98 ? 14.477 20.25 -9.836 1 92.56 98 PRO B CA 1
ATOM 2850 C C . PRO B 1 98 ? 13.812 20.078 -8.469 1 92.56 98 PRO B C 1
ATOM 2852 O O . PRO B 1 98 ? 12.82 20.75 -8.172 1 92.56 98 PRO B O 1
ATOM 2855 N N . VAL B 1 99 ? 14.352 19.203 -7.734 1 94.12 99 VAL B N 1
ATOM 2856 C CA . VAL B 1 99 ? 13.836 18.891 -6.402 1 94.12 99 VAL B CA 1
ATOM 2857 C C . VAL B 1 99 ? 13.727 20.172 -5.578 1 94.12 99 VAL B C 1
ATOM 2859 O O . VAL B 1 99 ? 12.711 20.406 -4.922 1 94.12 99 VAL B O 1
ATOM 2862 N N . MET B 1 100 ? 14.719 21.016 -5.633 1 94.12 100 MET B N 1
ATOM 2863 C CA . MET B 1 100 ? 14.719 22.25 -4.879 1 94.12 100 MET B CA 1
ATOM 2864 C C . MET B 1 100 ? 13.539 23.141 -5.27 1 94.12 100 MET B C 1
ATOM 2866 O O . MET B 1 100 ? 12.875 23.719 -4.406 1 94.12 100 MET B O 1
ATOM 2870 N N . ASP B 1 101 ? 13.25 23.172 -6.516 1 91.75 101 ASP B N 1
ATOM 2871 C CA . ASP B 1 101 ? 12.148 24 -7.008 1 91.75 101 ASP B CA 1
ATOM 2872 C C . ASP B 1 101 ? 10.805 23.469 -6.504 1 91.75 101 ASP B C 1
ATOM 2874 O O . ASP B 1 101 ? 9.93 24.266 -6.133 1 91.75 101 ASP B O 1
ATOM 2878 N N . VAL B 1 102 ? 10.719 22.219 -6.531 1 90.38 102 VAL B N 1
ATOM 2879 C CA . VAL B 1 102 ? 9.484 21.609 -6.062 1 90.38 102 VAL B CA 1
ATOM 2880 C C . VAL B 1 102 ? 9.234 21.984 -4.605 1 90.38 102 VAL B C 1
ATOM 2882 O O . VAL B 1 102 ? 8.117 22.359 -4.234 1 90.38 102 VAL B O 1
ATOM 2885 N N . VAL B 1 103 ? 10.266 21.875 -3.838 1 92.38 103 VAL B N 1
ATOM 2886 C CA . VAL B 1 103 ? 10.148 22.203 -2.42 1 92.38 103 VAL B CA 1
ATOM 2887 C C . VAL B 1 103 ? 9.797 23.688 -2.256 1 92.38 103 VAL B C 1
ATOM 2889 O O . VAL B 1 103 ? 8.914 24.031 -1.477 1 92.38 103 VAL B O 1
ATOM 2892 N N . LEU B 1 104 ? 10.391 24.516 -3.023 1 92.25 104 LEU B N 1
ATOM 2893 C CA . LEU B 1 104 ? 10.219 25.969 -2.902 1 92.25 104 LEU B CA 1
ATOM 2894 C C . LEU B 1 104 ? 8.805 26.375 -3.309 1 92.25 104 LEU B C 1
ATOM 2896 O O . LEU B 1 104 ? 8.336 27.453 -2.943 1 92.25 104 LEU B O 1
ATOM 2900 N N . MET B 1 105 ? 8.188 25.547 -4.074 1 87.81 105 MET B N 1
ATOM 2901 C CA . MET B 1 105 ? 6.805 25.828 -4.438 1 87.81 105 MET B CA 1
ATOM 2902 C C . MET B 1 105 ? 5.934 25.969 -3.195 1 87.81 105 MET B C 1
ATOM 2904 O O . MET B 1 105 ? 4.891 26.625 -3.232 1 87.81 105 MET B O 1
ATOM 2908 N N . GLY B 1 106 ? 6.324 25.375 -2.168 1 89.56 106 GLY B N 1
ATOM 2909 C CA . GLY B 1 106 ? 5.594 25.484 -0.916 1 89.56 106 GLY B CA 1
ATOM 2910 C C . GLY B 1 106 ? 5.602 26.891 -0.346 1 89.56 106 GLY B C 1
ATOM 2911 O O . GLY B 1 106 ? 4.789 27.219 0.521 1 89.56 106 GLY B O 1
ATOM 2912 N N . ARG B 1 107 ? 6.5 27.688 -0.786 1 90.31 107 ARG B N 1
ATOM 2913 C CA . ARG B 1 107 ? 6.633 29.047 -0.278 1 90.31 107 ARG B CA 1
ATOM 2914 C C . ARG B 1 107 ? 5.742 30 -1.055 1 90.31 107 ARG B C 1
ATOM 2916 O O . ARG B 1 107 ? 5.633 31.188 -0.701 1 90.31 107 ARG B O 1
ATOM 2923 N N . TYR B 1 108 ? 5.059 29.547 -1.99 1 86.88 108 TYR B N 1
ATOM 2924 C CA . TYR B 1 108 ? 4.324 30.375 -2.932 1 86.88 108 TYR B CA 1
ATOM 2925 C C . TYR B 1 108 ? 3.32 31.266 -2.207 1 86.88 108 TYR B C 1
ATOM 2927 O O . TYR B 1 108 ? 3.137 32.438 -2.57 1 86.88 108 TYR B O 1
ATOM 2935 N N . PRO B 1 109 ? 2.684 30.797 -1.222 1 86.12 109 PRO B N 1
ATOM 2936 C CA . PRO B 1 109 ? 1.722 31.656 -0.521 1 86.12 109 PRO B CA 1
ATOM 2937 C C . PRO B 1 109 ? 2.371 32.875 0.096 1 86.12 109 PRO B C 1
ATOM 2939 O O . PRO B 1 109 ? 1.681 33.875 0.403 1 86.12 109 PRO B O 1
ATOM 2942 N N . TYR B 1 110 ? 3.613 32.906 0.25 1 85.38 110 TYR B N 1
ATOM 2943 C CA . TYR B 1 110 ? 4.312 33.969 0.938 1 85.38 110 TYR B CA 1
ATOM 2944 C C . TYR B 1 110 ? 4.98 34.906 -0.058 1 85.38 110 TYR B C 1
ATOM 2946 O O . TYR B 1 110 ? 5.48 35.969 0.321 1 85.38 110 TYR B O 1
ATOM 2954 N N . ILE B 1 111 ? 4.977 34.5 -1.249 1 81.81 111 ILE B N 1
ATOM 2955 C CA . ILE B 1 111 ? 5.645 35.281 -2.273 1 81.81 111 ILE B CA 1
ATOM 2956 C C . ILE B 1 111 ? 4.625 36.156 -3.002 1 81.81 111 ILE B C 1
ATOM 2958 O O . ILE B 1 111 ? 3.639 35.656 -3.543 1 81.81 111 ILE B O 1
ATOM 2962 N N . LYS B 1 112 ? 4.832 37.438 -2.857 1 78.12 112 LYS B N 1
ATOM 2963 C CA . LYS B 1 112 ? 3.934 38.375 -3.518 1 78.12 112 LYS B CA 1
ATOM 2964 C C . LYS B 1 112 ? 4.078 38.281 -5.035 1 78.12 112 LYS B C 1
ATOM 2966 O O . LYS B 1 112 ? 4.992 37.656 -5.547 1 78.12 112 LYS B O 1
ATOM 2971 N N . ARG B 1 113 ? 3.133 38.969 -5.672 1 74.62 113 ARG B N 1
ATOM 2972 C CA . ARG B 1 113 ? 3.135 39.031 -7.133 1 74.62 113 ARG B CA 1
ATOM 2973 C C . ARG B 1 113 ? 4.41 39.656 -7.656 1 74.62 113 ARG B C 1
ATOM 2975 O O . ARG B 1 113 ? 4.84 40.719 -7.145 1 74.62 113 ARG B O 1
ATOM 2982 N N . PHE B 1 114 ? 5.172 39 -8.5 1 72.19 114 PHE B N 1
ATOM 2983 C CA . PHE B 1 114 ? 6.34 39.5 -9.211 1 72.19 114 PHE B CA 1
ATOM 2984 C C . PHE B 1 114 ? 7.594 39.375 -8.359 1 72.19 114 PHE B C 1
ATOM 2986 O O . PHE B 1 114 ? 8.57 40.094 -8.57 1 72.19 114 PHE B O 1
ATOM 2993 N N . GLN B 1 115 ? 7.395 38.75 -7.23 1 75.62 115 GLN B N 1
ATOM 2994 C CA . GLN B 1 115 ? 8.578 38.5 -6.422 1 75.62 115 GLN B CA 1
ATOM 2995 C C . GLN B 1 115 ? 9.055 37.062 -6.59 1 75.62 115 GLN B C 1
ATOM 2997 O O . GLN B 1 115 ? 8.312 36.219 -7.078 1 75.62 115 GLN B O 1
ATOM 3002 N N . THR B 1 116 ? 10.312 37 -6.461 1 79 116 THR B N 1
ATOM 3003 C CA . THR B 1 116 ? 10.906 35.656 -6.461 1 79 116 THR B CA 1
ATOM 3004 C C . THR B 1 116 ? 11.234 35.219 -5.039 1 79 116 THR B C 1
ATOM 3006 O O . THR B 1 116 ? 11.055 35.969 -4.086 1 79 116 THR B O 1
ATOM 3009 N N . GLU B 1 117 ? 11.602 33.969 -4.895 1 81.75 117 GLU B N 1
ATOM 3010 C CA . GLU B 1 117 ? 11.953 33.438 -3.59 1 81.75 117 GLU B CA 1
ATOM 3011 C C . GLU B 1 117 ? 13.102 34.219 -2.957 1 81.75 117 GLU B C 1
ATOM 3013 O O . GLU B 1 117 ? 14.078 34.562 -3.635 1 81.75 117 GLU B O 1
ATOM 3018 N N . SER B 1 118 ? 12.977 34.562 -1.747 1 86.38 118 SER B N 1
ATOM 3019 C CA . SER B 1 118 ? 13.977 35.312 -0.986 1 86.38 118 SER B CA 1
ATOM 3020 C C . SER B 1 118 ? 15 34.344 -0.358 1 86.38 118 SER B C 1
ATOM 3022 O O . SER B 1 118 ? 14.844 33.125 -0.419 1 86.38 118 SER B O 1
ATOM 3024 N N . ALA B 1 119 ? 16.047 34.969 0.191 1 88 119 ALA B N 1
ATOM 3025 C CA . ALA B 1 119 ? 17.031 34.219 0.933 1 88 119 ALA B CA 1
ATOM 3026 C C . ALA B 1 119 ? 16.391 33.469 2.102 1 88 119 ALA B C 1
ATOM 3028 O O . ALA B 1 119 ? 16.781 32.344 2.414 1 88 119 ALA B O 1
ATOM 3029 N N . LYS B 1 120 ? 15.453 34.062 2.607 1 89.81 120 LYS B N 1
ATOM 3030 C CA . LYS B 1 120 ? 14.742 33.438 3.721 1 89.81 120 LYS B CA 1
ATOM 3031 C C . LYS B 1 120 ? 13.984 32.219 3.262 1 89.81 120 LYS B C 1
ATOM 3033 O O . LYS B 1 120 ? 13.984 31.188 3.955 1 89.81 120 LYS B O 1
ATOM 3038 N N . ASP B 1 121 ? 13.406 32.281 2.135 1 91.88 121 ASP B N 1
ATOM 3039 C CA . ASP B 1 121 ? 12.688 31.141 1.59 1 91.88 121 ASP B CA 1
ATOM 3040 C C . ASP B 1 121 ? 13.625 29.969 1.342 1 91.88 121 ASP B C 1
ATOM 3042 O O . ASP B 1 121 ? 13.281 28.812 1.628 1 91.88 121 ASP B O 1
ATOM 3046 N N . TRP B 1 122 ? 14.75 30.312 0.907 1 92.25 122 TRP B N 1
ATOM 3047 C CA . TRP B 1 122 ? 15.75 29.297 0.633 1 92.25 122 TRP B CA 1
ATOM 3048 C C . TRP B 1 122 ? 16.219 28.625 1.924 1 92.25 122 TRP B C 1
ATOM 3050 O O . TRP B 1 122 ? 16.406 27.406 1.969 1 92.25 122 TRP B O 1
ATOM 3060 N N . GLU B 1 123 ? 16.344 29.375 2.902 1 93.56 123 GLU B N 1
ATOM 3061 C CA . GLU B 1 123 ? 16.75 28.828 4.195 1 93.56 123 GLU B CA 1
ATOM 3062 C C . GLU B 1 123 ? 15.688 27.906 4.773 1 93.56 123 GLU B C 1
ATOM 3064 O O . GLU B 1 123 ? 16 26.844 5.328 1 93.56 123 GLU B O 1
ATOM 3069 N N . ILE B 1 124 ? 14.516 28.328 4.652 1 92.31 124 ILE B N 1
ATOM 3070 C CA . ILE B 1 124 ? 13.398 27.516 5.133 1 92.31 124 ILE B CA 1
ATOM 3071 C C . ILE B 1 124 ? 13.352 26.188 4.367 1 92.31 124 ILE B C 1
ATOM 3073 O O . ILE B 1 124 ? 13.18 25.125 4.969 1 92.31 124 ILE B O 1
ATOM 3077 N N . ALA B 1 125 ? 13.555 26.312 3.104 1 93.69 125 ALA B N 1
ATOM 3078 C CA . ALA B 1 125 ? 13.555 25.109 2.254 1 93.69 125 ALA B CA 1
ATOM 3079 C C . ALA B 1 125 ? 14.688 24.172 2.645 1 93.69 125 ALA B C 1
ATOM 3081 O O . ALA B 1 125 ? 14.477 22.953 2.758 1 93.69 125 ALA B O 1
ATOM 3082 N N . LYS B 1 126 ? 15.805 24.766 2.852 1 94.56 126 LYS B N 1
ATOM 3083 C CA . LYS B 1 126 ? 16.953 23.953 3.244 1 94.56 126 LYS B CA 1
ATOM 3084 C C . LYS B 1 126 ? 16.672 23.203 4.547 1 94.56 126 LYS B C 1
ATOM 3086 O O . LYS B 1 126 ? 16.922 22 4.641 1 94.56 126 LYS B O 1
ATOM 3091 N N . LYS B 1 127 ? 16.141 23.875 5.477 1 92.62 127 LYS B N 1
ATOM 3092 C CA . LYS B 1 127 ? 15.836 23.266 6.766 1 92.62 127 LYS B CA 1
ATOM 3093 C C . LYS B 1 127 ? 14.828 22.125 6.605 1 92.62 127 LYS B C 1
ATOM 3095 O O . LYS B 1 127 ? 15.008 21.047 7.18 1 92.62 127 LYS B O 1
ATOM 3100 N N . ALA B 1 128 ? 13.852 22.375 5.844 1 91.38 128 ALA B N 1
ATOM 3101 C CA . ALA B 1 128 ? 12.812 21.375 5.609 1 91.38 128 ALA B CA 1
ATOM 3102 C C . ALA B 1 128 ? 13.391 20.141 4.902 1 91.38 128 ALA B C 1
ATOM 3104 O O . ALA B 1 128 ? 13.039 19.016 5.23 1 91.38 128 ALA B O 1
ATOM 3105 N N . MET B 1 129 ? 14.242 20.406 3.996 1 94.5 129 MET B N 1
ATOM 3106 C CA . MET B 1 129 ? 14.836 19.328 3.221 1 94.5 129 MET B CA 1
ATOM 3107 C C . MET B 1 129 ? 15.797 18.516 4.082 1 94.5 129 MET B C 1
ATOM 3109 O O . MET B 1 129 ? 15.898 17.297 3.916 1 94.5 129 MET B O 1
ATOM 3113 N N . ILE B 1 130 ? 16.438 19.172 4.965 1 91.38 130 ILE B N 1
ATOM 3114 C CA . 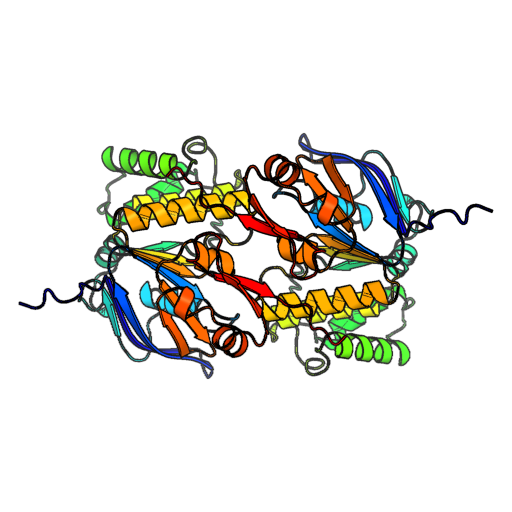ILE B 1 130 ? 17.312 18.469 5.91 1 91.38 130 ILE B CA 1
ATOM 3115 C C . ILE B 1 130 ? 16.453 17.625 6.852 1 91.38 130 ILE B C 1
ATOM 3117 O O . ILE B 1 130 ? 16.75 16.438 7.066 1 91.38 130 ILE B O 1
ATOM 3121 N N . ALA B 1 131 ? 15.422 18.188 7.293 1 85.69 131 ALA B N 1
ATOM 3122 C CA . ALA B 1 131 ? 14.523 17.484 8.211 1 85.69 131 ALA B CA 1
ATOM 3123 C C . ALA B 1 131 ? 13.914 16.25 7.547 1 85.69 131 ALA B C 1
ATOM 3125 O O . ALA B 1 131 ? 13.656 15.25 8.211 1 85.69 131 ALA B O 1
ATOM 3126 N N . SER B 1 132 ? 13.711 16.328 6.234 1 88.38 132 SER B N 1
ATOM 3127 C CA . SER B 1 132 ? 13.102 15.234 5.492 1 88.38 132 SER B CA 1
ATOM 3128 C C . SER B 1 132 ? 14.164 14.367 4.82 1 88.38 132 SER B C 1
ATOM 3130 O O . SER B 1 132 ? 13.844 13.469 4.047 1 88.38 132 SER B O 1
ATOM 3132 N N . ASN B 1 133 ? 15.367 14.672 5.012 1 88.44 133 ASN B N 1
ATOM 3133 C CA . ASN B 1 133 ? 16.516 13.93 4.527 1 88.44 133 ASN B CA 1
ATOM 3134 C C . ASN B 1 133 ? 16.547 13.875 3.002 1 88.44 133 ASN B C 1
ATOM 3136 O O . ASN B 1 133 ? 16.719 12.805 2.416 1 88.44 133 ASN B O 1
ATOM 3140 N N . VAL B 1 134 ? 16.344 15.047 2.428 1 92.75 134 VAL B N 1
ATOM 3141 C CA . VAL B 1 134 ? 16.391 15.062 0.969 1 92.75 134 VAL B CA 1
ATOM 3142 C C . VAL B 1 134 ? 17.234 16.234 0.498 1 92.75 134 VAL B C 1
ATOM 3144 O O . VAL B 1 134 ? 17.234 16.594 -0.685 1 92.75 134 VAL B O 1
ATOM 3147 N N . TRP B 1 135 ? 17.984 16.859 1.396 1 95 135 TRP B N 1
ATOM 3148 C CA . TRP B 1 135 ? 18.844 17.984 1.018 1 95 135 TRP B CA 1
ATOM 3149 C C . TRP B 1 135 ? 19.859 17.562 -0.029 1 95 135 TRP B C 1
ATOM 3151 O O . TRP B 1 135 ? 20.156 18.312 -0.958 1 95 135 TRP B O 1
ATOM 3161 N N . HIS B 1 136 ? 20.375 16.391 0.13 1 94.19 136 HIS B N 1
ATOM 3162 C CA . HIS B 1 136 ? 21.391 15.883 -0.774 1 94.19 136 HIS B CA 1
ATOM 3163 C C . HIS B 1 136 ? 20.844 15.703 -2.186 1 94.19 136 HIS B C 1
ATOM 3165 O O . HIS B 1 136 ? 21.609 15.531 -3.137 1 94.19 136 HIS B O 1
ATOM 3171 N N . LEU B 1 137 ? 19.562 15.773 -2.365 1 95.12 137 LEU B N 1
ATOM 3172 C CA . LEU B 1 137 ? 18.922 15.57 -3.656 1 95.12 137 LEU B CA 1
ATOM 3173 C C . LEU B 1 137 ? 18.531 16.906 -4.285 1 95.12 137 LEU B C 1
ATOM 3175 O O . LEU B 1 137 ? 17.891 16.938 -5.34 1 95.12 137 LEU B O 1
ATOM 3179 N N . LYS B 1 138 ? 18.922 17.969 -3.723 1 95 138 LYS B N 1
ATOM 3180 C CA . LYS B 1 138 ? 18.406 19.281 -4.051 1 95 138 LYS B CA 1
ATOM 3181 C C . LYS B 1 138 ? 18.625 19.609 -5.523 1 95 138 LYS B C 1
ATOM 3183 O O . LYS B 1 138 ? 17.844 20.359 -6.129 1 95 138 LYS B O 1
ATOM 3188 N N . ASP B 1 139 ? 19.656 19.047 -6.133 1 93.75 139 ASP B N 1
ATOM 3189 C CA . ASP B 1 139 ? 20.016 19.406 -7.5 1 93.75 139 ASP B CA 1
ATOM 3190 C C . ASP B 1 139 ? 19.516 18.359 -8.492 1 93.75 139 ASP B C 1
ATOM 3192 O O . ASP B 1 139 ? 19.688 18.5 -9.703 1 93.75 139 ASP B O 1
ATOM 3196 N N . ARG B 1 140 ? 18.953 17.391 -8.047 1 93.56 140 ARG B N 1
ATOM 3197 C CA . ARG B 1 140 ? 18.391 16.359 -8.914 1 93.56 140 ARG B CA 1
ATOM 3198 C C . ARG B 1 140 ? 16.984 16.75 -9.383 1 93.56 140 ARG B C 1
ATOM 3200 O O . ARG B 1 140 ? 16.391 17.688 -8.852 1 93.56 140 ARG B O 1
ATOM 3207 N N . ARG B 1 141 ? 16.578 16.078 -10.422 1 92.56 141 ARG B N 1
ATOM 3208 C CA . ARG B 1 141 ? 15.211 16.266 -10.906 1 92.56 141 ARG B CA 1
ATOM 3209 C C . ARG B 1 141 ? 14.258 15.266 -10.273 1 92.56 141 ARG B C 1
ATOM 3211 O O . ARG B 1 141 ? 14.656 14.141 -9.953 1 92.56 141 ARG B O 1
ATOM 3218 N N . ILE B 1 142 ? 12.977 15.609 -10.172 1 89.06 142 ILE B N 1
ATOM 3219 C CA . ILE B 1 142 ? 11.977 14.836 -9.438 1 89.06 142 ILE B CA 1
ATOM 3220 C C . ILE B 1 142 ? 11.773 13.477 -10.109 1 89.06 142 ILE B C 1
ATOM 3222 O O . ILE B 1 142 ? 11.508 12.484 -9.438 1 89.06 142 ILE B O 1
ATOM 3226 N N . ASN B 1 143 ? 11.953 13.398 -11.328 1 85.31 143 ASN B N 1
ATOM 3227 C CA . ASN B 1 143 ? 11.734 12.156 -12.062 1 85.31 143 ASN B CA 1
ATOM 3228 C C . ASN B 1 143 ? 12.953 11.234 -11.977 1 85.31 143 ASN B C 1
ATOM 3230 O O . ASN B 1 143 ? 12.898 10.086 -12.406 1 85.31 143 ASN B O 1
ATOM 3234 N N . GLU B 1 144 ? 14.016 11.758 -11.336 1 86.69 144 GLU B N 1
ATOM 3235 C CA . GLU B 1 144 ? 15.266 11 -11.258 1 86.69 144 GLU B CA 1
ATOM 3236 C C . GLU B 1 144 ? 15.414 10.336 -9.891 1 86.69 144 GLU B C 1
ATOM 3238 O O . GLU B 1 144 ? 16.359 9.57 -9.672 1 86.69 144 GLU B O 1
ATOM 3243 N N . ILE B 1 145 ? 14.555 10.641 -9.039 1 85.31 145 ILE B N 1
ATOM 3244 C CA . ILE B 1 145 ? 14.719 10.125 -7.691 1 85.31 145 ILE B CA 1
ATOM 3245 C C . ILE B 1 145 ? 13.711 9 -7.441 1 85.31 145 ILE B C 1
ATOM 3247 O O . ILE B 1 145 ? 12.75 8.852 -8.195 1 85.31 145 ILE B O 1
ATOM 3251 N N . SER B 1 146 ? 13.953 8.195 -6.379 1 76.5 146 SER B N 1
ATOM 3252 C CA . SER B 1 146 ? 13.102 7.051 -6.059 1 76.5 146 SER B CA 1
ATOM 3253 C C . SER B 1 146 ? 11.742 7.5 -5.531 1 76.5 146 SER B C 1
ATOM 3255 O O . SER B 1 146 ? 11.555 8.672 -5.199 1 76.5 146 SER B O 1
ATOM 3257 N N . GLY B 1 147 ? 10.773 6.586 -5.5 1 76.56 147 GLY B N 1
ATOM 3258 C CA . GLY B 1 147 ? 9.461 6.875 -4.949 1 76.56 147 GLY B CA 1
ATOM 3259 C C . GLY B 1 147 ? 9.508 7.344 -3.506 1 76.56 147 GLY B C 1
ATOM 3260 O O . GLY B 1 147 ? 8.812 8.297 -3.135 1 76.56 147 GLY B O 1
ATOM 3261 N N . GLY B 1 148 ? 10.289 6.641 -2.715 1 79.56 148 GLY B N 1
ATOM 3262 C CA . GLY B 1 148 ? 10.453 7.051 -1.329 1 79.56 148 GLY B CA 1
ATOM 3263 C C . GLY B 1 148 ? 11.055 8.438 -1.183 1 79.56 148 GLY B C 1
ATOM 3264 O O . GLY B 1 148 ? 10.602 9.234 -0.362 1 79.56 148 GLY B O 1
ATOM 3265 N N . GLU B 1 149 ? 12.023 8.656 -2.014 1 83.12 149 GLU B N 1
ATOM 3266 C CA . GLU B 1 149 ? 12.641 9.977 -2.018 1 83.12 149 GLU B CA 1
ATOM 3267 C C . GLU B 1 149 ? 11.648 11.055 -2.453 1 83.12 149 GLU B C 1
ATOM 3269 O O . GLU B 1 149 ? 11.586 12.125 -1.855 1 83.12 149 GLU B O 1
ATOM 3274 N N . ARG B 1 150 ? 10.938 10.758 -3.436 1 86.5 150 ARG B N 1
ATOM 3275 C CA . ARG B 1 150 ? 9.945 11.695 -3.943 1 86.5 150 ARG B CA 1
ATOM 3276 C C . ARG B 1 150 ? 8.914 12.047 -2.871 1 86.5 150 ARG B C 1
ATOM 3278 O O . ARG B 1 150 ? 8.539 13.203 -2.719 1 86.5 150 ARG B O 1
ATOM 3285 N N . GLN B 1 151 ? 8.484 11.047 -2.172 1 85.19 151 GLN B N 1
ATOM 3286 C CA . GLN B 1 151 ? 7.543 11.281 -1.087 1 85.19 151 GLN B CA 1
ATOM 3287 C C . GLN B 1 151 ? 8.133 12.227 -0.042 1 85.19 151 GLN B C 1
ATOM 3289 O O . GLN B 1 151 ? 7.445 13.125 0.446 1 85.19 151 GLN B O 1
ATOM 3294 N N . ARG B 1 152 ? 9.312 12.031 0.292 1 86.12 152 ARG B N 1
ATOM 3295 C CA . ARG B 1 152 ? 9.969 12.891 1.27 1 86.12 152 ARG B CA 1
ATOM 3296 C C . ARG B 1 152 ? 10.102 14.312 0.744 1 86.12 152 ARG B C 1
ATOM 3298 O O . ARG B 1 152 ? 10.016 15.273 1.512 1 86.12 152 ARG B O 1
ATOM 3305 N N . VAL B 1 153 ? 10.367 14.398 -0.524 1 89.44 153 VAL B N 1
ATOM 3306 C CA . VAL B 1 153 ? 10.43 15.719 -1.147 1 89.44 153 VAL B CA 1
ATOM 3307 C C . VAL B 1 153 ? 9.086 16.422 -1.004 1 89.44 153 VAL B C 1
ATOM 3309 O O . VAL B 1 153 ? 9.031 17.609 -0.669 1 89.44 153 VAL B O 1
ATOM 3312 N N . PHE B 1 154 ? 8.062 15.703 -1.2 1 88.38 154 PHE B N 1
ATOM 3313 C CA . PHE B 1 154 ? 6.73 16.297 -1.091 1 88.38 154 PHE B CA 1
ATOM 3314 C C . PHE B 1 154 ? 6.426 16.672 0.351 1 88.38 154 PHE B C 1
ATOM 3316 O O . PHE B 1 154 ? 5.758 17.688 0.603 1 88.38 154 PHE B O 1
ATOM 3323 N N . ILE B 1 155 ? 6.855 15.93 1.221 1 88 155 ILE B N 1
ATOM 3324 C CA . ILE B 1 155 ? 6.695 16.266 2.629 1 88 155 ILE B CA 1
ATOM 3325 C C . ILE B 1 155 ? 7.473 17.547 2.939 1 88 155 ILE B C 1
ATOM 3327 O O . ILE B 1 155 ? 6.977 18.422 3.646 1 88 155 ILE B O 1
ATOM 3331 N N . ALA B 1 156 ? 8.648 17.609 2.422 1 90.12 156 ALA B N 1
ATOM 3332 C CA . ALA B 1 156 ? 9.43 18.844 2.582 1 90.12 156 ALA B CA 1
ATOM 3333 C C . ALA B 1 156 ? 8.672 20.047 2.037 1 90.12 156 ALA B C 1
ATOM 3335 O O . ALA B 1 156 ? 8.656 21.109 2.662 1 90.12 156 ALA B O 1
ATOM 3336 N N . ARG B 1 157 ? 8.141 19.844 0.923 1 90.44 157 ARG B N 1
ATOM 3337 C CA . ARG B 1 157 ? 7.348 20.906 0.323 1 90.44 157 ARG B CA 1
ATOM 3338 C C . ARG B 1 157 ? 6.238 21.375 1.266 1 90.44 157 ARG B C 1
ATOM 3340 O O . ARG B 1 157 ? 5.992 22.562 1.405 1 90.44 157 ARG B O 1
ATOM 3347 N N . ALA B 1 158 ? 5.625 20.422 1.835 1 87.12 158 ALA B N 1
ATOM 3348 C CA . ALA B 1 158 ? 4.566 20.75 2.785 1 87.12 158 ALA B CA 1
ATOM 3349 C C . ALA B 1 158 ? 5.129 21.469 4.008 1 87.12 158 ALA B C 1
ATOM 3351 O O . ALA B 1 158 ? 4.52 22.406 4.523 1 87.12 158 ALA B O 1
ATOM 3352 N N . LEU B 1 159 ? 6.242 21.109 4.449 1 87.56 159 LEU B N 1
ATOM 3353 C CA . LEU B 1 159 ? 6.867 21.656 5.648 1 87.56 159 LEU B CA 1
ATOM 3354 C C . LEU B 1 159 ? 7.293 23.109 5.434 1 87.56 159 LEU B C 1
ATOM 3356 O O . LEU B 1 159 ? 7.195 23.922 6.348 1 87.56 159 LEU B O 1
ATOM 3360 N N . VAL B 1 160 ? 7.73 23.391 4.273 1 91.06 160 VAL B N 1
ATOM 3361 C CA . VAL B 1 160 ? 8.258 24.719 3.996 1 91.06 160 VAL B CA 1
ATOM 3362 C C . VAL B 1 160 ? 7.125 25.75 4.055 1 91.06 160 VAL B C 1
ATOM 3364 O O . VAL B 1 160 ? 7.367 26.938 4.227 1 91.06 160 VAL B O 1
ATOM 3367 N N . GLN B 1 161 ? 6 25.25 3.898 1 89.44 161 GLN B N 1
ATOM 3368 C CA . GLN B 1 161 ? 4.848 26.156 3.947 1 89.44 161 GLN B CA 1
ATOM 3369 C C . GLN B 1 161 ? 4.621 26.672 5.363 1 89.44 161 GLN B C 1
ATOM 3371 O O . GLN B 1 161 ? 3.883 27.641 5.559 1 89.44 161 GLN B O 1
ATOM 3376 N N . GLU B 1 162 ? 5.176 26.031 6.34 1 88.38 162 GLU B N 1
ATOM 3377 C CA . GLU B 1 162 ? 5.176 26.469 7.734 1 88.38 162 GLU B CA 1
ATOM 3378 C C . GLU B 1 162 ? 3.756 26.719 8.227 1 88.38 162 GLU B C 1
ATOM 3380 O O . GLU B 1 162 ? 3.488 27.75 8.859 1 88.38 162 GLU B O 1
ATOM 3385 N N . THR B 1 163 ? 2.908 25.891 7.898 1 93.12 163 THR B N 1
ATOM 3386 C CA . THR B 1 163 ? 1.524 26 8.344 1 93.12 163 THR B CA 1
ATOM 3387 C C . THR B 1 163 ? 1.328 25.281 9.672 1 93.12 163 THR B C 1
ATOM 3389 O O . THR B 1 163 ? 2.133 24.422 10.047 1 93.12 163 THR B O 1
ATOM 3392 N N . ASP B 1 164 ? 0.279 25.719 10.344 1 93.69 164 ASP B N 1
ATOM 3393 C CA . ASP B 1 164 ? -0.035 25.094 11.633 1 93.69 164 ASP B CA 1
ATOM 3394 C C . ASP B 1 164 ? -0.709 23.734 11.438 1 93.69 164 ASP B C 1
ATOM 3396 O O . ASP B 1 164 ? -0.657 22.891 12.328 1 93.69 164 ASP B O 1
ATOM 3400 N N . ILE B 1 165 ? -1.309 23.594 10.32 1 96.5 165 ILE B N 1
ATOM 3401 C CA . ILE B 1 165 ? -2.062 22.375 10.039 1 96.5 165 ILE B CA 1
ATOM 3402 C C . ILE B 1 165 ? -1.522 21.703 8.773 1 96.5 165 ILE B C 1
ATOM 3404 O O . ILE B 1 165 ? -1.284 22.375 7.766 1 96.5 165 ILE B O 1
ATOM 3408 N N . VAL B 1 166 ? -1.301 20.438 8.852 1 95.56 166 VAL B N 1
ATOM 3409 C CA . VAL B 1 166 ? -0.83 19.672 7.695 1 95.56 166 VAL B CA 1
ATOM 3410 C C . VAL B 1 166 ? -1.761 18.5 7.438 1 95.56 166 VAL B C 1
ATOM 3412 O O . VAL B 1 166 ? -2.018 17.688 8.336 1 95.56 166 VAL B O 1
ATOM 3415 N N . LEU B 1 167 ? -2.314 18.422 6.215 1 96.44 167 LEU B N 1
ATOM 3416 C CA . LEU B 1 167 ? -3.154 17.328 5.766 1 96.44 167 LEU B CA 1
ATOM 3417 C C . LEU B 1 167 ? -2.377 16.391 4.844 1 96.44 167 LEU B C 1
ATOM 3419 O O . LEU B 1 167 ? -1.78 16.828 3.859 1 96.44 167 LEU B O 1
ATOM 3423 N N . LEU B 1 168 ? -2.402 15.125 5.184 1 94.62 168 LEU B N 1
ATOM 3424 C CA . LEU B 1 168 ? -1.639 14.148 4.41 1 94.62 168 LEU B CA 1
ATOM 3425 C C . LEU B 1 168 ? -2.543 13.031 3.904 1 94.62 168 LEU B C 1
ATOM 3427 O O . LEU B 1 168 ? -3.133 12.297 4.699 1 94.62 168 LEU B O 1
ATOM 3431 N N . ASP B 1 169 ? -2.605 12.906 2.629 1 92.5 169 ASP B N 1
ATOM 3432 C CA . ASP B 1 169 ? -3.387 11.828 2.039 1 92.5 169 ASP B CA 1
ATOM 3433 C C . ASP B 1 169 ? -2.5 10.625 1.701 1 92.5 169 ASP B C 1
ATOM 3435 O O . ASP B 1 169 ? -1.872 10.594 0.64 1 92.5 169 ASP B O 1
ATOM 3439 N N . GLU B 1 170 ? -2.479 9.68 2.613 1 89.88 170 GLU B N 1
ATOM 3440 C CA . GLU B 1 170 ? -1.73 8.43 2.482 1 89.88 170 GLU B CA 1
ATOM 3441 C C . GLU B 1 170 ? -0.245 8.703 2.262 1 89.88 170 GLU B C 1
ATOM 3443 O O . GLU B 1 170 ? 0.342 8.219 1.29 1 89.88 170 GLU B O 1
ATOM 3448 N N . PRO B 1 171 ? 0.401 9.266 3.191 1 90.12 171 PRO B N 1
ATOM 3449 C CA . PRO B 1 171 ? 1.784 9.719 3.029 1 90.12 171 PRO B CA 1
ATOM 3450 C C . PRO B 1 171 ? 2.781 8.562 2.967 1 90.12 171 PRO B C 1
ATOM 3452 O O . PRO B 1 171 ? 3.936 8.758 2.584 1 90.12 171 PRO B O 1
ATOM 3455 N N . ILE B 1 172 ? 2.297 7.363 3.316 1 88.25 172 ILE B N 1
ATOM 3456 C CA . ILE B 1 172 ? 3.275 6.285 3.404 1 88.25 172 ILE B CA 1
ATOM 3457 C C . ILE B 1 172 ? 2.949 5.207 2.375 1 88.25 172 ILE B C 1
ATOM 3459 O O . ILE B 1 172 ? 3.531 4.117 2.398 1 88.25 172 ILE B O 1
ATOM 3463 N N . SER B 1 173 ? 2.057 5.535 1.518 1 81.44 173 SER B N 1
ATOM 3464 C CA . SER B 1 173 ? 1.665 4.551 0.515 1 81.44 173 SER B CA 1
ATOM 3465 C C . SER B 1 173 ? 2.824 4.223 -0.418 1 81.44 173 SER B C 1
ATOM 3467 O O . SER B 1 173 ? 3.648 5.086 -0.722 1 81.44 173 SER B O 1
ATOM 3469 N N . HIS B 1 174 ? 2.896 2.904 -0.822 1 74.56 174 HIS B N 1
ATOM 3470 C CA . HIS B 1 174 ? 3.832 2.379 -1.81 1 74.56 174 HIS B CA 1
ATOM 3471 C C . HIS B 1 174 ? 5.266 2.438 -1.296 1 74.56 174 HIS B C 1
ATOM 3473 O O . HIS B 1 174 ? 6.215 2.26 -2.064 1 74.56 174 HIS B O 1
ATOM 3479 N N . LEU B 1 175 ? 5.453 2.855 -0.023 1 81.81 175 LEU B N 1
ATOM 3480 C CA . LEU B 1 175 ? 6.777 2.879 0.589 1 81.81 175 LEU B CA 1
ATOM 3481 C C . LEU B 1 175 ? 7.059 1.572 1.322 1 81.81 175 LEU B C 1
ATOM 3483 O O . LEU B 1 175 ? 6.133 0.899 1.78 1 81.81 175 LEU B O 1
ATOM 3487 N N . ASP B 1 176 ? 8.328 1.214 1.373 1 82.62 176 ASP B N 1
ATOM 3488 C CA . ASP B 1 176 ? 8.68 0.068 2.209 1 82.62 176 ASP B CA 1
ATOM 3489 C C . ASP B 1 176 ? 8.664 0.444 3.689 1 82.62 176 ASP B C 1
ATOM 3491 O O . ASP B 1 176 ? 8.477 1.612 4.035 1 82.62 176 ASP B O 1
ATOM 3495 N N . ILE B 1 177 ? 8.836 -0.496 4.484 1 84.56 177 ILE B N 1
ATOM 3496 C CA . ILE B 1 177 ? 8.617 -0.333 5.918 1 84.56 177 ILE B CA 1
ATOM 3497 C C . ILE B 1 177 ? 9.602 0.696 6.473 1 84.56 177 ILE B C 1
ATOM 3499 O O . ILE B 1 177 ? 9.25 1.494 7.344 1 84.56 177 ILE B O 1
ATOM 3503 N N . GLN B 1 178 ? 10.828 0.672 6.035 1 83.62 178 GLN B N 1
ATOM 3504 C CA . GLN B 1 178 ? 11.82 1.626 6.523 1 83.62 178 GLN B CA 1
ATOM 3505 C C . GLN B 1 178 ? 11.375 3.062 6.254 1 83.62 178 GLN B C 1
ATOM 3507 O O . GLN B 1 178 ? 11.383 3.898 7.16 1 83.62 178 GLN B O 1
ATOM 3512 N N . HIS B 1 179 ? 10.992 3.297 5.078 1 83.44 179 HIS B N 1
ATOM 3513 C CA . HIS B 1 179 ? 10.594 4.645 4.688 1 83.44 179 HIS B CA 1
ATOM 3514 C C . HIS B 1 179 ? 9.273 5.043 5.344 1 83.44 179 HIS B C 1
ATOM 3516 O O . HIS B 1 179 ? 9.062 6.215 5.672 1 83.44 179 HIS B O 1
ATOM 3522 N N . GLN B 1 180 ? 8.406 4.066 5.48 1 87.88 180 GLN B N 1
ATOM 3523 C CA . GLN B 1 180 ? 7.16 4.344 6.176 1 87.88 180 GLN B CA 1
ATOM 3524 C C . GLN B 1 180 ? 7.418 4.859 7.59 1 87.88 180 GLN B C 1
ATOM 3526 O O . GLN B 1 180 ? 6.859 5.879 7.996 1 87.88 180 GLN B O 1
ATOM 3531 N N . ILE B 1 181 ? 8.266 4.227 8.25 1 86.44 181 ILE B N 1
ATOM 3532 C CA . ILE B 1 181 ? 8.602 4.59 9.625 1 86.44 181 ILE B CA 1
ATOM 3533 C C . ILE B 1 181 ? 9.25 5.973 9.641 1 86.44 181 ILE B C 1
ATOM 3535 O O . ILE B 1 181 ? 8.898 6.82 10.461 1 86.44 181 ILE B O 1
ATOM 3539 N N . GLU B 1 182 ? 10.141 6.199 8.75 1 84.44 182 GLU B N 1
ATOM 3540 C CA . GLU B 1 182 ? 10.844 7.477 8.688 1 84.44 182 GLU B CA 1
ATOM 3541 C C . GLU B 1 182 ? 9.875 8.633 8.492 1 84.44 182 GLU B C 1
ATOM 3543 O O . GLU B 1 182 ? 9.992 9.672 9.148 1 84.44 182 GLU B O 1
ATOM 3548 N N . ILE B 1 183 ? 8.984 8.422 7.613 1 87.19 183 ILE B N 1
ATOM 3549 C CA . ILE B 1 183 ? 8 9.461 7.32 1 87.19 183 ILE B CA 1
ATOM 3550 C C . ILE B 1 183 ? 7.117 9.695 8.547 1 87.19 183 ILE B C 1
ATOM 3552 O O . ILE B 1 183 ? 6.887 10.844 8.945 1 87.19 183 ILE B O 1
ATOM 3556 N N . LEU B 1 184 ? 6.66 8.68 9.164 1 90.88 184 LEU B N 1
ATOM 3557 C CA . LEU B 1 184 ? 5.754 8.812 10.305 1 90.88 184 LEU B CA 1
ATOM 3558 C C . LEU B 1 184 ? 6.473 9.414 11.508 1 90.88 184 LEU B C 1
ATOM 3560 O O . LEU B 1 184 ? 5.879 10.164 12.281 1 90.88 184 LEU B O 1
ATOM 3564 N N . GLU B 1 185 ? 7.68 9.086 11.602 1 88.62 185 GLU B N 1
ATOM 3565 C CA . GLU B 1 185 ? 8.469 9.711 12.648 1 88.62 185 GLU B CA 1
ATOM 3566 C C . GLU B 1 185 ? 8.602 11.211 12.422 1 88.62 185 GLU B C 1
ATOM 3568 O O . GLU B 1 185 ? 8.492 12 13.367 1 88.62 185 GLU B O 1
ATOM 3573 N N . LEU B 1 186 ? 8.859 11.492 11.234 1 86.88 186 LEU B N 1
ATOM 3574 C CA . LEU B 1 186 ? 8.977 12.898 10.875 1 86.88 186 LEU B CA 1
ATOM 3575 C C . LEU B 1 186 ? 7.672 13.641 11.156 1 86.88 186 LEU B C 1
ATOM 3577 O O . LEU B 1 186 ? 7.68 14.703 11.789 1 86.88 186 LEU B O 1
ATOM 3581 N N . VAL B 1 187 ? 6.625 13.102 10.766 1 91.12 187 VAL B N 1
ATOM 3582 C CA . VAL B 1 187 ? 5.312 13.719 10.945 1 91.12 187 VAL B CA 1
ATOM 3583 C C . VAL B 1 187 ? 4.965 13.766 12.43 1 91.12 187 VAL B C 1
ATOM 3585 O O . VAL B 1 187 ? 4.406 14.758 12.906 1 91.12 187 VAL B O 1
ATOM 3588 N N . GLY B 1 188 ? 5.234 12.75 13.094 1 90.94 188 GLY B N 1
ATOM 3589 C CA . GLY B 1 188 ? 5.039 12.727 14.539 1 90.94 188 GLY B CA 1
ATOM 3590 C C . GLY B 1 188 ? 5.805 13.82 15.258 1 90.94 188 GLY B C 1
ATOM 3591 O O . GLY B 1 188 ? 5.277 14.453 16.172 1 90.94 188 GLY B O 1
ATOM 3592 N N . LYS B 1 189 ? 7 13.961 14.867 1 88.75 189 LYS B N 1
ATOM 3593 C CA . LYS B 1 189 ? 7.824 15.016 15.445 1 88.75 189 LYS B CA 1
ATOM 3594 C C . LYS B 1 189 ? 7.203 16.391 15.203 1 88.75 189 LYS B C 1
ATOM 3596 O O . LYS B 1 189 ? 7.18 17.234 16.094 1 88.75 189 LYS B O 1
ATOM 3601 N N . MET B 1 190 ? 6.738 16.578 14.07 1 89.12 190 MET B N 1
ATOM 3602 C CA . MET B 1 190 ? 6.082 17.844 13.75 1 89.12 190 MET B CA 1
ATOM 3603 C C . MET B 1 190 ? 4.891 18.094 14.664 1 89.12 190 MET B C 1
ATOM 3605 O O . MET B 1 190 ? 4.676 19.219 15.117 1 89.12 190 MET B O 1
ATOM 3609 N N . ALA B 1 191 ? 4.172 17.141 14.922 1 92.69 191 ALA B N 1
ATOM 3610 C CA . ALA B 1 191 ? 3.027 17.266 15.82 1 92.69 191 ALA B CA 1
ATOM 3611 C C . ALA B 1 191 ? 3.477 17.625 17.234 1 92.69 191 ALA B C 1
ATOM 3613 O O . ALA B 1 191 ? 2.902 18.516 17.859 1 92.69 191 ALA B O 1
ATOM 3614 N N . ARG B 1 192 ? 4.461 17.016 17.625 1 91.44 192 ARG B N 1
ATOM 3615 C CA . ARG B 1 192 ? 4.988 17.281 18.969 1 91.44 192 ARG B CA 1
ATOM 3616 C C . ARG B 1 192 ? 5.523 18.719 19.062 1 91.44 192 ARG B C 1
ATOM 3618 O O . ARG B 1 192 ? 5.531 19.297 20.141 1 91.44 192 ARG B O 1
ATOM 3625 N N . GLU B 1 193 ? 5.902 19.156 17.984 1 90.19 193 GLU B N 1
ATOM 3626 C CA . GLU B 1 193 ? 6.418 20.531 17.953 1 90.19 193 GLU B CA 1
ATOM 3627 C C . GLU B 1 193 ? 5.289 21.547 17.766 1 90.19 193 GLU B C 1
ATOM 3629 O O . GLU B 1 193 ? 5.543 22.734 17.562 1 90.19 193 GLU B O 1
ATOM 3634 N N . GLY B 1 194 ? 4.09 21.078 17.734 1 92.62 194 GLY B N 1
ATOM 3635 C CA . GLY B 1 194 ? 2.969 22 17.828 1 92.62 194 GLY B CA 1
ATOM 3636 C C . GLY B 1 194 ? 2.078 22 16.609 1 92.62 194 GLY B C 1
ATOM 3637 O O . GLY B 1 194 ? 1.018 22.625 16.594 1 92.62 194 GLY B O 1
ATOM 3638 N N . LYS B 1 195 ? 2.434 21.312 15.578 1 93.5 195 LYS B N 1
ATOM 3639 C CA . LYS B 1 195 ? 1.61 21.266 14.375 1 93.5 195 LYS B CA 1
ATOM 3640 C C . LYS B 1 195 ? 0.473 20.25 14.523 1 93.5 195 LYS B C 1
ATOM 3642 O O . LYS B 1 195 ? 0.632 19.219 15.18 1 93.5 195 LYS B O 1
ATOM 3647 N N . THR B 1 196 ? -0.609 20.625 13.93 1 96.56 196 THR B N 1
ATOM 3648 C CA . THR B 1 196 ? -1.708 19.656 13.852 1 96.56 196 THR B CA 1
ATOM 3649 C C . THR B 1 196 ? -1.612 18.844 12.562 1 96.56 196 THR B C 1
ATOM 3651 O O . THR B 1 196 ? -1.623 19.391 11.461 1 96.56 196 THR B O 1
ATOM 3654 N N . ILE B 1 197 ? -1.532 17.562 12.75 1 96.75 197 ILE B N 1
ATOM 3655 C CA . ILE B 1 197 ? -1.378 16.672 11.602 1 96.75 197 ILE B CA 1
ATOM 3656 C C . ILE B 1 197 ? -2.631 15.82 11.438 1 96.75 197 ILE B C 1
ATOM 3658 O O . ILE B 1 197 ? -3.133 15.25 12.406 1 96.75 197 ILE B O 1
ATOM 3662 N N . ILE B 1 198 ? -3.137 15.781 10.258 1 97.81 198 ILE B N 1
ATOM 3663 C CA . ILE B 1 198 ? -4.238 14.891 9.906 1 97.81 198 ILE B CA 1
ATOM 3664 C C . ILE B 1 198 ? -3.84 14.031 8.711 1 97.81 198 ILE B C 1
ATOM 3666 O O . ILE B 1 198 ? -3.588 14.547 7.617 1 97.81 198 ILE B O 1
ATOM 3670 N N . ALA B 1 199 ? -3.795 12.742 8.938 1 96.62 199 ALA B N 1
ATOM 3671 C CA . ALA B 1 199 ? -3.34 11.852 7.871 1 96.62 199 ALA B CA 1
ATOM 3672 C C . ALA B 1 199 ? -4.344 10.727 7.629 1 96.62 199 ALA B C 1
ATOM 3674 O O . ALA B 1 199 ? -4.906 10.172 8.578 1 96.62 199 ALA B O 1
ATOM 3675 N N . VAL B 1 200 ? -4.574 10.5 6.383 1 95.81 200 VAL B N 1
ATOM 3676 C CA . VAL B 1 200 ? -5.281 9.281 6.004 1 95.81 200 VAL B CA 1
ATOM 3677 C C . VAL B 1 200 ? -4.312 8.109 5.984 1 95.81 200 VAL B C 1
ATOM 3679 O O . VAL B 1 200 ? -3.279 8.156 5.312 1 95.81 200 VAL B O 1
ATOM 3682 N N . LEU B 1 201 ? -4.621 7.059 6.77 1 92.81 201 LEU B N 1
ATOM 3683 C CA . LEU B 1 201 ? -3.779 5.871 6.852 1 92.81 201 LEU B CA 1
ATOM 3684 C C . LEU B 1 201 ? -4.594 4.605 6.605 1 92.81 201 LEU B C 1
ATOM 3686 O O . LEU B 1 201 ? -5.762 4.527 6.996 1 92.81 201 LEU B O 1
ATOM 3690 N N . HIS B 1 202 ? -3.896 3.648 6.059 1 87.06 202 HIS B N 1
ATOM 3691 C CA . HIS B 1 202 ? -4.566 2.373 5.824 1 87.06 202 HIS B CA 1
ATOM 3692 C C . HIS B 1 202 ? -4.125 1.324 6.836 1 87.06 202 HIS B C 1
ATOM 3694 O O . HIS B 1 202 ? -4.852 0.363 7.098 1 87.06 202 HIS B O 1
ATOM 3700 N N . ASP B 1 203 ? -2.98 1.439 7.355 1 87.62 203 ASP B N 1
ATOM 3701 C CA . ASP B 1 203 ? -2.449 0.452 8.289 1 87.62 203 ASP B CA 1
ATOM 3702 C C . ASP B 1 203 ? -2.85 0.784 9.727 1 87.62 203 ASP B C 1
ATOM 3704 O O . ASP B 1 203 ? -2.449 1.819 10.266 1 87.62 203 ASP B O 1
ATOM 3708 N N . LEU B 1 204 ? -3.508 -0.176 10.305 1 90.31 204 LEU B N 1
ATOM 3709 C CA . LEU B 1 204 ? -4.043 0.042 11.641 1 90.31 204 LEU B CA 1
ATOM 3710 C C . LEU B 1 204 ? -2.922 0.123 12.672 1 90.31 204 LEU B C 1
ATOM 3712 O O . LEU B 1 204 ? -3.021 0.869 13.648 1 90.31 204 LEU B O 1
ATOM 3716 N N . ASN B 1 205 ? -1.94 -0.552 12.469 1 86.81 205 ASN B N 1
ATOM 3717 C CA . ASN B 1 205 ? -0.865 -0.601 13.453 1 86.81 205 ASN B CA 1
ATOM 3718 C C . ASN B 1 205 ? -0.005 0.659 13.406 1 86.81 205 ASN B C 1
ATOM 3720 O O . ASN B 1 205 ? 0.408 1.172 14.453 1 86.81 205 ASN B O 1
ATOM 3724 N N . PHE B 1 206 ? 0.243 1.124 12.258 1 89.12 206 PHE B N 1
ATOM 3725 C CA . PHE B 1 206 ? 0.938 2.402 12.156 1 89.12 206 PHE B CA 1
ATOM 3726 C C . PHE B 1 206 ? 0.109 3.521 12.773 1 89.12 206 PHE B C 1
ATOM 3728 O O . PHE B 1 206 ? 0.646 4.383 13.477 1 89.12 206 PHE B O 1
ATOM 3735 N N . ALA B 1 207 ? -1.129 3.477 12.5 1 93 207 ALA B N 1
ATOM 3736 C CA . ALA B 1 207 ? -2.01 4.469 13.109 1 93 207 ALA B CA 1
ATOM 3737 C C . ALA B 1 207 ? -1.968 4.383 14.633 1 93 207 ALA B C 1
ATOM 3739 O O . ALA B 1 207 ? -1.873 5.402 15.312 1 93 207 ALA B O 1
ATOM 3740 N N . SER B 1 208 ? -2.049 3.23 15.094 1 91.56 208 SER B N 1
ATOM 3741 C CA . SER B 1 208 ? -2.014 3.002 16.531 1 91.56 208 SER B CA 1
ATOM 3742 C C . SER B 1 208 ? -0.715 3.523 17.141 1 91.56 208 SER B C 1
ATOM 3744 O O . SER B 1 208 ? -0.731 4.16 18.203 1 91.56 208 SER B O 1
ATOM 3746 N N . MET B 1 209 ? 0.319 3.334 16.531 1 87.81 209 MET B N 1
ATOM 3747 C CA . MET B 1 209 ? 1.648 3.604 17.078 1 87.81 209 MET B CA 1
ATOM 3748 C C . MET B 1 209 ? 1.955 5.098 17.047 1 87.81 209 MET B C 1
ATOM 3750 O O . MET B 1 209 ? 2.615 5.617 17.938 1 87.81 209 MET B O 1
ATOM 3754 N N . TYR B 1 210 ? 1.427 5.738 16.094 1 91.44 210 TYR B N 1
ATOM 3755 C CA . TYR B 1 210 ? 1.955 7.082 15.875 1 91.44 210 TYR B CA 1
ATOM 3756 C C . TYR B 1 210 ? 0.897 8.141 16.172 1 91.44 210 TYR B C 1
ATOM 3758 O O . TYR B 1 210 ? 1.219 9.234 16.625 1 91.44 210 TYR B O 1
ATOM 3766 N N . CYS B 1 211 ? -0.326 7.805 15.93 1 94.88 211 CYS B N 1
ATOM 3767 C CA . CYS B 1 211 ? -1.357 8.828 16.062 1 94.88 211 CYS B CA 1
ATOM 3768 C C . CYS B 1 211 ? -1.796 8.984 17.5 1 94.88 211 CYS B C 1
ATOM 3770 O O . CYS B 1 211 ? -1.872 8 18.25 1 94.88 211 CYS B O 1
ATOM 3772 N N . ASP B 1 212 ? -2.137 10.195 17.828 1 95.44 212 ASP B N 1
ATOM 3773 C CA . ASP B 1 212 ? -2.715 10.484 19.125 1 95.44 212 ASP B CA 1
ATOM 3774 C C . ASP B 1 212 ? -4.207 10.156 19.156 1 95.44 212 ASP B C 1
ATOM 3776 O O . ASP B 1 212 ? -4.742 9.734 20.188 1 95.44 212 ASP B O 1
ATOM 3780 N N . HIS B 1 213 ? -4.797 10.477 18.094 1 96.69 213 HIS B N 1
ATOM 3781 C CA . HIS B 1 213 ? -6.234 10.297 17.953 1 96.69 213 HIS B CA 1
ATOM 3782 C C . HIS B 1 213 ? -6.574 9.672 16.594 1 96.69 213 HIS B C 1
ATOM 3784 O O . HIS B 1 213 ? -5.949 9.992 15.586 1 96.69 213 HIS B O 1
ATOM 3790 N N . LEU B 1 214 ? -7.594 8.828 16.672 1 97.69 214 LEU B N 1
ATOM 3791 C CA . LEU B 1 214 ? -8.031 8.148 15.453 1 97.69 214 LEU B CA 1
ATOM 3792 C C . LEU B 1 214 ? -9.484 8.484 15.141 1 97.69 214 LEU B C 1
ATOM 3794 O O . LEU B 1 214 ? -10.289 8.703 16.062 1 97.69 214 LEU B O 1
ATOM 3798 N N . ILE B 1 215 ? -9.773 8.57 13.922 1 98.31 215 ILE B N 1
ATOM 3799 C CA . ILE B 1 215 ? -11.125 8.719 13.391 1 98.31 215 ILE B CA 1
ATOM 3800 C C . ILE B 1 215 ? -11.43 7.57 12.43 1 98.31 215 ILE B C 1
ATOM 3802 O O . ILE B 1 215 ? -10.812 7.449 11.375 1 98.31 215 ILE B O 1
ATOM 3806 N N . MET B 1 216 ? -12.375 6.781 12.781 1 97.81 216 MET B N 1
ATOM 3807 C CA . MET B 1 216 ? -12.766 5.625 11.977 1 97.81 216 MET B CA 1
ATOM 3808 C C . MET B 1 216 ? -14.016 5.926 11.156 1 97.81 216 MET B C 1
ATOM 3810 O O . MET B 1 216 ? -15.078 6.211 11.719 1 97.81 216 MET B O 1
ATOM 3814 N N . LEU B 1 217 ? -13.852 5.809 9.883 1 97.69 217 LEU B N 1
ATOM 3815 C CA . LEU B 1 217 ? -14.953 6.09 8.969 1 97.69 217 LEU B CA 1
ATOM 3816 C C . LEU B 1 217 ? -15.469 4.805 8.336 1 97.69 217 LEU B C 1
ATOM 3818 O O . LEU B 1 217 ? -14.688 3.91 8 1 97.69 217 LEU B O 1
ATOM 3822 N N . LYS B 1 218 ? -16.75 4.727 8.188 1 97.06 218 LYS B N 1
ATOM 3823 C CA . LYS B 1 218 ? -17.422 3.678 7.418 1 97.06 218 LYS B CA 1
ATOM 3824 C C . LYS B 1 218 ? -18.688 4.195 6.766 1 97.06 218 LYS B C 1
ATOM 3826 O O . LYS B 1 218 ? -19.516 4.84 7.422 1 97.06 218 LYS B O 1
ATOM 3831 N N . ASP B 1 219 ? -18.828 3.951 5.535 1 95.25 219 ASP B N 1
ATOM 3832 C CA . ASP B 1 219 ? -20.031 4.297 4.785 1 95.25 219 ASP B CA 1
ATOM 3833 C C . ASP B 1 219 ? -20.391 5.77 4.973 1 95.25 219 ASP B C 1
ATOM 3835 O O . ASP B 1 219 ? -21.547 6.105 5.191 1 95.25 219 ASP B O 1
ATOM 3839 N N . GLY B 1 220 ? -19.375 6.559 5.035 1 96.94 220 GLY B N 1
ATOM 3840 C CA . GLY B 1 220 ? -19.578 8 5.062 1 96.94 220 GLY B CA 1
ATOM 3841 C C . GLY B 1 220 ? -19.875 8.539 6.445 1 96.94 220 GLY B C 1
ATOM 3842 O O . GLY B 1 220 ? -20.266 9.703 6.598 1 96.94 220 GLY B O 1
ATOM 3843 N N . LYS B 1 221 ? -19.75 7.688 7.43 1 97.81 221 LYS B N 1
ATOM 3844 C CA . LYS B 1 221 ? -20.047 8.086 8.805 1 97.81 221 LYS B CA 1
ATOM 3845 C C . LYS B 1 221 ? -18.875 7.793 9.727 1 97.81 221 LYS B C 1
ATOM 3847 O O . LYS B 1 221 ? -18.062 6.895 9.453 1 97.81 221 LYS B O 1
ATOM 3852 N N . VAL B 1 222 ? -18.828 8.602 10.781 1 97.94 222 VAL B N 1
ATOM 3853 C CA . VAL B 1 222 ? -17.844 8.32 11.828 1 97.94 222 VAL B CA 1
ATOM 3854 C C . VAL B 1 222 ? -18.375 7.223 12.75 1 97.94 222 VAL B C 1
ATOM 3856 O O . VAL B 1 222 ? -19.406 7.402 13.406 1 97.94 222 VAL B O 1
ATOM 3859 N N . ILE B 1 223 ? -17.672 6.176 12.828 1 97.94 223 ILE B N 1
ATOM 3860 C CA . ILE B 1 223 ? -18.094 5.035 13.625 1 97.94 223 ILE B CA 1
ATOM 3861 C C . ILE B 1 223 ? -17.484 5.129 15.023 1 97.94 223 ILE B C 1
ATOM 3863 O O . ILE B 1 223 ? -18.094 4.707 16 1 97.94 223 ILE B O 1
ATOM 3867 N N . ALA B 1 224 ? -16.297 5.586 15.094 1 97.56 224 ALA B N 1
ATOM 3868 C CA . ALA B 1 224 ? -15.578 5.746 16.344 1 97.56 224 ALA B CA 1
ATOM 3869 C C . ALA B 1 224 ? -14.477 6.797 16.219 1 97.56 224 ALA B C 1
ATOM 3871 O O . ALA B 1 224 ? -13.922 6.992 15.133 1 97.56 224 ALA B O 1
ATOM 3872 N N . GLN B 1 225 ? -14.203 7.441 17.312 1 97.5 225 GLN B N 1
ATOM 3873 C CA . GLN B 1 225 ? -13.102 8.391 17.359 1 97.5 225 GLN B CA 1
ATOM 3874 C C . GLN B 1 225 ? -12.531 8.5 18.766 1 97.5 225 GLN B C 1
ATOM 3876 O O . GLN B 1 225 ? -13.25 8.32 19.75 1 97.5 225 GLN B O 1
ATOM 3881 N N . GLY B 1 226 ? -11.281 8.75 18.828 1 96.62 226 GLY B N 1
ATOM 3882 C CA . GLY B 1 226 ? -10.602 8.852 20.109 1 96.62 226 GLY B CA 1
ATOM 3883 C C . GLY B 1 226 ? -9.188 8.312 20.094 1 96.62 226 GLY B C 1
ATOM 3884 O O . GLY B 1 226 ? -8.562 8.242 19.031 1 96.62 226 GLY B O 1
ATOM 3885 N N . GLU B 1 227 ? -8.695 8.086 21.266 1 95.56 227 GLU B N 1
ATOM 3886 C CA . GLU B 1 227 ? -7.371 7.488 21.375 1 95.56 227 GLU B CA 1
ATOM 3887 C C . GLU B 1 227 ? -7.348 6.09 20.766 1 95.56 227 GLU B C 1
ATOM 3889 O O . GLU B 1 227 ? -8.375 5.402 20.734 1 95.56 227 GLU B O 1
ATOM 3894 N N . PRO B 1 228 ? -6.195 5.68 20.297 1 94.12 228 PRO B N 1
ATOM 3895 C CA . PRO B 1 228 ? -6.098 4.379 19.625 1 94.12 228 PRO B CA 1
ATOM 3896 C C . PRO B 1 228 ? -6.672 3.238 20.469 1 94.12 228 PRO B C 1
ATOM 3898 O O . PRO B 1 228 ? -7.371 2.369 19.938 1 94.12 228 PRO B O 1
ATOM 3901 N N . GLN B 1 229 ? -6.52 3.258 21.734 1 91.25 229 GLN B N 1
ATOM 3902 C CA . GLN B 1 229 ? -6.98 2.188 22.609 1 91.25 229 GLN B CA 1
ATOM 3903 C C . GLN B 1 229 ? -8.508 2.107 22.625 1 91.25 229 GLN B C 1
ATOM 3905 O O . GLN B 1 229 ? -9.078 1.025 22.781 1 91.25 229 GLN B O 1
ATOM 3910 N N . LYS B 1 230 ? -9.086 3.193 22.453 1 92.94 230 LYS B N 1
ATOM 3911 C CA . LYS B 1 230 ? -10.539 3.273 22.5 1 92.94 230 LYS B CA 1
ATOM 3912 C C . LYS B 1 230 ? -11.156 2.955 21.141 1 92.94 230 LYS B C 1
ATOM 3914 O O . LYS B 1 230 ? -12.281 2.457 21.062 1 92.94 230 LYS B O 1
ATOM 3919 N N . VAL B 1 231 ? -10.422 3.174 20.141 1 95.44 231 VAL B N 1
ATOM 3920 C CA . VAL B 1 231 ? -10.961 3.062 18.797 1 95.44 231 VAL B CA 1
ATOM 3921 C C . VAL B 1 231 ? -10.625 1.688 18.219 1 95.44 231 VAL B C 1
ATOM 3923 O O . VAL B 1 231 ? -11.484 1.04 17.609 1 95.44 231 VAL B O 1
ATOM 3926 N N . LEU B 1 232 ? -9.406 1.268 18.438 1 93.5 232 LEU B N 1
ATOM 3927 C CA . LEU B 1 232 ? -8.953 0.001 17.875 1 93.5 232 LEU B CA 1
ATOM 3928 C C . LEU B 1 232 ? -9.297 -1.161 18.797 1 93.5 232 LEU B C 1
ATOM 3930 O O . LEU B 1 232 ? -8.406 -1.767 19.391 1 93.5 232 LEU B O 1
ATOM 3934 N N . THR B 1 233 ? -10.555 -1.457 18.828 1 92.06 233 THR B N 1
ATOM 3935 C CA . THR B 1 233 ? -11.094 -2.588 19.578 1 92.06 233 THR B CA 1
ATOM 3936 C C . THR B 1 233 ? -11.586 -3.678 18.641 1 92.06 233 THR B C 1
ATOM 3938 O O . THR B 1 233 ? -11.812 -3.422 17.453 1 92.06 233 THR B O 1
ATOM 3941 N N . GLU B 1 234 ? -11.703 -4.879 19.203 1 89.62 234 GLU B N 1
ATOM 3942 C CA . GLU B 1 234 ? -12.227 -5.973 18.391 1 89.62 234 GLU B CA 1
ATOM 3943 C C . GLU B 1 234 ? -13.586 -5.617 17.797 1 89.62 234 GLU B C 1
ATOM 3945 O O . GLU B 1 234 ? -13.836 -5.887 16.609 1 89.62 234 GLU B O 1
ATOM 3950 N N . GLU B 1 235 ? -14.375 -5.039 18.562 1 93.75 235 GLU B N 1
ATOM 3951 C CA . GLU B 1 235 ? -15.719 -4.668 18.141 1 93.75 235 GLU B CA 1
ATOM 3952 C C . GLU B 1 235 ? -15.68 -3.65 17 1 93.75 235 GLU B C 1
ATOM 3954 O O . GLU B 1 235 ? -16.312 -3.844 15.961 1 93.75 235 GLU B O 1
ATOM 3959 N N . THR B 1 236 ? -14.93 -2.635 17.156 1 94.75 236 THR B N 1
ATOM 3960 C CA . THR B 1 236 ? -14.867 -1.563 16.172 1 94.75 236 THR B CA 1
ATOM 3961 C C . THR B 1 236 ? -14.258 -2.064 14.867 1 94.75 236 THR B C 1
ATOM 3963 O O . THR B 1 236 ? -14.781 -1.788 13.789 1 94.75 236 THR B O 1
ATOM 3966 N N . VAL B 1 237 ? -13.156 -2.768 14.953 1 92.31 237 VAL B N 1
ATOM 3967 C CA . VAL B 1 237 ? -12.477 -3.273 13.766 1 92.31 237 VAL B CA 1
ATOM 3968 C C . VAL B 1 237 ? -13.391 -4.234 13.008 1 92.31 237 VAL B C 1
ATOM 3970 O O . VAL B 1 237 ? -13.484 -4.18 11.781 1 92.31 237 VAL B O 1
ATOM 3973 N N . ASN B 1 238 ? -14.039 -5.051 13.758 1 91.62 238 ASN B N 1
ATOM 3974 C CA . ASN B 1 238 ? -14.984 -5.961 13.125 1 91.62 238 ASN B CA 1
ATOM 3975 C C . ASN B 1 238 ? -16.125 -5.203 12.453 1 91.62 238 ASN B C 1
ATOM 3977 O O . ASN B 1 238 ? -16.5 -5.516 11.32 1 91.62 238 ASN B O 1
ATOM 3981 N N . LYS B 1 239 ? -16.609 -4.301 13.141 1 94 239 LYS B N 1
ATOM 3982 C CA . LYS B 1 239 ? -17.734 -3.508 12.633 1 94 239 LYS B CA 1
ATOM 3983 C C . LYS B 1 239 ? -17.344 -2.756 11.359 1 94 239 LYS B C 1
ATOM 3985 O O . LYS B 1 239 ? -18.125 -2.66 10.422 1 94 239 LYS B O 1
ATOM 3990 N N . VAL B 1 240 ? -16.188 -2.256 11.32 1 94.56 240 VAL B N 1
ATOM 3991 C CA . VAL B 1 240 ? -15.773 -1.357 10.242 1 94.56 240 VAL B CA 1
ATOM 3992 C C . VAL B 1 240 ? -15.211 -2.168 9.078 1 94.56 240 VAL B C 1
ATOM 3994 O O . VAL B 1 240 ? -15.5 -1.879 7.918 1 94.56 240 VAL B O 1
ATOM 3997 N N . TYR B 1 241 ? -14.453 -3.215 9.367 1 90.88 241 TYR B N 1
ATOM 3998 C CA . TYR B 1 241 ? -13.734 -3.904 8.305 1 90.88 241 TYR B CA 1
ATOM 3999 C C . TYR B 1 241 ? -14.289 -5.305 8.078 1 90.88 241 TYR B C 1
ATOM 4001 O O . TYR B 1 241 ? -13.969 -5.957 7.09 1 90.88 241 TYR B O 1
ATOM 4009 N N . GLY B 1 242 ? -15.031 -5.777 8.977 1 88.06 242 GLY B N 1
ATOM 4010 C CA . GLY B 1 242 ? -15.617 -7.098 8.828 1 88.06 242 GLY B CA 1
ATOM 4011 C C . GLY B 1 242 ? -14.633 -8.219 9.109 1 88.06 242 GLY B C 1
ATOM 4012 O O . GLY B 1 242 ? -14.766 -9.32 8.562 1 88.06 242 GLY B O 1
ATOM 4013 N N . VAL B 1 243 ? -13.656 -7.914 9.867 1 83.75 243 VAL B N 1
ATOM 4014 C CA . VAL B 1 243 ? -12.656 -8.922 10.211 1 83.75 243 VAL B CA 1
ATOM 4015 C C . VAL B 1 243 ? -12.516 -9.023 11.727 1 83.75 243 VAL B C 1
ATOM 4017 O O . VAL B 1 243 ? -12.641 -8.016 12.438 1 83.75 243 VAL B O 1
ATOM 4020 N N . LYS B 1 244 ? -12.273 -10.195 12.148 1 82.31 244 LYS B N 1
ATOM 4021 C CA . LYS B 1 244 ? -12.023 -10.398 13.578 1 82.31 244 LYS B CA 1
ATOM 4022 C C . LYS B 1 244 ? -10.523 -10.375 13.883 1 82.31 244 LYS B C 1
ATOM 4024 O O . LYS B 1 244 ? -9.812 -11.344 13.609 1 82.31 244 LYS B O 1
ATOM 4029 N N . PRO B 1 245 ? -10.219 -9.258 14.492 1 79.81 245 PRO B N 1
ATOM 4030 C CA . PRO B 1 245 ? -8.781 -9.156 14.75 1 79.81 245 PRO B CA 1
ATOM 4031 C C . PRO B 1 245 ? -8.375 -9.773 16.078 1 79.81 245 PRO B C 1
ATOM 4033 O O . PRO B 1 245 ? -9.234 -10.055 16.922 1 79.81 245 PRO B O 1
ATOM 4036 N N . PHE B 1 246 ? -7.148 -10.18 16.094 1 78.81 246 PHE B N 1
ATOM 4037 C CA . PHE B 1 246 ? -6.492 -10.422 17.375 1 78.81 246 PHE B CA 1
ATOM 4038 C C . PHE B 1 246 ? -5.707 -9.188 17.828 1 78.81 246 PHE B C 1
ATOM 4040 O O . PHE B 1 246 ? -4.879 -8.672 17.078 1 78.81 246 PHE B O 1
ATOM 4047 N N . ILE B 1 247 ? -6.098 -8.711 19 1 81.56 247 ILE B N 1
ATOM 4048 C CA . ILE B 1 247 ? -5.477 -7.473 19.453 1 81.56 247 ILE B CA 1
ATOM 4049 C C . ILE B 1 247 ? -4.531 -7.77 20.625 1 81.56 247 ILE B C 1
ATOM 4051 O O . ILE B 1 247 ? -4.91 -8.453 21.578 1 81.56 247 ILE B O 1
ATOM 4055 N N . ILE B 1 248 ? -3.318 -7.312 20.438 1 76.88 248 ILE B N 1
ATOM 4056 C CA . ILE B 1 248 ? -2.328 -7.438 21.5 1 76.88 248 ILE B CA 1
ATOM 4057 C C . ILE B 1 248 ? -2.006 -6.059 22.078 1 76.88 248 ILE B C 1
ATOM 4059 O O . ILE B 1 248 ? -1.924 -5.074 21.328 1 76.88 248 ILE B O 1
ATOM 4063 N N . GLU B 1 249 ? -1.993 -6.066 23.406 1 75.31 249 GLU B N 1
ATOM 4064 C CA . GLU B 1 249 ? -1.582 -4.809 24.016 1 75.31 249 GLU B CA 1
ATOM 4065 C C . GLU B 1 249 ? -0.085 -4.574 23.844 1 75.31 249 GLU B C 1
ATOM 4067 O O . GLU B 1 249 ? 0.707 -5.516 23.891 1 75.31 249 GLU B O 1
ATOM 4072 N N . GLY B 1 250 ? 0.234 -3.445 23.375 1 65.06 250 GLY B N 1
ATOM 4073 C CA . GLY B 1 250 ? 1.631 -3.09 23.188 1 65.06 250 GLY B CA 1
ATOM 4074 C C . GLY B 1 250 ? 2.475 -3.309 24.422 1 65.06 250 GLY B C 1
ATOM 4075 O O . GLY B 1 250 ? 1.94 -3.518 25.516 1 65.06 250 GLY B O 1
ATOM 4076 N N . MET B 1 251 ? 3.799 -3.57 24.266 1 54.56 251 MET B N 1
ATOM 4077 C CA . MET B 1 251 ? 4.77 -3.883 25.312 1 54.56 251 MET B CA 1
ATOM 4078 C C . MET B 1 251 ? 4.621 -2.928 26.5 1 54.56 251 MET B C 1
ATOM 4080 O O . MET B 1 251 ? 4.785 -3.328 27.656 1 54.56 251 MET B O 1
ATOM 4084 N N . ASP B 1 252 ? 4.422 -1.7 26.234 1 53.12 252 ASP B N 1
ATOM 4085 C CA . ASP B 1 252 ? 4.309 -0.831 27.391 1 53.12 252 ASP B CA 1
ATOM 4086 C C . ASP B 1 252 ? 2.846 -0.586 27.766 1 53.12 252 ASP B C 1
ATOM 4088 O O . ASP B 1 252 ? 2.52 0.409 28.406 1 53.12 252 ASP B O 1
ATOM 4092 N N . GLY B 1 253 ? 1.996 -1.626 27.391 1 55 253 GLY B N 1
ATOM 4093 C CA . GLY B 1 253 ? 0.6 -1.547 27.781 1 55 253 GLY B CA 1
ATOM 4094 C C . GLY B 1 253 ? -0.182 -0.498 27.016 1 55 253 GLY B C 1
ATOM 4095 O O . GLY B 1 253 ? -1.364 -0.276 27.297 1 55 253 GLY B O 1
ATOM 4096 N N . SER B 1 254 ? 0.488 0.256 26.016 1 65.69 254 SER B N 1
ATOM 4097 C CA . SER B 1 254 ? -0.254 1.462 25.672 1 65.69 254 SER B CA 1
ATOM 4098 C C . SER B 1 254 ? -0.929 1.319 24.312 1 65.69 254 SER B C 1
ATOM 4100 O O . SER B 1 254 ? -2.15 1.443 24.203 1 65.69 254 SER B O 1
ATOM 4102 N N . ARG B 1 255 ? -0.297 1.116 23.422 1 78.56 255 ARG B N 1
ATOM 4103 C CA . ARG B 1 255 ? -0.973 1.234 22.125 1 78.56 255 ARG B CA 1
ATOM 4104 C C . ARG B 1 255 ? -1.225 -0.139 21.516 1 78.56 255 ARG B C 1
ATOM 4106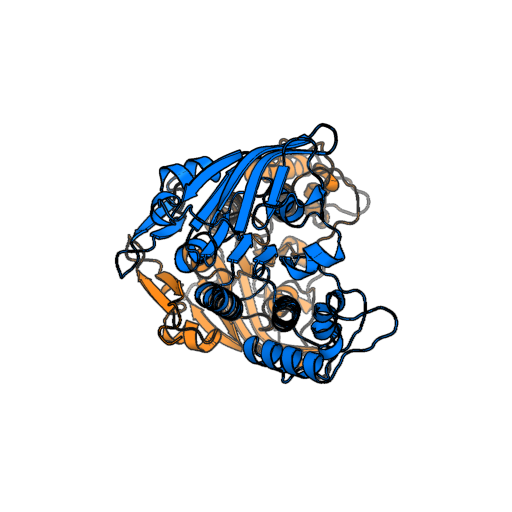 O O . ARG B 1 255 ? -0.336 -0.994 21.516 1 78.56 255 ARG B O 1
ATOM 4113 N N . PRO B 1 256 ? -2.467 -0.468 21.172 1 76.38 256 PRO B N 1
ATOM 4114 C CA . PRO B 1 256 ? -2.836 -1.802 20.688 1 76.38 256 PRO B CA 1
ATOM 4115 C C . PRO B 1 256 ? -2.189 -2.145 19.344 1 76.38 256 PRO B C 1
ATOM 4117 O O . PRO B 1 256 ? -1.921 -1.251 18.547 1 76.38 256 PRO B O 1
ATOM 4120 N N . TYR B 1 257 ? -1.938 -3.387 19.234 1 77.44 257 TYR B N 1
ATOM 4121 C CA . TYR B 1 257 ? -1.502 -3.953 17.953 1 77.44 257 TYR B CA 1
ATOM 4122 C C . TYR B 1 257 ? -2.545 -4.914 17.406 1 77.44 257 TYR B C 1
ATOM 4124 O O . TYR B 1 257 ? -3.031 -5.793 18.125 1 77.44 257 TYR B O 1
ATOM 4132 N N . ILE B 1 258 ? -2.818 -4.734 16.125 1 75.56 258 ILE B N 1
ATOM 4133 C CA . ILE B 1 258 ? -3.904 -5.465 15.484 1 75.56 258 ILE B CA 1
ATOM 4134 C C . ILE B 1 258 ? -3.33 -6.559 14.594 1 75.56 258 ILE B C 1
ATOM 4136 O O . ILE B 1 258 ? -2.504 -6.285 13.719 1 75.56 258 ILE B O 1
ATOM 4140 N N . LEU B 1 259 ? -3.689 -7.738 14.836 1 73.62 259 LEU B N 1
ATOM 4141 C CA . LEU B 1 259 ? -3.324 -8.883 14.008 1 73.62 259 LEU B CA 1
ATOM 4142 C C . LEU B 1 259 ? -4.562 -9.523 13.391 1 73.62 259 LEU B C 1
ATOM 4144 O O . LEU B 1 259 ? -5.527 -9.828 14.094 1 73.62 259 LEU B O 1
ATOM 4148 N N . PRO B 1 260 ? -4.539 -9.602 12.047 1 67.81 260 PRO B N 1
ATOM 4149 C CA . PRO B 1 260 ? -5.684 -10.312 11.477 1 67.81 260 PRO B CA 1
ATOM 4150 C C . PRO B 1 260 ? -5.656 -11.812 11.781 1 67.81 260 PRO B C 1
ATOM 4152 O O . PRO B 1 260 ? -4.582 -12.414 11.828 1 67.81 260 PRO B O 1
ATOM 4155 N N . LEU B 1 261 ? -6.688 -12.43 12.438 1 61.56 261 LEU B N 1
ATOM 4156 C CA . LEU B 1 261 ? -6.734 -13.875 12.633 1 61.56 261 LEU B CA 1
ATOM 4157 C C . LEU B 1 261 ? -7.062 -14.586 11.328 1 61.56 261 LEU B C 1
ATOM 4159 O O . LEU B 1 261 ? -7.828 -14.07 10.508 1 61.56 261 LEU B O 1
ATOM 4163 N N . LYS B 1 262 ? -6.082 -15.641 10.992 1 57.22 262 LYS B N 1
ATOM 4164 C CA . LYS B 1 262 ? -6.512 -16.547 9.93 1 57.22 262 LYS B CA 1
ATOM 4165 C C . LYS B 1 262 ? -7.973 -16.953 10.109 1 57.22 262 LYS B C 1
ATOM 4167 O O . LYS B 1 262 ? -8.422 -17.188 11.227 1 57.22 262 LYS B O 1
ATOM 4172 N N . ARG B 1 263 ? -8.828 -16.672 9.234 1 50.66 263 ARG B N 1
ATOM 4173 C CA . ARG B 1 263 ? -10.18 -17.203 9.359 1 50.66 263 ARG B CA 1
ATOM 4174 C C . ARG B 1 263 ? -10.148 -18.688 9.703 1 50.66 263 ARG B C 1
ATOM 4176 O O . ARG B 1 263 ? -9.414 -19.469 9.086 1 50.66 263 ARG B O 1
ATOM 4183 N N . GLN B 1 264 ? -10.023 -19.125 10.977 1 43.22 264 GLN B N 1
ATOM 4184 C CA . GLN B 1 264 ? -10.07 -20.516 11.422 1 43.22 264 GLN B CA 1
ATOM 4185 C C . GLN B 1 264 ? -10.688 -21.406 10.352 1 43.22 264 GLN B C 1
ATOM 4187 O O . GLN B 1 264 ? -10.344 -22.578 10.25 1 43.22 264 GLN B O 1
ATOM 4192 N N . GLY B 1 265 ? -11.852 -21.172 9.844 1 37.47 265 GLY B N 1
ATOM 4193 C CA . GLY B 1 265 ? -12.648 -22.219 9.242 1 37.47 265 GLY B CA 1
ATOM 4194 C C . GLY B 1 265 ? -12.117 -22.672 7.891 1 37.47 265 GLY B C 1
ATOM 4195 O O . GLY B 1 265 ? -12.742 -23.484 7.211 1 37.47 265 GLY B O 1
ATOM 4196 N N . ALA B 1 266 ? -11.305 -22.125 7.176 1 32.84 266 ALA B N 1
ATOM 4197 C CA . ALA B 1 266 ? -11.258 -22.859 5.914 1 32.84 266 ALA B CA 1
ATOM 4198 C C . ALA B 1 266 ? -10.328 -24.062 6.012 1 32.84 266 ALA B C 1
ATOM 4200 O O . ALA B 1 266 ? -9.305 -24 6.707 1 32.84 266 ALA B O 1
#

pLDDT: mean 87.46, std 12.93, range [30.12, 98.31]

Sequence (532 aa):
MRQGKAYSIEVRDIEVSFGDLNVLKGISLQMEKGRFYGILGPNGSGKTTLLKSMARALRPQKGAIYVNGEDISRMKARELSKKIACLYQSTGIACDYPVMDVVLMGRYPYIKRFQTESAKDWEIAKKAMIASNVWHLKDRRINEISGGERQRVFIARALVQETDIVLLDEPISHLDIQHQIEILELVGKMAREGKTIIAVLHDLNFASMYCDHLIMLKDGKVIAQGEPQKVLTEETVNKVYGVKPFIIEGMDGSRPYILPLKRQGAMRQGKAYSIEVRDIEVSFGDLNVLKGISLQMEKGRFYGILGPNGSGKTTLLKSMARALRPQKGAIYVNGEDISRMKARELSKKIACLYQSTGIACDYPVMDVVLMGRYPYIKRFQTESAKDWEIAKKAMIASNVWHLKDRRINEISGGERQRVFIARALVQETDIVLLDEPISHLDIQHQIEILELVGKMAREGKTIIAVLHDLNFASMYCDHLIMLKDGKVIAQGEPQKVLTEETVNKVYGVKPFIIEGMDGSRPYILPLKRQGA

Radius of gyration: 24.73 Å; Cα contacts (8 Å, |Δi|>4): 1086; chains: 2; bounding box: 51×84×67 Å

Nearest PDB structures (foldseek):
  5lj7-assembly1_B  TM=8.833E-01  e=2.580E-22  Aggregatibacter actinomycetemcomitans
  7ch8-assembly1_J  TM=8.984E-01  e=2.319E-20  Pseudomonas aeruginosa PAO1
  6xgz-assembly2_C  TM=8.673E-01  e=1.524E-20  Escherichia coli LAU-EC10
  6xgz-assembly3_E  TM=8.326E-01  e=3.017E-21  Escherichia coli LAU-EC10
  6xgz-assembly4_G  TM=7.862E-01  e=6.198E-21  Escherichia coli LAU-EC10

Solvent-accessible surface area (backbone atoms only — not comparable to full-atom values): 28154 Å² total; per-residue (Å²): 127,82,79,68,84,62,42,42,38,36,36,40,43,27,24,33,64,59,88,91,43,70,36,32,65,53,39,65,49,80,36,55,58,33,34,30,35,27,40,34,54,44,81,82,14,30,64,67,59,50,53,33,36,75,69,62,79,36,82,58,81,37,61,50,46,26,48,67,80,38,52,55,88,76,48,53,71,55,60,48,47,49,42,44,27,71,44,68,67,80,64,72,66,84,62,83,41,40,36,44,56,58,25,48,54,31,42,48,70,75,46,55,92,93,52,72,86,48,73,65,51,51,50,45,36,50,53,26,19,50,74,44,71,41,50,92,43,36,83,38,42,52,81,74,51,52,72,62,53,45,46,31,43,49,49,19,12,36,50,38,34,64,32,54,28,39,40,30,38,38,78,48,65,98,42,41,69,46,56,30,50,53,52,50,49,50,52,45,49,43,12,75,74,50,24,21,33,40,29,38,48,82,53,66,43,61,40,24,73,62,28,57,29,34,38,34,25,41,82,12,30,76,75,41,65,37,40,36,61,75,36,66,34,58,64,48,41,25,71,58,49,69,39,64,50,42,74,40,70,27,94,84,68,60,42,43,35,72,36,81,50,74,73,77,80,117,130,82,80,66,84,62,39,43,38,36,36,41,43,28,25,35,64,58,89,90,42,72,36,31,65,53,38,65,49,79,37,54,59,34,34,31,34,26,39,34,53,44,81,82,15,30,66,68,60,51,52,33,36,76,69,62,77,37,81,59,81,37,63,49,45,26,48,68,82,37,52,55,88,76,50,52,70,58,60,47,46,51,41,44,26,72,43,68,68,78,68,72,67,85,64,85,40,39,36,46,56,56,26,48,54,31,42,48,70,75,45,56,91,93,52,70,87,48,72,64,52,51,51,44,36,48,52,25,21,51,73,45,69,40,49,92,43,37,84,37,41,52,81,75,49,52,71,62,53,44,48,32,44,49,50,18,13,36,50,37,33,65,32,54,29,39,39,29,39,38,81,47,65,99,44,40,69,46,56,31,50,52,52,51,50,50,54,45,50,44,12,74,72,50,24,20,34,40,32,38,46,82,51,66,44,61,41,25,72,62,28,57,30,34,37,32,27,42,80,11,30,76,77,40,66,36,40,36,62,75,37,66,34,57,66,48,43,23,72,60,49,69,39,64,50,43,75,39,69,28,94,83,66,58,41,42,35,74,36,80,51,74,74,78,82,118

Organism: Acetivibrio thermocellus (strain ATCC 27405 / DSM 1237 / JCM 9322 / NBRC 103400 / NCIMB 10682 / NRRL B-4536 / VPI 7372) (NCBI:txid203119)

InterPro domains:
  IPR003439 ABC transporter-like, ATP-binding domain [PF00005] (24-172)
  IPR003439 ABC transporter-like, ATP-binding domain [PS50893] (9-244)
  IPR003593 AAA+ ATPase domain [SM00382] (33-220)
  IPR017871 ABC transporter-like, conserved site [PS00211] (145-159)
  IPR027417 P-loop containing nucleoside triphosphate hydrolase [G3DSA:3.40.50.300] (2-257)
  IPR027417 P-loop containing nucleoside triphosphate hydrolase [SSF52540] (8-235)

Secondary structure (DSSP, 8-state):
------EEEEEEEEEEEETTEEEEEEEEEEEETT-EEEEE--TTSSHHHHHHHHTTSS--SEEEEEETTEEGGGS-HHHHHTTEEEE-S-----S--BHHHHHHGGGGGGSPTTPPPPHHHHHHHHHHHHHTT-GGGTTSBGGGS-HHHHHHHHHHHHHHT--SEEEEESTTTT--HHHHHHHHHHHHHHHHTT-EEEEE---HHHHHHH-SEEEEEETTEEEEEESHHHHS-HHHHHHHHS--EEEEE-TTS-SEEEEE---TT-/------EEEEEEEEEEEETTEEEEEEEEEEEETT-EEEEE--TTSSHHHHHHHHTTSS--SEEEEEETTEEGGGS-HHHHHTTEEEE-TT----S--BHHHHHHGGGGGGSPTTPPPPHHHHHHHHHHHHHTT-GGGTTSBGGGS-HHHHHHHHHHHHHHT--SEEEEESTTTT--HHHHHHHHHHHHHHHHTT-EEEEE---HHHHHHH-SEEEEEETTEEEEEESHHHHS-HHHHHHHHS--EEEEE-TTS-SEEEEE---TT-